Protein AF-A0A958LEP1-F1 (afdb_monomer)

Radius of gyration: 25.0 Å; Cα contacts (8 Å, |Δi|>4): 800; chains: 1; bounding box: 52×50×72 Å

Sequence (413 aa):
MVQIIQSRLQVDAGSVYLLEPDRRTLVLAATVGLNASGVGQVRMTIHEGLVGMAAETLEPVAVHQAASHPRYKYFAELAEEHFHSFLCVPVIDRGLLQGVLTAQTFDPREFSPSEVAALAEAAQLLAPLICEARDLEQFVAPLQQRLWSLARNLWWCWDNDTVSLFRDIDPVRWRELSHNPIALLSELSLEQLERRVNQLVLHSRISHAYRRMQEYLTSEMTWGGANAGPLRARPVAYFSAEFGLHESIPIYSGGLGVLAGDHLKSASDLDIPLVAIGLYYDHGYFRQHLNADGMQEEEYLQVDRDRLPLSPAIGRDGNPVRISVQTRSGQIHAQVWQVAVGRRLLLLLDSDVDGNEPEDRQLTSRLYGGDGRVRIRQEVLLGVGGIRAVRAMGIDPGVLHLNEGHSAFAVLE

Mean predicted aligned error: 13.71 Å

pLDDT: mean 89.15, std 9.49, range [40.56, 98.69]

Nearest PDB structures (foldseek):
  3trc-assembly1_A-2  TM=9.273E-01  e=4.626E-12  Coxiella burnetii
  5w10-assembly1_D  TM=8.861E-01  e=4.443E-08  Leptospira interrogans serovar Copenhageni str. Fiocruz L1-130
  3p01-assembly1_A  TM=7.269E-01  e=1.404E-06  Nostoc sp. PCC 7120 = FACHB-418
  3o5y-assembly2_B  TM=7.478E-01  e=2.336E-06  Halalkalibacterium halodurans
  3p01-assembly2_C  TM=7.643E-01  e=6.848E-06  Nostoc sp. PCC 7120 = FACHB-418

Solvent-accessible surface area (backbone atoms only — not comparable to full-atom values): 21560 Å² total; per-residue (Å²): 111,47,66,57,53,20,65,73,70,72,38,59,21,17,34,35,29,37,47,40,94,84,75,44,38,33,31,31,69,45,64,37,72,50,43,70,80,22,47,77,64,44,68,43,42,36,91,38,27,56,59,12,46,9,56,67,69,67,39,71,38,77,36,46,52,36,87,78,40,94,50,52,65,89,55,82,59,31,69,57,86,64,46,26,13,36,36,25,27,38,16,47,41,98,90,40,78,50,26,32,39,36,38,28,21,58,62,74,45,80,80,48,74,68,55,52,47,53,51,38,51,50,27,49,70,43,18,58,55,54,49,48,50,48,51,62,45,44,82,58,53,54,69,66,59,42,51,51,53,45,45,40,26,52,43,35,82,82,32,69,69,48,46,49,52,56,34,69,75,39,61,63,59,30,60,77,50,49,68,24,53,46,46,57,55,72,74,43,54,72,68,56,46,53,50,48,36,60,77,68,64,36,64,65,57,50,53,48,46,39,48,52,49,50,53,60,64,67,55,67,91,33,62,16,59,78,72,33,60,80,27,68,80,21,23,34,37,39,33,30,75,31,40,38,72,48,80,54,49,43,36,37,86,51,69,69,9,35,50,46,20,49,51,47,51,49,30,20,74,35,45,39,46,46,39,37,35,30,50,37,33,43,23,25,49,63,48,82,44,67,47,99,85,68,47,84,45,77,46,71,52,77,55,63,65,91,42,37,52,64,42,73,28,60,21,79,84,72,43,72,38,66,42,68,38,84,53,99,88,45,68,46,47,26,43,34,30,31,32,39,38,54,69,22,45,36,37,26,38,30,20,73,42,92,91,38,54,76,74,47,26,48,54,25,32,41,74,93,45,82,51,76,66,49,44,52,50,41,22,42,46,42,7,44,32,36,53,50,47,40,47,50,56,67,48,61,61,66,41,82,44,62,57,60,75,55,29,56,47,38,80,80,112

Structure (mmCIF, N/CA/C/O backbone):
data_AF-A0A958LEP1-F1
#
_entry.id   AF-A0A958LEP1-F1
#
loop_
_atom_site.group_PDB
_atom_site.id
_atom_site.type_symbol
_atom_site.label_atom_id
_atom_site.label_alt_id
_atom_site.label_comp_id
_atom_site.label_asym_id
_atom_site.label_entity_id
_atom_site.label_seq_id
_atom_site.pdbx_PDB_ins_code
_atom_site.Cartn_x
_atom_site.Cartn_y
_atom_site.Cartn_z
_atom_site.occupancy
_atom_site.B_iso_or_equiv
_atom_site.auth_seq_id
_atom_site.auth_comp_id
_atom_site.auth_asym_id
_atom_site.auth_atom_id
_atom_site.pdbx_PDB_model_num
ATOM 1 N N . MET A 1 1 ? -7.019 -9.516 -36.256 1.00 61.97 1 MET A N 1
ATOM 2 C CA . MET A 1 1 ? -8.039 -8.957 -35.340 1.00 61.97 1 MET A CA 1
ATOM 3 C C . MET A 1 1 ? -8.711 -7.731 -35.947 1.00 61.97 1 MET A C 1
ATOM 5 O O . MET A 1 1 ? -9.852 -7.834 -36.367 1.00 61.97 1 MET A O 1
ATOM 9 N N . VAL A 1 2 ? -7.990 -6.621 -36.109 1.00 71.06 2 VAL A N 1
ATOM 10 C CA . VAL A 1 2 ? -8.528 -5.357 -36.644 1.00 71.06 2 VAL A CA 1
ATOM 11 C C . VAL A 1 2 ? -9.122 -5.481 -38.062 1.00 71.06 2 VAL A C 1
ATOM 13 O O . VAL A 1 2 ? -10.200 -4.961 -38.319 1.00 71.06 2 VAL A O 1
ATOM 16 N N . GLN A 1 3 ? -8.512 -6.281 -38.947 1.00 73.00 3 GLN A N 1
ATOM 17 C CA . GLN A 1 3 ? -9.049 -6.573 -40.294 1.00 73.00 3 GLN A CA 1
ATOM 18 C C . GLN A 1 3 ? -10.424 -7.277 -40.277 1.00 73.00 3 GLN A C 1
ATOM 20 O O . GLN A 1 3 ? -11.243 -7.092 -41.176 1.00 73.00 3 GLN A O 1
ATOM 25 N N . ILE A 1 4 ? -10.699 -8.093 -39.252 1.00 68.56 4 ILE A N 1
ATOM 26 C CA . ILE A 1 4 ? -11.977 -8.814 -39.114 1.00 68.56 4 ILE A CA 1
ATOM 27 C C . ILE A 1 4 ? -13.082 -7.844 -38.682 1.00 68.56 4 ILE A C 1
ATOM 29 O O . ILE A 1 4 ? -14.215 -7.953 -39.138 1.00 68.56 4 ILE A O 1
ATOM 33 N N . ILE A 1 5 ? -12.744 -6.874 -37.832 1.00 71.62 5 ILE A N 1
ATOM 34 C CA . ILE A 1 5 ? -13.665 -5.825 -37.382 1.00 71.62 5 ILE A CA 1
ATOM 35 C C . ILE A 1 5 ? -13.998 -4.880 -38.539 1.00 71.62 5 ILE A C 1
ATOM 37 O O . ILE A 1 5 ? -15.174 -4.631 -38.794 1.00 71.62 5 ILE A O 1
ATOM 41 N N . GLN A 1 6 ? -12.979 -4.444 -39.286 1.00 79.44 6 GLN A N 1
ATOM 42 C CA . GLN A 1 6 ? -13.140 -3.597 -40.469 1.00 79.44 6 GLN A CA 1
ATOM 43 C C . GLN A 1 6 ? -14.098 -4.225 -41.496 1.00 79.44 6 GLN A C 1
ATOM 45 O O . GLN A 1 6 ? -15.041 -3.586 -41.957 1.00 79.44 6 GLN A O 1
ATOM 50 N N . SER A 1 7 ? -13.902 -5.513 -41.799 1.00 74.12 7 SER A N 1
ATOM 51 C CA . SER A 1 7 ? -14.729 -6.245 -42.766 1.00 74.12 7 SER A CA 1
ATOM 52 C C . SER A 1 7 ? -16.140 -6.564 -42.260 1.00 74.12 7 SER A C 1
ATOM 54 O O . SER A 1 7 ? -17.087 -6.473 -43.038 1.00 74.12 7 SER A O 1
ATOM 56 N N . ARG A 1 8 ? -16.318 -6.907 -40.974 1.00 75.88 8 ARG A N 1
ATOM 57 C CA . ARG A 1 8 ? -17.649 -7.202 -40.408 1.00 75.88 8 ARG A CA 1
ATOM 58 C C . ARG A 1 8 ? -18.531 -5.969 -40.248 1.00 75.88 8 ARG A C 1
ATOM 60 O O . ARG A 1 8 ? -19.727 -6.075 -40.491 1.00 75.88 8 ARG A O 1
ATOM 67 N N . LEU A 1 9 ? -17.966 -4.840 -39.824 1.00 77.38 9 LEU A N 1
ATOM 68 C CA . LEU A 1 9 ? -18.725 -3.600 -39.616 1.00 77.38 9 LEU A CA 1
ATOM 69 C C . LEU A 1 9 ? -18.798 -2.724 -40.873 1.00 77.38 9 LEU A C 1
ATOM 71 O O . LEU A 1 9 ? -19.502 -1.713 -40.869 1.00 77.38 9 LEU A O 1
ATOM 75 N N . GLN A 1 10 ? -18.107 -3.126 -41.949 1.00 83.38 10 GLN A N 1
ATOM 76 C CA . GLN A 1 10 ? -17.998 -2.370 -43.199 1.00 83.38 10 GLN A CA 1
ATOM 77 C C . GLN A 1 10 ? -17.561 -0.928 -42.923 1.00 83.38 10 GLN A C 1
ATOM 79 O O . GLN A 1 10 ? -18.266 0.024 -43.253 1.00 83.38 10 GLN A O 1
ATOM 84 N N . VAL A 1 11 ? -16.441 -0.787 -42.220 1.00 87.62 11 VAL A N 1
ATOM 85 C CA . VAL A 1 11 ? -15.844 0.508 -41.869 1.00 87.62 11 VAL A CA 1
ATOM 86 C C . VAL A 1 11 ? -14.515 0.678 -42.592 1.00 87.62 11 VAL A C 1
ATOM 88 O O . VAL A 1 11 ? -13.886 -0.305 -42.979 1.00 87.62 11 VAL A O 1
ATOM 91 N N . ASP A 1 12 ? -14.081 1.918 -42.773 1.00 89.50 12 ASP A N 1
ATOM 92 C CA . ASP A 1 12 ? -12.901 2.235 -43.578 1.00 89.50 12 ASP A CA 1
ATOM 93 C C . ASP A 1 12 ? -11.601 2.067 -42.795 1.00 89.50 12 ASP A C 1
ATOM 95 O O . ASP A 1 12 ? -10.591 1.636 -43.353 1.00 89.50 12 ASP A O 1
ATOM 99 N N . ALA A 1 13 ? -11.640 2.320 -41.486 1.00 89.69 13 ALA A N 1
ATOM 100 C CA . ALA A 1 13 ? -10.538 2.020 -40.590 1.00 89.69 13 ALA A CA 1
ATOM 101 C C . ALA A 1 13 ? -11.008 1.390 -39.280 1.00 89.69 13 ALA A C 1
ATOM 103 O O . ALA A 1 13 ? -12.100 1.655 -38.776 1.00 89.69 13 ALA A O 1
ATOM 104 N N . GLY A 1 14 ? -10.147 0.550 -38.717 1.00 91.25 14 GLY A N 1
ATOM 105 C CA . GLY A 1 14 ? -10.281 0.035 -37.364 1.00 91.25 14 GLY A CA 1
ATOM 106 C C . GLY A 1 14 ? -8.946 0.126 -36.644 1.00 91.25 14 GLY A C 1
ATOM 107 O O . GLY A 1 14 ? -7.897 -0.025 -37.273 1.00 91.25 14 GLY A O 1
ATOM 108 N N . SER A 1 15 ? -8.970 0.337 -35.331 1.00 92.06 15 SER A N 1
ATOM 109 C CA . SER A 1 15 ? -7.750 0.373 -34.519 1.00 92.06 15 SER A CA 1
ATOM 110 C C . SER A 1 15 ? -7.959 -0.210 -33.127 1.00 92.06 15 SER A C 1
ATOM 112 O O . SER A 1 15 ? -9.080 -0.320 -32.637 1.00 92.06 15 SER A O 1
ATOM 114 N N . VAL A 1 16 ? -6.859 -0.605 -32.490 1.00 92.00 16 VAL A N 1
ATOM 115 C CA . VAL A 1 16 ? -6.821 -1.081 -31.103 1.00 92.00 16 VAL A CA 1
ATOM 116 C C . VAL A 1 16 ? -5.805 -0.246 -30.347 1.00 92.00 16 VAL A C 1
ATOM 118 O O . VAL A 1 16 ? -4.626 -0.226 -30.705 1.00 92.00 16 VAL A O 1
ATOM 121 N N . TYR A 1 17 ? -6.263 0.393 -29.278 1.00 92.81 17 TYR A N 1
ATOM 122 C CA . TYR A 1 17 ? -5.419 1.070 -28.306 1.00 92.81 17 TYR A CA 1
ATOM 123 C C . TYR A 1 17 ? -5.334 0.211 -27.054 1.00 92.81 17 TYR A C 1
ATOM 125 O O . TYR A 1 17 ? -6.364 -0.210 -26.534 1.00 92.81 17 TYR A O 1
ATOM 133 N N . LEU A 1 18 ? -4.129 -0.062 -26.567 1.00 91.56 18 LEU A N 1
ATOM 134 C CA . LEU A 1 18 ? -3.920 -0.848 -25.352 1.00 91.56 18 LEU A CA 1
ATOM 135 C C . LEU A 1 18 ? -3.540 0.064 -24.194 1.00 91.56 18 LEU A C 1
ATOM 137 O O . LEU A 1 18 ? -2.782 1.016 -24.371 1.00 91.56 18 LEU A O 1
ATOM 141 N N . LEU A 1 19 ? -4.070 -0.235 -23.009 1.00 86.06 19 LEU A N 1
ATOM 142 C CA . LEU A 1 19 ? -3.738 0.485 -21.787 1.00 86.06 19 LEU A CA 1
ATOM 143 C C . LEU A 1 19 ? -2.369 0.026 -21.275 1.00 86.06 19 LEU A C 1
ATOM 145 O O . LEU A 1 19 ? -2.192 -1.146 -20.921 1.00 86.06 19 LEU A O 1
ATOM 149 N N . GLU A 1 20 ? -1.415 0.948 -21.219 1.00 79.50 20 GLU A N 1
ATOM 150 C CA . GLU A 1 20 ? -0.071 0.723 -20.698 1.00 79.50 20 GLU A CA 1
ATOM 151 C C . GLU A 1 20 ? -0.101 0.392 -19.185 1.00 79.50 20 GLU A C 1
ATOM 153 O O . GLU A 1 20 ? -1.102 0.612 -18.490 1.00 79.50 20 GLU A O 1
ATOM 158 N N . PRO A 1 21 ? 0.982 -0.188 -18.630 1.00 68.31 21 PRO A N 1
ATOM 159 C CA . PRO A 1 21 ? 1.027 -0.618 -17.230 1.00 68.31 21 PRO A CA 1
ATOM 160 C C . PRO A 1 21 ? 0.794 0.465 -16.174 1.00 68.31 21 PRO A C 1
ATOM 162 O O . PRO A 1 21 ? 0.442 0.145 -15.036 1.00 68.31 21 PRO A O 1
ATOM 165 N N . ASP A 1 22 ? 1.000 1.732 -16.531 1.00 69.56 22 ASP A N 1
ATOM 166 C CA . ASP A 1 22 ? 0.729 2.884 -15.669 1.00 69.56 22 ASP A CA 1
ATOM 167 C C . ASP A 1 22 ? -0.774 3.097 -15.402 1.00 69.56 22 ASP A C 1
ATOM 169 O O . ASP A 1 22 ? -1.134 3.879 -14.521 1.00 69.56 22 ASP A O 1
ATOM 173 N N . ARG A 1 23 ? -1.639 2.372 -16.131 1.00 77.62 23 ARG A N 1
ATOM 174 C CA . ARG A 1 23 ? -3.105 2.466 -16.116 1.00 77.62 23 ARG A CA 1
ATOM 175 C C . ARG A 1 23 ? -3.648 3.853 -16.449 1.00 77.62 23 ARG A C 1
ATOM 177 O O . ARG A 1 23 ? -4.786 4.167 -16.108 1.00 77.62 23 ARG A O 1
ATOM 184 N N . ARG A 1 24 ? -2.845 4.686 -17.103 1.00 78.31 24 ARG A N 1
ATOM 185 C CA . ARG A 1 24 ? -3.191 6.069 -17.445 1.00 78.31 24 ARG A CA 1
ATOM 186 C C . ARG A 1 24 ? -2.978 6.367 -18.916 1.00 78.31 24 ARG A C 1
ATOM 188 O O . ARG A 1 24 ? -3.644 7.264 -19.423 1.00 78.31 24 ARG A O 1
ATOM 195 N N . THR A 1 25 ? -2.109 5.621 -19.589 1.00 85.31 25 THR A N 1
ATOM 196 C CA . THR A 1 25 ? -1.719 5.879 -20.972 1.00 85.31 25 THR A CA 1
ATOM 197 C C . THR A 1 25 ? -2.242 4.789 -21.900 1.00 85.31 25 THR A C 1
ATOM 199 O O . THR A 1 25 ? -2.131 3.599 -21.624 1.00 85.31 25 THR A O 1
ATOM 202 N N . LEU A 1 26 ? -2.834 5.199 -23.015 1.00 89.19 26 LEU A N 1
ATOM 203 C CA . LEU A 1 26 ? -3.252 4.357 -24.125 1.00 89.19 26 LEU A CA 1
ATOM 204 C C . LEU A 1 26 ? -2.236 4.493 -25.256 1.00 89.19 26 LEU A C 1
ATOM 206 O O . LEU A 1 26 ? -1.911 5.609 -25.664 1.00 89.19 26 LEU A O 1
ATOM 210 N N . VAL A 1 27 ? -1.783 3.365 -25.797 1.00 90.06 27 VAL A N 1
ATOM 211 C CA . VAL A 1 27 ? -0.886 3.310 -26.957 1.00 90.06 27 VAL A CA 1
ATOM 212 C C . VAL A 1 27 ? -1.589 2.648 -28.135 1.00 90.06 27 VAL A C 1
ATOM 214 O O . VAL A 1 27 ? -2.252 1.623 -27.968 1.00 90.06 27 VAL A O 1
ATOM 217 N N . LEU A 1 28 ? -1.448 3.217 -29.335 1.00 89.44 28 LEU A N 1
ATOM 218 C CA . LEU A 1 28 ? -1.941 2.576 -30.554 1.00 89.44 28 LEU A CA 1
ATOM 219 C C . LEU A 1 28 ? -1.146 1.289 -30.810 1.00 89.44 28 LEU A C 1
ATOM 221 O O . LEU A 1 28 ? 0.029 1.344 -31.169 1.00 89.44 28 LEU A O 1
ATOM 225 N N . ALA A 1 29 ? -1.786 0.135 -30.643 1.00 84.31 29 ALA A N 1
ATOM 226 C CA . ALA A 1 29 ? -1.134 -1.169 -30.747 1.00 84.31 29 ALA A CA 1
ATOM 227 C C . ALA A 1 29 ? -1.276 -1.796 -32.137 1.00 84.31 29 ALA A C 1
ATOM 229 O O . ALA A 1 29 ? -0.388 -2.508 -32.597 1.00 84.31 29 ALA A O 1
ATOM 230 N N . ALA A 1 30 ? -2.392 -1.538 -32.818 1.00 85.06 30 ALA A N 1
ATOM 231 C CA . ALA A 1 30 ? -2.615 -1.999 -34.180 1.00 85.06 30 ALA A CA 1
ATOM 232 C C . ALA A 1 30 ? -3.661 -1.133 -34.876 1.00 85.06 30 ALA A C 1
ATOM 234 O O . ALA A 1 30 ? -4.609 -0.663 -34.248 1.00 85.06 30 ALA A O 1
ATOM 235 N N . THR A 1 31 ? -3.530 -0.987 -36.190 1.00 88.94 31 THR A N 1
ATOM 236 C CA . THR A 1 31 ? -4.518 -0.308 -37.027 1.00 88.94 31 THR A CA 1
ATOM 237 C C . THR A 1 31 ? -4.590 -0.939 -38.412 1.00 88.94 31 THR A C 1
ATOM 239 O O . THR A 1 31 ? -3.636 -1.569 -38.872 1.00 88.94 31 THR A O 1
ATOM 242 N N . VAL A 1 32 ? -5.740 -0.792 -39.060 1.00 86.31 32 VAL A N 1
ATOM 243 C CA . VAL A 1 32 ? -5.957 -1.070 -40.479 1.00 86.31 32 VAL A CA 1
ATOM 244 C C . VAL A 1 32 ? -6.780 0.085 -41.026 1.00 86.31 32 VAL A C 1
ATOM 246 O O . VAL A 1 32 ? -7.821 0.397 -40.460 1.00 86.31 32 VAL A O 1
ATOM 249 N N . GLY A 1 33 ? -6.316 0.713 -42.105 1.00 85.31 33 GLY A N 1
ATOM 250 C CA . GLY A 1 33 ? -6.948 1.896 -42.700 1.00 85.31 33 GLY A CA 1
ATOM 251 C C . GLY A 1 33 ? -6.313 3.225 -42.271 1.00 85.31 33 GLY A C 1
ATOM 252 O O . GLY A 1 33 ? -6.300 4.151 -43.075 1.00 85.31 33 GLY A O 1
ATOM 253 N N . LEU A 1 34 ? -5.704 3.308 -41.078 1.00 86.62 34 LEU A N 1
ATOM 254 C CA . LEU A 1 34 ? -4.836 4.435 -40.696 1.00 86.62 34 LEU A CA 1
ATOM 255 C C . LEU A 1 34 ? -3.372 4.182 -41.077 1.00 86.62 34 LEU A C 1
ATOM 257 O O . LEU A 1 34 ? -2.971 3.060 -41.405 1.00 86.62 34 LEU A O 1
ATOM 261 N N . ASN A 1 35 ? -2.553 5.232 -40.990 1.00 84.62 35 ASN A N 1
ATOM 262 C CA . ASN A 1 35 ? -1.119 5.123 -41.220 1.00 84.62 35 ASN A CA 1
ATOM 263 C C . ASN A 1 35 ? -0.428 4.263 -40.140 1.00 84.62 35 ASN A C 1
ATOM 265 O O . ASN A 1 35 ? -0.428 4.581 -38.949 1.00 84.62 35 ASN A O 1
ATOM 269 N N . ALA A 1 36 ? 0.219 3.181 -40.577 1.00 82.56 36 ALA A N 1
ATOM 270 C CA . ALA A 1 36 ? 0.876 2.219 -39.698 1.00 82.56 36 ALA A CA 1
ATOM 271 C C . ALA A 1 36 ? 2.089 2.792 -38.941 1.00 82.56 36 ALA A C 1
ATOM 273 O O . ALA A 1 36 ? 2.469 2.225 -37.918 1.00 82.56 36 ALA A O 1
ATOM 274 N N . SER A 1 37 ? 2.685 3.911 -39.382 1.00 77.44 37 SER A N 1
ATOM 275 C CA . SER A 1 37 ? 3.814 4.529 -38.666 1.00 77.44 37 SER A CA 1
ATOM 276 C C . SER A 1 37 ? 3.449 5.042 -37.270 1.00 77.44 37 SER A C 1
ATOM 278 O O . SER A 1 37 ? 4.337 5.205 -36.437 1.00 77.44 37 SER A O 1
ATOM 280 N N . GLY A 1 38 ? 2.159 5.278 -36.998 1.00 73.38 38 GLY A N 1
ATOM 281 C CA . GLY A 1 38 ? 1.682 5.680 -35.674 1.00 73.38 38 GLY A CA 1
ATOM 282 C C . GLY A 1 38 ? 1.631 4.541 -34.649 1.00 73.38 38 GLY A C 1
ATOM 283 O O . GLY A 1 38 ? 1.533 4.809 -33.449 1.00 73.38 38 GLY A O 1
ATOM 284 N N . VAL A 1 39 ? 1.712 3.276 -35.081 1.00 81.75 39 VAL A N 1
ATOM 285 C CA . VAL A 1 39 ? 1.680 2.115 -34.179 1.00 81.75 39 VAL A CA 1
ATOM 286 C C . VAL A 1 39 ? 2.904 2.134 -33.257 1.00 81.75 39 VAL A C 1
ATOM 288 O O . VAL A 1 39 ? 4.041 2.240 -33.710 1.00 81.75 39 VAL A O 1
ATOM 291 N N . GLY A 1 40 ? 2.671 2.062 -31.945 1.00 68.88 40 GLY A N 1
ATOM 292 C CA . GLY A 1 40 ? 3.703 2.132 -30.905 1.00 68.88 40 GLY A CA 1
ATOM 293 C C . GLY A 1 40 ? 4.258 3.536 -30.622 1.00 68.88 40 GLY A C 1
ATOM 294 O O . GLY A 1 40 ? 4.965 3.715 -29.626 1.00 68.88 40 GLY A O 1
ATOM 295 N N . GLN A 1 41 ? 3.932 4.536 -31.448 1.00 78.19 41 GLN A N 1
ATOM 296 C CA . GLN A 1 41 ? 4.354 5.929 -31.257 1.00 78.19 41 GLN A CA 1
ATOM 297 C C . GLN A 1 41 ? 3.237 6.790 -30.673 1.00 78.19 41 GLN A C 1
ATOM 299 O O . GLN A 1 41 ? 3.469 7.525 -29.713 1.00 78.19 41 GLN A O 1
ATOM 304 N N . VAL A 1 42 ? 2.020 6.658 -31.207 1.00 84.69 42 VAL A N 1
ATOM 305 C CA . VAL A 1 42 ? 0.868 7.439 -30.754 1.00 84.69 42 VAL A CA 1
ATOM 306 C C . VAL A 1 42 ? 0.453 6.988 -29.360 1.00 84.69 42 VAL A C 1
ATOM 308 O O . VAL A 1 42 ? 0.035 5.845 -29.154 1.00 84.69 42 VAL A O 1
ATOM 311 N N . ARG A 1 43 ? 0.565 7.923 -28.412 1.00 88.44 43 ARG A N 1
ATOM 312 C CA . ARG A 1 43 ? 0.165 7.773 -27.014 1.00 88.44 43 ARG A CA 1
ATOM 313 C C . ARG A 1 43 ? -0.765 8.900 -26.598 1.00 88.44 43 ARG A C 1
ATOM 315 O O . ARG A 1 43 ? -0.588 10.049 -27.006 1.00 88.44 43 ARG A O 1
ATOM 322 N N . MET A 1 44 ? -1.733 8.575 -25.756 1.00 91.69 44 MET A N 1
ATOM 323 C CA . MET A 1 44 ? -2.619 9.555 -25.134 1.00 91.69 44 MET A CA 1
ATOM 324 C C . MET A 1 44 ? -3.038 9.090 -23.753 1.00 91.69 44 MET A C 1
ATOM 326 O O . MET A 1 44 ? -3.119 7.890 -23.507 1.00 91.69 44 MET A O 1
ATOM 330 N N . THR A 1 45 ? -3.318 10.019 -22.849 1.00 91.62 45 THR A N 1
ATOM 331 C CA . THR A 1 45 ? -3.866 9.626 -21.548 1.00 91.62 45 THR A CA 1
ATOM 332 C C . THR A 1 45 ? -5.339 9.235 -21.674 1.00 91.62 45 THR A C 1
ATOM 334 O O . THR A 1 45 ? -6.016 9.619 -22.630 1.00 91.62 45 THR A O 1
ATOM 337 N N . ILE A 1 46 ? -5.878 8.527 -20.682 1.00 90.19 46 ILE A N 1
ATOM 338 C CA . ILE A 1 46 ? -7.317 8.224 -20.615 1.00 90.19 46 ILE A CA 1
ATOM 339 C C . ILE A 1 46 ? -8.197 9.487 -20.551 1.00 90.19 46 ILE A C 1
ATOM 341 O O . ILE A 1 46 ? -9.379 9.416 -20.846 1.00 90.19 46 ILE A O 1
ATOM 345 N N . HIS A 1 47 ? -7.646 10.663 -20.240 1.00 89.50 47 HIS A N 1
ATOM 346 C CA . HIS A 1 47 ? -8.398 11.924 -20.226 1.00 89.50 47 HIS A CA 1
ATOM 347 C C . HIS A 1 47 ? -8.307 12.699 -21.552 1.00 89.50 47 HIS A C 1
ATOM 349 O O . HIS A 1 47 ? -8.774 13.834 -21.646 1.00 89.50 47 HIS A O 1
ATOM 355 N N . GLU A 1 48 ? -7.701 12.120 -22.588 1.00 89.19 48 GLU A N 1
ATOM 356 C CA . GLU A 1 48 ? -7.473 12.775 -23.872 1.00 89.19 48 GLU A CA 1
ATOM 357 C C . GLU A 1 48 ? -8.148 12.025 -25.019 1.00 89.19 48 GLU A C 1
ATOM 359 O O . GLU A 1 48 ? -8.115 10.799 -25.098 1.00 89.19 48 GLU A O 1
ATOM 364 N N . GLY A 1 49 ? -8.719 12.765 -25.970 1.00 92.75 49 GLY A N 1
ATOM 365 C CA . GLY A 1 49 ? -9.321 12.147 -27.146 1.00 92.75 49 GLY A CA 1
ATOM 366 C C . GLY A 1 49 ? -10.691 11.512 -26.876 1.00 92.75 49 GLY A C 1
ATOM 367 O O . GLY A 1 49 ? -11.147 11.352 -25.738 1.00 92.75 49 GLY A O 1
ATOM 368 N N .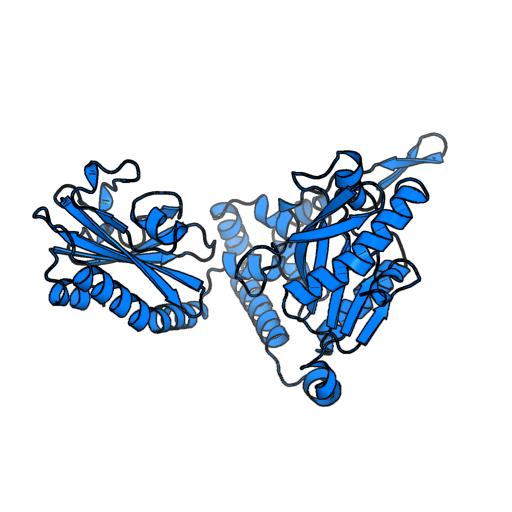 LEU A 1 50 ? -11.339 11.095 -27.964 1.00 93.94 50 LEU A N 1
ATOM 369 C CA . LEU A 1 50 ? -12.542 10.256 -27.929 1.00 93.94 50 LEU A CA 1
ATOM 370 C C . LEU A 1 50 ? -12.231 8.840 -27.428 1.00 93.94 50 LEU A C 1
ATOM 372 O O . LEU A 1 50 ? -13.052 8.215 -26.762 1.00 93.94 50 LEU A O 1
ATOM 376 N N . VAL A 1 51 ? -11.027 8.347 -27.728 1.00 95.62 51 VAL A N 1
ATOM 377 C CA . VAL A 1 51 ? -10.539 7.045 -27.262 1.00 95.62 51 VAL A CA 1
ATOM 378 C C . VAL A 1 51 ? -10.354 7.066 -25.745 1.00 95.62 51 VAL A C 1
ATOM 380 O O . VAL A 1 51 ? -10.875 6.188 -25.062 1.00 95.62 51 VAL A O 1
ATOM 383 N N . GLY A 1 52 ? -9.697 8.100 -25.202 1.00 92.94 52 GLY A N 1
ATOM 384 C CA . GLY A 1 52 ? -9.593 8.285 -23.758 1.00 92.94 52 GLY A CA 1
ATOM 385 C C . GLY A 1 52 ? -10.963 8.442 -23.103 1.00 92.94 52 GLY A C 1
ATOM 386 O O . GLY A 1 52 ? -11.240 7.768 -22.123 1.00 92.94 52 GLY A O 1
ATOM 387 N N . MET A 1 53 ? -11.879 9.219 -23.690 1.00 94.56 53 MET A N 1
ATOM 388 C CA . MET A 1 53 ? -13.242 9.361 -23.156 1.00 94.56 53 MET A CA 1
ATOM 389 C C . MET A 1 53 ? -13.972 8.015 -22.984 1.00 94.56 53 MET A C 1
ATOM 391 O O . MET A 1 53 ? -14.596 7.799 -21.947 1.00 94.56 53 MET A O 1
ATOM 395 N N . ALA A 1 54 ? -13.865 7.095 -23.948 1.00 95.44 54 ALA A N 1
ATOM 396 C CA . ALA A 1 54 ? -14.442 5.752 -23.821 1.00 95.44 54 ALA A CA 1
ATOM 397 C C . ALA A 1 54 ? -13.749 4.905 -22.736 1.00 95.44 54 ALA A C 1
ATOM 399 O O . ALA A 1 54 ? -14.395 4.121 -22.045 1.00 95.44 54 ALA A O 1
ATOM 400 N N . ALA A 1 55 ? -12.436 5.076 -22.551 1.00 92.38 55 ALA A N 1
ATOM 401 C CA . ALA A 1 55 ? -11.684 4.446 -21.464 1.00 92.38 55 ALA A CA 1
ATOM 402 C C . ALA A 1 55 ? -12.035 5.016 -20.078 1.00 92.38 55 ALA A C 1
ATOM 404 O O . ALA A 1 55 ? -12.127 4.266 -19.113 1.00 92.38 55 ALA A O 1
ATOM 405 N N . GLU A 1 56 ? -12.222 6.330 -19.976 1.00 91.31 56 GLU A N 1
ATOM 406 C CA . GLU A 1 56 ? -12.538 7.054 -18.742 1.00 91.31 56 GLU A CA 1
ATOM 407 C C . GLU A 1 56 ? -13.955 6.752 -18.252 1.00 91.31 56 GLU A C 1
ATOM 409 O O . GLU A 1 56 ? -14.165 6.523 -17.065 1.00 91.31 56 GLU A O 1
ATOM 414 N N . THR A 1 57 ? -14.921 6.730 -19.172 1.00 92.94 57 THR A N 1
ATOM 415 C CA . THR A 1 57 ? -16.336 6.474 -18.857 1.00 92.94 57 THR A CA 1
ATOM 416 C C . THR A 1 57 ? -16.677 4.990 -18.787 1.00 92.94 57 THR A C 1
ATOM 418 O O . THR A 1 57 ? -17.693 4.635 -18.200 1.00 92.94 57 THR A O 1
ATOM 421 N N . LEU A 1 58 ? -15.836 4.124 -19.368 1.00 90.88 58 LEU A N 1
ATOM 422 C CA . LEU A 1 58 ? -16.125 2.703 -19.589 1.00 90.88 58 LEU A CA 1
ATOM 423 C C . LEU A 1 58 ? -17.416 2.470 -20.394 1.00 90.88 58 LEU A C 1
ATOM 425 O O . LEU A 1 58 ? -18.021 1.400 -20.312 1.00 90.88 58 LEU A O 1
ATOM 429 N N . GLU A 1 59 ? -17.797 3.442 -21.225 1.00 94.25 59 GLU A N 1
ATOM 430 C CA . GLU A 1 59 ? -18.968 3.390 -22.097 1.00 94.25 59 GLU A CA 1
ATOM 431 C C . GLU A 1 59 ? -18.569 3.540 -23.577 1.00 94.25 59 GLU A C 1
ATOM 433 O O . GLU A 1 59 ? -17.563 4.181 -23.902 1.00 94.25 59 GLU A O 1
ATOM 438 N N . PRO A 1 60 ? -19.341 2.953 -24.512 1.00 96.00 60 PRO A N 1
ATOM 439 C CA . PRO A 1 60 ? -19.182 3.234 -25.930 1.00 96.00 60 PRO A CA 1
ATOM 440 C C . PRO A 1 60 ? -19.361 4.720 -26.255 1.00 96.00 60 PRO A C 1
ATOM 442 O O . PRO A 1 60 ? -20.314 5.355 -25.808 1.00 96.00 60 PRO A O 1
A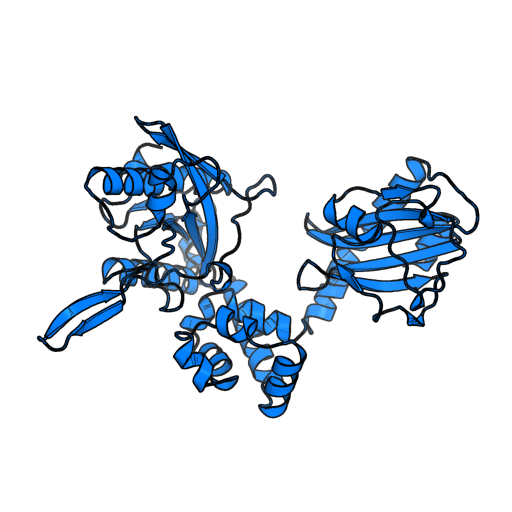TOM 445 N N . VAL A 1 61 ? -18.495 5.254 -27.115 1.00 95.94 61 VAL A N 1
ATOM 446 C CA . VAL A 1 61 ? -18.592 6.629 -27.623 1.00 95.94 61 VAL A CA 1
ATOM 447 C C . VAL A 1 61 ? -18.765 6.568 -29.132 1.00 95.94 61 VAL A C 1
ATOM 449 O O . VAL A 1 61 ? -17.851 6.155 -29.839 1.00 95.94 61 VAL A O 1
ATOM 452 N N . ALA A 1 62 ? -19.928 6.981 -29.631 1.00 94.81 62 ALA A N 1
ATOM 453 C CA . ALA A 1 62 ? -20.229 7.047 -31.057 1.00 94.81 62 ALA A CA 1
ATOM 454 C C . ALA A 1 62 ? -20.465 8.504 -31.460 1.00 94.81 62 ALA A C 1
ATOM 456 O O . ALA A 1 62 ? -21.355 9.162 -30.923 1.00 94.81 62 ALA A O 1
ATOM 457 N N . VAL A 1 63 ? -19.680 9.013 -32.407 1.00 92.62 63 VAL A N 1
ATOM 458 C CA . VAL A 1 63 ? -19.818 10.380 -32.917 1.00 92.62 63 VAL A CA 1
ATOM 459 C C . VAL A 1 63 ? -19.890 10.385 -34.438 1.00 92.62 63 VAL A C 1
ATOM 461 O O . VAL A 1 63 ? -19.099 9.742 -35.126 1.00 92.62 63 VAL A O 1
ATOM 464 N N . HIS A 1 64 ? -20.842 11.153 -34.964 1.00 88.94 64 HIS A N 1
ATOM 465 C CA . HIS A 1 64 ? -21.042 11.324 -36.403 1.00 88.94 64 HIS A CA 1
ATOM 466 C C . HIS A 1 64 ? -19.938 12.177 -37.049 1.00 88.94 64 HIS A C 1
ATOM 468 O O . HIS A 1 64 ? -19.542 11.912 -38.181 1.00 88.94 64 HIS A O 1
ATOM 474 N N . GLN A 1 65 ? -19.434 13.189 -36.330 1.00 88.38 65 GLN A N 1
ATOM 475 C CA . GLN A 1 65 ? -18.350 14.058 -36.790 1.00 88.38 65 GLN A CA 1
ATOM 476 C C . GLN A 1 65 ? -17.304 14.258 -35.687 1.00 88.38 65 GLN A C 1
ATOM 478 O O . GLN A 1 65 ? -17.469 15.087 -34.785 1.00 88.38 65 GLN A O 1
ATOM 483 N N . ALA A 1 66 ? -16.219 13.495 -35.774 1.00 87.12 66 ALA A N 1
ATOM 484 C CA . ALA A 1 66 ? -15.159 13.439 -34.782 1.00 87.12 66 ALA A CA 1
ATOM 485 C C . ALA A 1 66 ? -14.475 14.796 -34.618 1.00 87.12 66 ALA A C 1
ATOM 487 O O . ALA A 1 66 ? -14.400 15.297 -33.502 1.00 87.12 66 ALA A O 1
ATOM 488 N N . ALA A 1 67 ? -14.089 15.442 -35.724 1.00 86.56 67 ALA A N 1
ATOM 489 C CA . ALA A 1 67 ? -13.335 16.698 -35.709 1.00 86.56 67 ALA A CA 1
ATOM 490 C C . ALA A 1 67 ? -14.066 17.869 -35.022 1.00 86.56 67 ALA A C 1
ATOM 492 O O . ALA A 1 67 ? -13.428 18.815 -34.568 1.00 86.56 67 ALA A O 1
ATOM 493 N N . SER A 1 68 ? -15.401 17.813 -34.930 1.00 86.75 68 SER A N 1
ATOM 494 C CA . SER A 1 68 ? -16.206 18.827 -34.231 1.00 86.75 68 SER A CA 1
ATOM 495 C C . SER A 1 68 ? -16.399 18.559 -32.738 1.00 86.75 68 SER A C 1
ATOM 497 O O . SER A 1 68 ? -16.912 19.418 -32.021 1.00 86.75 68 SER A O 1
ATOM 499 N N . HIS A 1 69 ? -16.032 17.371 -32.255 1.00 89.50 69 HIS A N 1
ATOM 500 C CA . HIS A 1 69 ? -16.264 16.999 -30.869 1.00 89.50 69 HIS A CA 1
ATOM 501 C C . HIS A 1 69 ? -15.248 17.695 -29.938 1.00 89.50 69 HIS A C 1
ATOM 503 O O . HIS A 1 69 ? -14.050 17.635 -30.211 1.00 89.50 69 HIS A O 1
ATOM 509 N N . PRO A 1 70 ? -15.659 18.282 -28.794 1.00 86.06 70 PRO A N 1
ATOM 510 C CA . PRO A 1 70 ? -14.753 19.029 -27.903 1.00 86.06 70 PRO A CA 1
ATOM 511 C C . PRO A 1 70 ? -13.566 18.220 -27.363 1.00 86.06 70 PRO A C 1
ATOM 513 O O . PRO A 1 70 ? -12.531 18.776 -27.014 1.00 86.06 70 PRO A O 1
ATOM 516 N N . ARG A 1 71 ? -13.732 16.896 -27.272 1.00 87.69 71 ARG A N 1
ATOM 517 C CA . ARG A 1 71 ? -12.700 15.943 -26.829 1.00 87.69 71 ARG A CA 1
ATOM 518 C C . ARG A 1 71 ? -11.883 15.345 -27.976 1.00 87.69 71 ARG A C 1
ATOM 520 O O . ARG A 1 71 ? -11.110 14.431 -27.724 1.00 87.69 71 ARG A O 1
ATOM 527 N N . TYR A 1 72 ? -12.059 15.787 -29.219 1.00 87.00 72 TYR A N 1
ATOM 528 C CA . TYR A 1 72 ? -11.270 15.275 -30.336 1.00 87.00 72 TYR A CA 1
ATOM 529 C C . TYR A 1 72 ? -9.797 15.661 -30.191 1.00 87.00 72 TYR A C 1
ATOM 531 O O . TYR A 1 72 ? -9.471 16.805 -29.878 1.00 87.00 72 TYR A O 1
ATOM 539 N N . LYS A 1 73 ? -8.905 14.696 -30.417 1.00 86.31 73 LYS A N 1
ATOM 540 C CA . LYS A 1 73 ? -7.456 14.898 -30.397 1.00 86.31 73 LYS A CA 1
ATOM 541 C C . LYS A 1 73 ? -6.891 14.343 -31.694 1.00 86.31 73 LYS A C 1
ATOM 543 O O . LYS A 1 73 ? -7.045 13.156 -31.947 1.00 86.31 73 LYS A O 1
ATOM 548 N N . TYR A 1 74 ? -6.275 15.221 -32.475 1.00 85.25 74 TYR A N 1
ATOM 549 C CA . TYR A 1 74 ? -5.689 14.900 -33.770 1.00 85.25 74 TYR A CA 1
ATOM 550 C C . TYR A 1 74 ? -4.234 14.445 -33.623 1.00 85.25 74 TYR A C 1
ATOM 552 O O . TYR A 1 74 ? -3.459 15.083 -32.903 1.00 85.25 74 TYR A O 1
ATOM 560 N N . PHE A 1 75 ? -3.865 13.392 -34.351 1.00 83.88 75 PHE A N 1
ATOM 561 C CA . PHE A 1 75 ? -2.489 12.914 -34.480 1.00 83.88 75 PHE A CA 1
ATOM 562 C C . PHE A 1 75 ? -2.054 12.936 -35.948 1.00 83.88 75 PHE A C 1
ATOM 564 O O . PHE A 1 75 ? -2.557 12.168 -36.773 1.00 83.88 75 PHE A O 1
ATOM 571 N N . ALA A 1 76 ? -1.079 13.788 -36.276 1.00 77.94 76 ALA A N 1
ATOM 572 C CA . ALA A 1 76 ? -0.567 13.935 -37.641 1.00 77.94 76 ALA A CA 1
ATOM 573 C C . ALA A 1 76 ? 0.013 12.621 -38.189 1.00 77.94 76 ALA A C 1
ATOM 575 O O . ALA A 1 76 ? -0.089 12.316 -39.377 1.00 77.94 76 A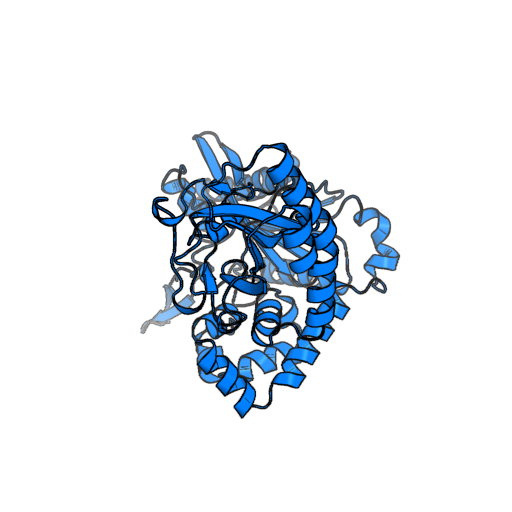LA A O 1
ATOM 576 N N . GLU A 1 77 ? 0.566 11.799 -37.301 1.00 78.44 77 GLU A N 1
ATOM 577 C CA . GLU A 1 77 ? 1.155 10.498 -37.591 1.00 78.44 77 GLU A CA 1
ATOM 578 C C . GLU A 1 77 ? 0.137 9.479 -38.123 1.00 78.44 77 GLU A C 1
ATOM 580 O O . GLU A 1 77 ? 0.542 8.512 -38.771 1.00 78.44 77 GLU A O 1
ATOM 585 N N . LEU A 1 78 ? -1.164 9.680 -37.871 1.00 78.69 78 LEU A N 1
ATOM 586 C CA . LEU A 1 78 ? -2.238 8.764 -38.272 1.00 78.69 78 LEU A CA 1
ATOM 587 C C . LEU A 1 78 ? -2.854 9.089 -39.634 1.00 78.69 78 LEU A C 1
ATOM 589 O O . LEU A 1 78 ? -3.539 8.229 -40.190 1.00 78.69 78 LEU A O 1
ATOM 593 N N . ALA A 1 79 ? -2.591 10.285 -40.181 1.00 77.38 79 ALA A N 1
ATOM 594 C CA . ALA A 1 79 ? -3.221 10.797 -41.403 1.00 77.38 79 ALA A CA 1
ATOM 595 C C . ALA A 1 79 ? -4.763 10.682 -41.381 1.00 77.38 79 ALA A C 1
ATOM 597 O O . ALA A 1 79 ? -5.408 10.401 -42.394 1.00 77.38 79 ALA A O 1
ATOM 598 N N . GLU A 1 80 ? -5.362 10.899 -40.207 1.00 78.06 80 GLU A N 1
ATOM 599 C CA . GLU A 1 80 ? -6.781 10.634 -39.933 1.00 78.06 80 GLU A CA 1
ATOM 600 C C . GLU A 1 80 ? -7.743 11.742 -40.408 1.00 78.06 80 GLU A C 1
ATOM 602 O O . GLU A 1 80 ? -8.937 11.700 -40.131 1.00 78.06 80 GLU A O 1
ATOM 607 N N . GLU A 1 81 ? -7.242 12.721 -41.163 1.00 73.69 81 GLU A N 1
ATOM 608 C CA . GLU A 1 81 ? -7.965 13.929 -41.606 1.00 73.69 81 GLU A CA 1
ATOM 609 C C . GLU A 1 81 ? -9.189 13.648 -42.481 1.00 73.69 81 GLU A C 1
ATOM 611 O O . GLU A 1 81 ? -10.063 14.497 -42.634 1.00 73.69 81 GLU A O 1
ATOM 616 N N . HIS A 1 82 ? -9.240 12.455 -43.062 1.00 78.56 82 HIS A N 1
ATOM 617 C CA . HIS A 1 82 ? -10.262 12.047 -44.014 1.00 78.56 82 HIS A CA 1
ATOM 618 C C . HIS A 1 82 ? -11.424 11.301 -43.345 1.00 78.56 82 HIS A C 1
ATOM 620 O O . HIS A 1 82 ? -12.408 11.007 -44.016 1.00 78.56 82 HIS A O 1
ATOM 626 N N . PHE A 1 83 ? -11.327 10.970 -42.051 1.00 81.88 83 PHE A N 1
ATOM 627 C CA . PHE A 1 83 ? -12.369 10.230 -41.341 1.00 81.88 83 PHE A CA 1
ATOM 628 C C . PHE A 1 83 ? -13.334 11.177 -40.637 1.00 81.88 83 PHE A C 1
ATOM 630 O O . PHE A 1 83 ? -12.935 12.056 -39.874 1.00 81.88 83 PHE A O 1
ATOM 637 N N . HIS A 1 84 ? -14.624 10.958 -40.865 1.00 84.81 84 HIS A N 1
ATOM 638 C CA . HIS A 1 84 ? -15.682 11.796 -40.321 1.00 84.81 84 HIS A CA 1
ATOM 639 C C . HIS A 1 84 ? -16.271 11.181 -39.053 1.00 84.81 84 HIS A C 1
ATOM 641 O O . HIS A 1 84 ? -16.301 11.823 -38.004 1.00 84.81 84 HIS A O 1
ATOM 647 N N . SER A 1 85 ? -16.704 9.924 -39.108 1.00 90.88 85 SER A N 1
ATOM 648 C CA . SER A 1 85 ? -17.376 9.278 -37.976 1.00 90.88 85 SER A CA 1
ATOM 649 C C . SER A 1 85 ? -16.434 8.390 -37.182 1.00 90.88 85 SER A C 1
ATOM 651 O O . SER A 1 85 ? -15.484 7.826 -37.724 1.00 90.88 85 SER A O 1
ATOM 653 N N . PHE A 1 86 ? -16.695 8.278 -35.880 1.00 92.88 86 PHE A N 1
ATOM 654 C CA . PHE A 1 86 ? -15.814 7.596 -34.938 1.00 92.88 86 PHE A CA 1
ATOM 655 C C . PHE A 1 86 ? -16.641 6.837 -33.903 1.00 92.88 86 PHE A C 1
ATOM 657 O O . PHE A 1 86 ? -17.491 7.416 -33.228 1.00 92.88 86 PHE A O 1
ATOM 664 N N . LEU A 1 87 ? -16.373 5.545 -33.767 1.00 95.19 87 LEU A N 1
ATOM 665 C CA . LEU A 1 87 ? -16.946 4.683 -32.743 1.00 95.19 87 LEU A CA 1
ATOM 666 C C . LEU A 1 87 ? -15.819 4.102 -31.891 1.00 95.19 87 LEU A C 1
ATOM 668 O O . LEU A 1 87 ? -14.919 3.458 -32.421 1.00 95.19 87 LEU A O 1
ATOM 672 N N . CYS A 1 88 ? -15.890 4.305 -30.579 1.00 95.81 88 CYS A N 1
ATOM 673 C CA . CYS A 1 88 ? -15.024 3.704 -29.572 1.00 95.81 88 CYS A CA 1
ATOM 674 C C . CYS A 1 88 ? -15.831 2.734 -28.713 1.00 95.81 88 CYS A C 1
ATOM 676 O O . CYS A 1 88 ? -16.922 3.086 -28.264 1.00 95.81 88 CYS A O 1
ATOM 678 N N . VAL A 1 89 ? -15.267 1.575 -28.382 1.00 96.94 89 VAL A N 1
ATOM 679 C CA . VAL A 1 89 ? -15.779 0.713 -27.306 1.00 96.94 89 VAL A CA 1
ATOM 680 C C . VAL A 1 89 ? -14.640 0.282 -26.378 1.00 96.94 89 VAL A C 1
ATOM 682 O O . VAL A 1 89 ? -13.552 -0.052 -26.860 1.00 96.94 89 VAL A O 1
ATOM 685 N N . PRO A 1 90 ? -14.848 0.276 -25.053 1.00 96.00 90 PRO A N 1
ATOM 686 C CA . PRO A 1 90 ? -13.845 -0.215 -24.119 1.00 96.00 90 PRO A CA 1
ATOM 687 C C . PRO A 1 90 ? -13.680 -1.735 -24.241 1.00 96.00 90 PRO A C 1
ATOM 689 O O . PRO A 1 90 ? -14.637 -2.481 -24.445 1.00 96.00 90 PRO A O 1
ATOM 692 N N . VAL A 1 91 ? -12.444 -2.201 -24.085 1.00 94.06 91 VAL A N 1
ATOM 693 C CA . VAL A 1 91 ? -1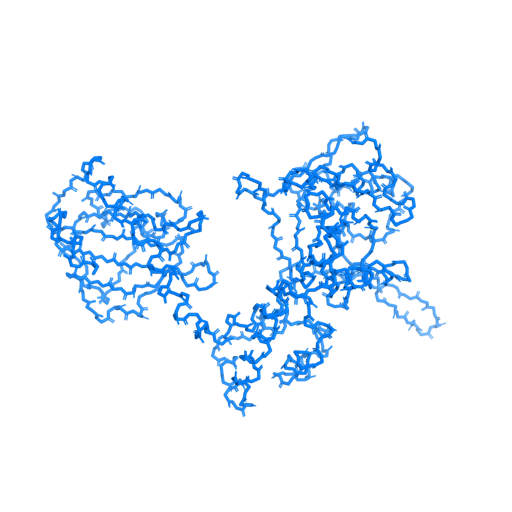2.089 -3.621 -24.006 1.00 94.06 91 VAL A CA 1
ATOM 694 C C . VAL A 1 91 ? -11.858 -3.949 -22.537 1.00 94.06 91 VAL A C 1
ATOM 696 O O . VAL A 1 91 ? -10.915 -3.434 -21.937 1.00 94.06 91 VAL A O 1
ATOM 699 N N . ILE A 1 92 ? -12.708 -4.788 -21.946 1.00 86.31 92 ILE A N 1
ATOM 700 C CA . ILE A 1 92 ? -12.693 -5.078 -20.507 1.00 86.31 92 ILE A CA 1
ATOM 701 C C . ILE A 1 92 ? -12.576 -6.588 -20.300 1.00 86.31 92 ILE A C 1
ATOM 703 O O . ILE A 1 92 ? -13.426 -7.339 -20.770 1.00 86.31 92 ILE A O 1
ATOM 707 N N . ASP A 1 93 ? -11.547 -7.023 -19.570 1.00 84.56 93 ASP A N 1
ATOM 708 C CA . ASP A 1 93 ? -11.407 -8.407 -19.097 1.00 84.56 93 ASP A CA 1
ATOM 709 C C . ASP A 1 93 ? -11.569 -8.437 -17.578 1.00 84.56 93 ASP A C 1
ATOM 711 O O . ASP A 1 93 ? -10.893 -7.688 -16.873 1.00 84.56 93 ASP A O 1
ATOM 715 N N . ARG A 1 94 ? -12.473 -9.281 -17.064 1.00 78.44 94 ARG A N 1
ATOM 716 C CA . ARG A 1 94 ? -12.716 -9.465 -15.616 1.00 78.44 94 ARG A CA 1
ATOM 717 C C . ARG A 1 94 ? -12.854 -8.147 -14.824 1.00 78.44 94 ARG A C 1
ATOM 719 O O . ARG A 1 94 ? -12.366 -8.030 -13.704 1.00 78.44 94 ARG A O 1
ATOM 726 N N . GLY A 1 95 ? -13.521 -7.151 -15.412 1.00 75.94 95 GLY A N 1
ATOM 727 C CA . GLY A 1 95 ? -13.750 -5.833 -14.800 1.00 75.94 95 GLY A CA 1
ATOM 728 C C . GLY A 1 95 ? -12.570 -4.857 -14.892 1.00 75.94 95 GLY A C 1
ATOM 729 O O . GLY A 1 95 ? -12.656 -3.747 -14.377 1.00 75.94 95 GLY A O 1
ATOM 730 N N . LEU A 1 96 ? -11.476 -5.238 -15.555 1.00 78.56 96 LEU A N 1
ATOM 731 C CA . LEU A 1 96 ? -10.309 -4.391 -15.780 1.00 78.56 96 LEU A CA 1
ATOM 732 C C . LEU A 1 96 ? -10.259 -3.912 -17.230 1.00 78.56 96 LEU A C 1
ATOM 734 O O . LEU A 1 96 ? -10.294 -4.718 -18.163 1.00 78.56 96 LEU A O 1
ATOM 738 N N . LEU A 1 97 ? -10.118 -2.599 -17.411 1.00 86.19 97 LEU A N 1
ATOM 739 C CA . LEU A 1 97 ? -9.885 -1.994 -18.717 1.00 86.19 97 LEU A CA 1
ATOM 740 C C . LEU A 1 97 ? -8.537 -2.463 -19.281 1.00 86.19 97 LEU A C 1
ATOM 742 O O . LEU A 1 97 ? -7.483 -2.233 -18.689 1.00 86.19 97 LEU A O 1
ATOM 746 N N . GLN A 1 98 ? -8.584 -3.088 -20.450 1.00 87.00 98 GLN A N 1
ATOM 747 C CA . GLN A 1 98 ? -7.410 -3.544 -21.192 1.00 87.00 98 GLN A CA 1
ATOM 748 C C . GLN A 1 98 ? -7.009 -2.566 -22.296 1.00 87.00 98 GLN A C 1
ATOM 750 O O . GLN A 1 98 ? -5.841 -2.522 -22.686 1.00 87.00 98 GLN A O 1
ATOM 755 N N . GLY A 1 99 ? -7.963 -1.781 -22.796 1.00 92.88 99 GLY A N 1
ATOM 756 C CA . GLY A 1 99 ? -7.769 -0.889 -23.928 1.00 92.88 99 GLY A CA 1
ATOM 757 C C . GLY A 1 99 ? -9.091 -0.412 -24.519 1.00 92.88 99 GLY A C 1
ATOM 758 O O . GLY A 1 99 ? -10.145 -0.553 -23.903 1.00 92.88 99 GLY A O 1
ATOM 759 N N . VAL A 1 100 ? -9.038 0.132 -25.729 1.00 95.75 100 VAL A N 1
ATOM 760 C CA . VAL A 1 100 ? -10.196 0.633 -26.475 1.00 95.75 100 VAL A CA 1
ATOM 761 C C . VAL A 1 100 ? -10.086 0.183 -27.924 1.00 95.75 100 VAL A C 1
ATOM 763 O O . VAL A 1 100 ? -9.019 0.260 -28.537 1.00 95.75 100 VAL A O 1
ATOM 766 N N . LEU A 1 101 ? -11.200 -0.285 -28.474 1.00 94.81 101 LEU A N 1
ATOM 767 C CA . LEU A 1 101 ? -11.331 -0.647 -29.874 1.00 94.81 101 LEU A CA 1
ATOM 768 C C . LEU A 1 101 ? -12.053 0.471 -30.622 1.00 94.81 101 LEU A C 1
ATOM 770 O O . LEU A 1 101 ? -13.057 0.989 -30.129 1.00 94.81 101 LEU A O 1
ATOM 774 N N . THR A 1 102 ? -11.548 0.842 -31.796 1.00 94.50 102 THR A N 1
ATOM 775 C CA . THR A 1 102 ? -12.102 1.945 -32.584 1.00 94.50 102 THR A CA 1
ATOM 776 C C . THR A 1 102 ? -12.472 1.527 -34.000 1.00 94.50 102 THR A C 1
ATOM 778 O O . THR A 1 102 ? -11.864 0.621 -34.578 1.00 94.50 102 THR A O 1
ATOM 781 N N . ALA A 1 103 ? -13.469 2.212 -34.553 1.00 93.56 103 ALA A N 1
ATOM 782 C CA . ALA A 1 103 ? -13.921 2.099 -35.931 1.00 93.56 103 ALA A CA 1
ATOM 783 C C . ALA A 1 103 ? -14.207 3.495 -36.505 1.00 93.56 103 ALA A C 1
ATOM 785 O O . ALA A 1 103 ? -14.813 4.329 -35.830 1.00 93.56 103 ALA A O 1
ATOM 786 N N . GLN A 1 104 ? -13.772 3.745 -37.739 1.00 93.00 104 GLN A N 1
ATOM 787 C CA . GLN A 1 104 ? -13.896 5.039 -38.413 1.00 93.00 104 GLN A CA 1
ATOM 788 C C . GLN A 1 104 ? -14.349 4.874 -39.864 1.00 93.00 104 GLN A C 1
ATOM 790 O O . GLN A 1 104 ? -14.022 3.875 -40.511 1.00 93.00 104 GLN A O 1
ATOM 795 N N . THR A 1 105 ? -15.069 5.870 -40.381 1.00 91.31 105 THR A N 1
ATOM 796 C CA . THR A 1 105 ? -15.521 5.911 -41.781 1.00 91.31 105 THR A CA 1
ATOM 797 C C . THR A 1 105 ? -15.143 7.217 -42.465 1.00 91.31 105 THR A C 1
ATOM 799 O O . THR A 1 105 ? -15.101 8.272 -41.825 1.00 91.31 105 THR A O 1
ATOM 802 N N . PHE A 1 106 ? -14.864 7.141 -43.767 1.00 87.31 106 PHE A N 1
ATOM 803 C CA . PHE A 1 106 ? -14.682 8.314 -44.619 1.00 87.31 106 PHE A CA 1
ATOM 804 C C . PHE A 1 106 ? -16.011 9.043 -44.798 1.00 87.31 106 PHE A C 1
ATOM 806 O O . PHE A 1 106 ? -16.085 10.250 -44.618 1.00 87.31 106 PHE A O 1
ATOM 813 N N . ASP A 1 107 ? -17.089 8.315 -45.078 1.00 85.06 107 ASP A N 1
ATOM 814 C CA . ASP A 1 107 ? -18.406 8.931 -45.187 1.00 85.06 107 ASP A CA 1
ATOM 815 C C . ASP A 1 107 ? -19.017 9.162 -43.794 1.00 85.06 107 ASP A C 1
ATOM 817 O O . ASP A 1 107 ? -18.913 8.286 -42.923 1.00 85.06 107 ASP A O 1
ATOM 821 N N . PRO A 1 108 ? -19.681 10.310 -43.557 1.00 84.69 108 PRO A N 1
ATOM 822 C CA . PRO A 1 108 ? -20.428 10.534 -42.329 1.00 84.69 108 PRO A CA 1
ATOM 823 C C . PRO A 1 108 ? -21.503 9.455 -42.122 1.00 84.69 108 PRO A C 1
ATOM 825 O O . PRO A 1 108 ? -22.355 9.225 -42.981 1.00 84.69 108 PRO A O 1
ATOM 828 N N . ARG A 1 109 ? -21.451 8.783 -40.972 1.00 85.88 109 ARG A N 1
ATOM 829 C CA . ARG A 1 109 ? -22.290 7.649 -40.585 1.00 85.88 109 ARG A CA 1
ATOM 830 C C . ARG A 1 109 ? -22.689 7.768 -39.120 1.00 85.88 109 ARG A C 1
ATOM 832 O O . ARG A 1 109 ? -21.856 7.940 -38.233 1.00 85.88 109 ARG A O 1
ATOM 839 N N . GLU A 1 110 ? -23.978 7.616 -38.852 1.00 90.25 110 GLU A N 1
ATOM 840 C CA . GLU A 1 110 ? -24.461 7.356 -37.498 1.00 90.25 110 GLU A CA 1
ATOM 841 C C . GLU A 1 110 ? -24.424 5.849 -37.244 1.00 90.25 110 GLU A C 1
ATOM 843 O O . GLU A 1 110 ? -25.074 5.077 -37.948 1.00 90.25 110 GLU A O 1
ATOM 848 N N . PHE A 1 111 ? -23.648 5.421 -36.249 1.00 92.00 111 PHE A N 1
ATOM 849 C CA . PHE A 1 111 ? -23.610 4.018 -35.848 1.00 92.00 111 PHE A CA 1
ATOM 850 C C . PHE A 1 111 ? -24.888 3.663 -35.086 1.00 92.00 111 PHE A C 1
ATOM 852 O O . PHE A 1 111 ? -25.186 4.233 -34.036 1.00 92.00 111 PHE A O 1
ATOM 859 N N . SER A 1 112 ? -25.640 2.701 -35.609 1.00 92.88 112 SER A N 1
ATOM 860 C CA . SER A 1 112 ? -26.837 2.172 -34.965 1.00 92.88 112 SER A CA 1
ATOM 861 C C . SER A 1 112 ? -26.496 1.450 -33.653 1.00 92.88 112 SER A C 1
ATOM 863 O O . SER A 1 112 ? -25.399 0.898 -33.511 1.00 92.88 112 SER A O 1
ATOM 865 N N . PRO A 1 113 ? -27.445 1.342 -32.703 1.00 92.56 113 PRO A N 1
ATOM 866 C CA . PRO A 1 113 ? -27.236 0.588 -31.465 1.00 92.56 113 PRO A CA 1
ATOM 867 C C . PRO A 1 113 ? -26.774 -0.858 -31.696 1.00 92.56 113 PRO A C 1
ATOM 869 O O . PRO A 1 113 ? -25.977 -1.380 -30.923 1.00 92.56 113 PRO A O 1
ATOM 872 N N . SER A 1 114 ? -27.223 -1.497 -32.783 1.00 89.38 114 SER A N 1
ATOM 873 C CA . SER A 1 114 ? -26.780 -2.841 -33.170 1.00 89.38 114 SER A CA 1
ATOM 874 C C . SER A 1 114 ? -25.315 -2.899 -33.599 1.00 89.38 114 SER A C 1
ATOM 876 O O . SER A 1 114 ? -24.641 -3.884 -33.317 1.00 89.38 114 SER A O 1
ATOM 878 N N . GLU A 1 115 ? -24.798 -1.861 -34.256 1.00 90.50 115 GLU A N 1
ATOM 879 C CA . GLU A 1 115 ? -23.388 -1.800 -34.665 1.00 90.50 115 GLU A CA 1
ATOM 880 C C . GLU A 1 115 ? -22.476 -1.508 -33.475 1.00 90.50 115 GLU A C 1
ATOM 882 O O . GLU A 1 115 ? -21.413 -2.117 -33.349 1.00 90.50 115 GLU A O 1
ATOM 887 N N . VAL A 1 116 ? -22.925 -0.637 -32.565 1.00 94.56 116 VAL A N 1
ATOM 888 C CA . VAL A 1 116 ? -22.251 -0.390 -31.284 1.00 94.56 116 VAL A CA 1
ATOM 889 C C . VAL A 1 116 ? -22.174 -1.681 -30.469 1.00 94.56 116 VAL A C 1
ATOM 891 O O . VAL A 1 116 ? -21.094 -2.045 -30.001 1.00 94.56 116 VAL A O 1
ATOM 894 N N . ALA A 1 117 ? -23.289 -2.411 -30.354 1.00 90.88 117 ALA A N 1
ATOM 895 C CA . ALA A 1 117 ? -23.335 -3.700 -29.668 1.00 90.88 117 ALA A CA 1
ATOM 896 C C . ALA A 1 117 ? -22.415 -4.735 -30.332 1.00 90.88 117 ALA A C 1
ATOM 898 O O . ALA A 1 117 ? -21.640 -5.385 -29.641 1.00 90.88 117 ALA A O 1
ATOM 899 N N . ALA A 1 118 ? -22.419 -4.835 -31.664 1.00 89.12 118 ALA A N 1
ATOM 900 C CA . ALA A 1 118 ? -21.557 -5.767 -32.387 1.00 89.12 118 ALA A CA 1
ATOM 901 C C . ALA A 1 118 ? -20.058 -5.487 -32.165 1.00 89.12 118 ALA A C 1
ATOM 903 O O . ALA A 1 118 ? -19.270 -6.424 -32.006 1.00 89.12 118 ALA A O 1
ATOM 904 N N . LEU A 1 119 ? -19.646 -4.212 -32.127 1.00 91.44 119 LEU A N 1
ATOM 905 C CA . LEU A 1 119 ? -18.263 -3.852 -31.808 1.00 91.44 119 LEU A CA 1
ATOM 906 C C . LEU A 1 119 ? -17.933 -4.140 -30.332 1.00 91.44 119 LEU A C 1
ATOM 908 O O . LEU A 1 119 ? -16.848 -4.644 -30.044 1.00 91.44 119 LEU A O 1
ATOM 912 N N . ALA A 1 120 ? -18.859 -3.875 -29.405 1.00 92.44 120 ALA A N 1
ATOM 913 C CA . ALA A 1 120 ? -18.686 -4.168 -27.981 1.00 92.44 120 ALA A CA 1
ATOM 914 C C . ALA A 1 120 ? -18.596 -5.681 -27.694 1.00 92.44 120 ALA A C 1
ATOM 916 O O . ALA A 1 120 ? -17.751 -6.115 -26.913 1.00 92.44 120 ALA A O 1
ATOM 917 N N . GLU A 1 121 ? -19.400 -6.502 -28.371 1.00 89.44 121 GLU A N 1
ATOM 918 C CA . GLU A 1 121 ? -19.311 -7.965 -28.317 1.00 89.44 121 GLU A CA 1
ATOM 919 C C . GLU A 1 121 ? -17.966 -8.455 -28.856 1.00 89.44 121 GLU A C 1
ATOM 921 O O . GLU A 1 121 ? -17.314 -9.304 -28.244 1.00 89.44 121 GLU A O 1
ATOM 926 N N . ALA A 1 122 ? -17.497 -7.885 -29.971 1.00 88.31 122 ALA A N 1
ATOM 927 C CA . ALA A 1 122 ? -16.165 -8.182 -30.483 1.00 88.31 122 ALA A CA 1
ATOM 928 C C . ALA A 1 122 ? -15.079 -7.801 -29.463 1.00 88.31 122 ALA A C 1
ATOM 930 O O . ALA A 1 122 ? -14.164 -8.588 -29.233 1.00 88.31 122 ALA A O 1
ATOM 931 N N . ALA A 1 123 ? -15.191 -6.642 -28.808 1.00 89.56 123 ALA A N 1
ATOM 932 C CA . ALA A 1 123 ? -14.269 -6.227 -27.755 1.00 89.56 123 ALA A CA 1
ATOM 933 C C . ALA A 1 123 ? -14.255 -7.213 -26.574 1.00 89.56 123 ALA A C 1
ATOM 935 O O . ALA A 1 123 ? -13.176 -7.590 -26.123 1.00 89.56 123 ALA A O 1
ATOM 936 N N . GLN A 1 124 ? -15.416 -7.700 -26.125 1.00 85.69 124 GLN A N 1
ATOM 937 C CA . GLN A 1 124 ? -15.507 -8.707 -25.058 1.00 85.69 124 GLN A CA 1
ATOM 938 C C . GLN A 1 124 ? -14.903 -10.056 -25.458 1.00 85.69 124 GLN A C 1
ATOM 940 O O . GLN A 1 124 ? -14.199 -10.665 -24.658 1.00 85.69 124 GLN A O 1
ATOM 945 N N . LEU A 1 125 ? -15.117 -10.517 -26.694 1.00 86.31 125 LEU A N 1
ATOM 946 C CA . LEU A 1 125 ? -14.515 -11.761 -27.192 1.00 86.31 125 LEU A CA 1
ATOM 947 C C . LEU A 1 125 ? -12.986 -11.675 -27.287 1.00 86.31 125 LEU A C 1
ATOM 949 O O . LEU A 1 125 ? -12.292 -12.679 -27.135 1.00 86.31 125 LEU A O 1
ATOM 953 N N . LEU A 1 126 ? -12.462 -10.481 -27.560 1.00 80.75 126 LEU A N 1
ATOM 954 C CA . LEU A 1 126 ? -11.030 -10.239 -27.712 1.00 80.75 126 LEU A CA 1
ATOM 955 C C . LEU A 1 126 ? -10.338 -9.914 -26.386 1.00 80.75 126 LEU A C 1
ATOM 957 O O . LEU A 1 126 ? -9.125 -10.091 -26.293 1.00 80.75 126 LEU A O 1
ATOM 961 N N . ALA A 1 127 ? -11.072 -9.465 -25.366 1.00 85.38 127 ALA A N 1
ATOM 962 C CA . ALA A 1 127 ? -10.497 -9.036 -24.096 1.00 85.38 127 ALA A CA 1
ATOM 963 C C . ALA A 1 127 ? -9.653 -10.125 -23.401 1.00 85.38 127 ALA A C 1
ATOM 965 O O . ALA A 1 127 ? -8.525 -9.803 -23.021 1.00 85.38 127 ALA A O 1
ATOM 966 N N . PRO A 1 128 ? -10.085 -11.403 -23.316 1.00 78.31 128 PRO A N 1
ATOM 967 C CA . PRO A 1 128 ? -9.259 -12.461 -22.738 1.00 78.31 128 PRO A CA 1
ATOM 968 C C . PRO A 1 128 ? -8.002 -12.741 -23.559 1.00 78.31 128 PRO A C 1
ATOM 970 O O . PRO A 1 128 ? -6.953 -12.968 -22.980 1.00 78.31 128 PRO A O 1
ATOM 973 N N . LEU A 1 129 ? -8.073 -12.668 -24.895 1.00 79.06 129 LEU A N 1
ATOM 974 C CA . LEU A 1 129 ? -6.917 -12.877 -25.776 1.00 79.06 129 LEU A CA 1
ATOM 975 C C . LEU A 1 129 ? -5.910 -11.733 -25.678 1.00 79.06 129 LEU A C 1
ATOM 977 O O . LEU A 1 129 ? -4.712 -11.964 -25.752 1.00 79.06 129 LEU A O 1
ATOM 981 N N . ILE A 1 130 ? -6.385 -10.496 -25.520 1.00 77.44 130 ILE A N 1
ATOM 982 C CA . ILE A 1 130 ? -5.533 -9.329 -25.281 1.00 77.44 130 ILE A CA 1
ATOM 983 C C . ILE A 1 130 ? -4.908 -9.421 -23.889 1.00 77.44 130 ILE A C 1
ATOM 985 O O . ILE A 1 130 ? -3.724 -9.132 -23.752 1.00 77.44 130 ILE A O 1
ATOM 989 N N . CYS A 1 131 ? -5.668 -9.848 -22.876 1.00 72.81 131 CYS A N 1
ATOM 990 C CA . CYS A 1 131 ? -5.138 -10.120 -21.544 1.00 72.81 131 CYS A CA 1
ATOM 991 C C . CYS A 1 131 ? -4.081 -11.224 -21.607 1.00 72.81 131 CYS A C 1
ATOM 993 O O . CYS A 1 131 ? -2.971 -11.001 -21.163 1.00 72.81 131 CYS A O 1
ATOM 995 N N . GLU A 1 132 ? -4.364 -12.356 -22.248 1.00 67.19 132 GLU A N 1
ATOM 996 C CA . GLU A 1 132 ? -3.453 -13.497 -22.357 1.00 67.19 132 GLU A CA 1
ATOM 997 C C . GLU A 1 132 ? -2.227 -13.187 -23.224 1.00 67.19 132 GLU A C 1
ATOM 999 O O . GLU A 1 132 ? -1.120 -13.576 -22.879 1.00 67.19 132 GLU A O 1
ATOM 1004 N N . ALA A 1 133 ? -2.377 -12.441 -24.322 1.00 62.84 133 ALA A N 1
ATOM 1005 C CA . ALA A 1 133 ? -1.254 -11.958 -25.123 1.00 62.84 133 ALA A CA 1
ATOM 1006 C C . ALA A 1 133 ? -0.406 -10.960 -24.332 1.00 62.84 133 ALA A C 1
ATOM 1008 O O . ALA A 1 133 ? 0.817 -11.038 -24.384 1.00 62.84 133 ALA A O 1
ATOM 1009 N N . ARG A 1 134 ? -1.035 -10.083 -23.536 1.00 61.47 134 ARG A N 1
ATOM 1010 C CA . ARG A 1 134 ? -0.329 -9.271 -22.542 1.00 61.47 134 ARG A CA 1
ATOM 1011 C C . ARG A 1 134 ? 0.296 -10.141 -21.468 1.00 61.47 134 ARG A C 1
ATOM 1013 O O . ARG A 1 134 ? 1.342 -9.752 -20.993 1.00 61.47 134 ARG A O 1
ATOM 1020 N N . ASP A 1 135 ? -0.292 -11.263 -21.071 1.00 49.50 135 ASP A N 1
ATOM 1021 C CA . ASP A 1 135 ? 0.230 -12.172 -20.045 1.00 49.50 135 ASP A CA 1
ATOM 1022 C C . ASP A 1 135 ? 1.431 -12.989 -20.590 1.00 49.50 135 ASP A C 1
ATOM 1024 O O . ASP A 1 135 ? 2.424 -13.223 -19.899 1.00 49.50 135 ASP A O 1
ATOM 1028 N N . LEU A 1 136 ? 1.405 -13.331 -21.881 1.00 44.16 136 LEU A N 1
ATOM 1029 C CA . LEU A 1 136 ? 2.502 -13.925 -22.653 1.00 44.16 136 LEU A CA 1
ATOM 1030 C C . LEU A 1 136 ? 3.622 -12.908 -22.904 1.00 44.16 136 LEU A C 1
ATOM 1032 O O . LEU A 1 136 ? 4.795 -13.227 -22.710 1.00 44.16 136 LEU A O 1
ATOM 1036 N N . GLU A 1 137 ? 3.280 -11.663 -23.237 1.00 42.41 137 GLU A N 1
ATOM 1037 C CA . GLU A 1 137 ? 4.205 -10.528 -23.202 1.00 42.41 137 GLU A CA 1
ATOM 1038 C C . GLU A 1 137 ? 4.600 -10.151 -21.760 1.00 42.41 137 GLU A C 1
ATOM 1040 O O . GLU A 1 137 ? 5.651 -9.552 -21.578 1.00 42.41 137 GLU A O 1
ATOM 1045 N N . GLN A 1 138 ? 3.864 -10.548 -20.709 1.00 42.75 138 GLN A N 1
ATOM 1046 C CA . GLN A 1 138 ? 4.197 -10.316 -19.288 1.00 42.75 138 GLN A CA 1
ATOM 1047 C C . GLN A 1 138 ? 5.254 -11.288 -18.758 1.00 42.75 138 GLN A C 1
ATOM 1049 O O . GLN A 1 138 ? 5.883 -10.980 -17.737 1.00 42.75 138 GLN A O 1
ATOM 1054 N N . PHE A 1 139 ? 5.626 -12.339 -19.502 1.00 40.56 139 PHE A N 1
ATOM 1055 C CA . PHE A 1 139 ? 6.974 -12.910 -19.346 1.00 40.56 139 PHE A CA 1
ATOM 1056 C C . PHE A 1 139 ? 8.075 -11.851 -19.595 1.00 40.56 139 PHE A C 1
ATOM 1058 O O . PHE A 1 139 ? 9.213 -12.003 -19.136 1.00 40.56 139 PHE A O 1
ATOM 1065 N N . VAL A 1 140 ? 7.708 -10.713 -20.195 1.00 41.25 140 VAL A N 1
ATOM 1066 C CA . VAL A 1 140 ? 8.472 -9.477 -20.394 1.00 41.25 140 VAL A CA 1
ATOM 1067 C C . VAL A 1 140 ? 7.667 -8.238 -19.928 1.00 41.25 140 VAL A C 1
ATOM 1069 O O . VAL A 1 140 ? 7.602 -7.237 -20.630 1.00 41.25 140 VAL A O 1
ATOM 1072 N N . ALA A 1 141 ? 7.055 -8.241 -18.728 1.00 47.66 141 ALA A N 1
ATOM 1073 C CA . ALA A 1 141 ? 6.616 -6.967 -18.126 1.00 47.66 141 ALA A CA 1
ATOM 1074 C C . ALA A 1 141 ? 7.780 -5.950 -18.189 1.00 47.66 141 ALA A C 1
ATOM 1076 O O . ALA A 1 141 ? 8.891 -6.332 -17.783 1.00 47.66 141 ALA A O 1
ATOM 1077 N N . PRO A 1 142 ? 7.579 -4.705 -18.682 1.00 62.44 142 PRO A N 1
ATOM 1078 C CA . PRO A 1 142 ? 8.656 -3.733 -18.788 1.00 62.44 142 PRO A CA 1
ATOM 1079 C C . PRO A 1 142 ? 9.376 -3.612 -17.452 1.00 62.44 142 PRO A C 1
ATOM 1081 O O . PRO A 1 142 ? 8.753 -3.607 -16.388 1.00 62.44 142 PRO A O 1
ATOM 1084 N N . LEU A 1 143 ? 10.702 -3.543 -17.496 1.00 69.50 143 LEU A N 1
ATOM 1085 C CA . LEU A 1 143 ? 11.561 -3.539 -16.314 1.00 69.50 143 LEU A CA 1
ATOM 1086 C C . LEU A 1 143 ? 11.082 -2.560 -15.229 1.00 69.50 143 LEU A C 1
ATOM 1088 O O . LEU A 1 143 ? 11.073 -2.883 -14.042 1.00 69.50 143 LEU A O 1
ATOM 1092 N N . GLN A 1 144 ? 10.630 -1.383 -15.662 1.00 74.38 144 GLN A N 1
ATOM 1093 C CA . GLN A 1 144 ? 10.070 -0.346 -14.810 1.00 74.38 144 GLN A CA 1
ATOM 1094 C C . GLN A 1 144 ? 8.831 -0.832 -14.039 1.00 74.38 144 GLN A C 1
ATOM 1096 O O . GLN A 1 144 ? 8.738 -0.623 -12.832 1.00 74.38 144 GLN A O 1
ATOM 1101 N N . GLN A 1 145 ? 7.898 -1.524 -14.696 1.00 75.94 145 GLN A N 1
ATOM 1102 C CA . GLN A 1 145 ? 6.706 -2.075 -14.049 1.00 75.94 145 GLN A CA 1
ATOM 1103 C C . GLN A 1 145 ? 7.077 -3.110 -12.982 1.00 75.94 145 GLN A C 1
ATOM 1105 O O . GLN A 1 145 ? 6.487 -3.114 -11.899 1.00 75.94 145 GLN A O 1
ATOM 1110 N N . ARG A 1 146 ? 8.068 -3.969 -13.254 1.00 82.38 146 ARG A N 1
ATOM 1111 C CA . ARG A 1 146 ? 8.572 -4.946 -12.272 1.00 82.38 146 ARG A CA 1
ATOM 1112 C C . ARG A 1 146 ? 9.130 -4.244 -11.042 1.00 82.38 146 ARG A C 1
ATOM 1114 O O . ARG A 1 146 ? 8.807 -4.622 -9.920 1.00 82.38 146 ARG A O 1
ATOM 1121 N N . LEU A 1 147 ? 9.913 -3.193 -11.264 1.00 88.69 147 LEU A N 1
ATOM 1122 C CA . LEU A 1 147 ? 10.533 -2.412 -10.204 1.00 88.69 147 LEU A CA 1
ATOM 1123 C C . LEU A 1 147 ? 9.499 -1.667 -9.345 1.00 88.69 147 LEU A C 1
ATOM 1125 O O . LEU A 1 147 ? 9.568 -1.728 -8.121 1.00 88.69 147 LEU A O 1
ATOM 1129 N N . TRP A 1 148 ? 8.485 -1.055 -9.965 1.00 89.44 148 TRP A N 1
ATOM 1130 C CA . TRP A 1 148 ? 7.359 -0.455 -9.239 1.00 89.44 148 TRP A CA 1
ATOM 1131 C C . TRP A 1 148 ? 6.516 -1.483 -8.491 1.00 89.44 148 TRP A C 1
ATOM 1133 O O . TRP A 1 148 ? 6.035 -1.199 -7.398 1.00 89.44 148 TRP A O 1
ATOM 1143 N N . SER A 1 149 ? 6.337 -2.679 -9.053 1.00 89.00 149 SER A N 1
ATOM 1144 C CA . SER A 1 149 ? 5.612 -3.759 -8.377 1.00 89.00 149 SER A CA 1
ATOM 1145 C C . SER A 1 149 ? 6.352 -4.217 -7.122 1.00 89.00 149 SER A C 1
ATOM 1147 O O . SER A 1 149 ? 5.722 -4.392 -6.084 1.00 89.00 149 SER A O 1
ATOM 1149 N N . LEU A 1 150 ? 7.682 -4.349 -7.205 1.00 96.06 150 LEU A N 1
ATOM 1150 C CA . LEU A 1 150 ? 8.535 -4.619 -6.047 1.00 96.06 150 LEU A CA 1
ATOM 1151 C C . LEU A 1 150 ? 8.422 -3.497 -5.009 1.00 96.06 150 LEU A C 1
ATOM 1153 O O . LEU A 1 150 ? 8.239 -3.785 -3.837 1.00 96.06 150 LEU A O 1
ATOM 1157 N N . ALA A 1 151 ? 8.462 -2.228 -5.426 1.00 96.06 151 ALA A N 1
ATOM 1158 C CA . ALA A 1 151 ? 8.401 -1.087 -4.508 1.00 96.06 151 ALA A CA 1
ATOM 1159 C C . ALA A 1 151 ? 7.049 -0.964 -3.777 1.00 96.06 151 ALA A C 1
ATOM 1161 O O . ALA A 1 151 ? 7.005 -0.546 -2.619 1.00 96.06 151 ALA A O 1
ATOM 1162 N N . ARG A 1 152 ? 5.945 -1.327 -4.445 1.00 95.19 152 ARG A N 1
ATOM 1163 C CA . ARG A 1 152 ? 4.570 -1.204 -3.926 1.00 95.19 152 ARG A CA 1
ATOM 1164 C C . ARG A 1 152 ? 4.148 -2.317 -2.966 1.00 95.19 152 ARG A C 1
ATOM 1166 O O . ARG A 1 152 ? 3.129 -2.164 -2.300 1.00 95.19 152 ARG A O 1
ATOM 1173 N N . ASN A 1 153 ? 4.888 -3.421 -2.886 1.00 97.50 153 ASN A N 1
ATOM 1174 C CA . ASN A 1 153 ? 4.604 -4.499 -1.942 1.00 97.50 153 ASN A CA 1
ATOM 1175 C C . ASN A 1 153 ? 5.711 -4.583 -0.894 1.00 97.50 153 ASN A C 1
ATOM 1177 O O . ASN A 1 153 ? 6.837 -4.936 -1.225 1.00 97.50 153 ASN A O 1
ATOM 1181 N N . LEU A 1 154 ? 5.385 -4.335 0.377 1.00 97.94 154 LEU A N 1
ATOM 1182 C CA . LEU A 1 154 ? 6.365 -4.279 1.466 1.00 97.94 154 LEU A CA 1
ATOM 1183 C C . LEU A 1 154 ? 7.150 -5.569 1.707 1.00 97.94 154 LEU A C 1
ATOM 1185 O O . LEU A 1 154 ? 8.096 -5.532 2.486 1.00 97.94 154 LEU A O 1
ATOM 1189 N N . TRP A 1 155 ? 6.824 -6.673 1.029 1.00 97.88 155 TRP A N 1
ATOM 1190 C CA . TRP A 1 155 ? 7.662 -7.874 0.992 1.00 97.88 155 TRP A CA 1
ATOM 1191 C C . TRP A 1 155 ? 9.144 -7.579 0.758 1.00 97.88 155 TRP A C 1
ATOM 1193 O O . TRP A 1 155 ? 10.001 -8.218 1.364 1.00 97.88 155 TRP A O 1
ATOM 1203 N N . TRP A 1 156 ? 9.452 -6.558 -0.050 1.00 97.75 156 TRP A N 1
ATOM 1204 C CA . TRP A 1 156 ? 10.830 -6.149 -0.295 1.00 97.75 156 TRP A CA 1
ATOM 1205 C C . TRP A 1 156 ? 11.617 -5.863 0.994 1.00 97.75 156 TRP A C 1
ATOM 1207 O O . TRP A 1 156 ? 12.821 -6.088 1.006 1.00 97.75 156 TRP A O 1
ATOM 1217 N N . CYS A 1 157 ? 10.983 -5.391 2.077 1.00 96.75 157 CYS A N 1
ATOM 1218 C CA . CYS A 1 157 ? 11.703 -4.944 3.276 1.00 96.75 157 CYS A CA 1
ATOM 1219 C C . CYS A 1 157 ? 12.228 -6.085 4.160 1.00 96.75 157 CYS A C 1
ATOM 1221 O O . CYS A 1 157 ? 13.046 -5.835 5.042 1.00 96.75 157 CYS A O 1
ATOM 1223 N N . TRP A 1 158 ? 11.807 -7.331 3.916 1.00 95.81 158 TRP A N 1
ATOM 1224 C CA . TRP A 1 158 ? 12.421 -8.526 4.510 1.00 95.81 158 TRP A CA 1
ATOM 1225 C C . TRP A 1 158 ? 13.073 -9.444 3.468 1.00 95.81 158 TRP A C 1
ATOM 1227 O O . TRP A 1 158 ? 13.450 -10.572 3.784 1.00 95.81 158 TRP A O 1
ATOM 1237 N N . ASP A 1 159 ? 13.272 -8.943 2.244 1.00 96.69 159 ASP A N 1
ATOM 1238 C CA . ASP A 1 159 ? 14.071 -9.596 1.214 1.00 96.69 159 ASP A CA 1
ATOM 1239 C C . ASP A 1 159 ? 15.372 -8.830 0.932 1.00 96.69 159 ASP A C 1
ATOM 1241 O O . ASP A 1 159 ? 15.389 -7.820 0.225 1.00 96.69 159 ASP A O 1
ATOM 1245 N N . ASN A 1 160 ? 16.493 -9.352 1.433 1.00 94.56 160 ASN A N 1
ATOM 1246 C CA . ASN A 1 160 ? 17.801 -8.698 1.325 1.00 94.56 160 ASN A CA 1
ATOM 1247 C C . ASN A 1 160 ? 18.223 -8.397 -0.124 1.00 94.56 160 ASN A C 1
ATOM 1249 O O . ASN A 1 160 ? 18.837 -7.356 -0.378 1.00 94.56 160 ASN A O 1
ATOM 1253 N N . ASP A 1 161 ? 17.886 -9.271 -1.077 1.00 94.31 161 ASP A N 1
ATOM 1254 C CA . ASP A 1 161 ? 18.223 -9.054 -2.485 1.00 94.31 161 ASP A CA 1
ATOM 1255 C C . ASP A 1 161 ? 17.461 -7.851 -3.048 1.00 94.31 161 ASP A C 1
ATOM 1257 O O . ASP A 1 161 ? 18.065 -6.991 -3.693 1.00 94.31 161 ASP A O 1
ATOM 1261 N N . THR A 1 162 ? 16.161 -7.741 -2.766 1.00 96.88 162 THR A N 1
ATOM 1262 C CA . THR A 1 162 ? 15.342 -6.609 -3.212 1.00 96.88 162 THR A CA 1
ATOM 1263 C C . THR A 1 162 ? 15.737 -5.308 -2.505 1.00 96.88 162 THR A C 1
ATOM 1265 O O . THR A 1 162 ? 15.843 -4.276 -3.167 1.00 96.88 162 THR A O 1
ATOM 1268 N N . VAL A 1 163 ? 16.069 -5.334 -1.205 1.00 97.44 163 VAL A N 1
ATOM 1269 C CA . VAL A 1 163 ? 16.638 -4.159 -0.506 1.00 97.44 163 VAL A CA 1
ATOM 1270 C C . VAL A 1 163 ? 17.930 -3.698 -1.185 1.00 97.44 163 VAL A C 1
ATOM 1272 O O . VAL A 1 163 ? 18.109 -2.509 -1.459 1.00 97.44 163 VAL A O 1
ATOM 1275 N N . SER A 1 164 ? 18.838 -4.635 -1.484 1.00 96.94 164 SER A N 1
ATOM 1276 C CA . SER A 1 164 ? 20.105 -4.315 -2.149 1.00 96.94 164 SER A CA 1
ATOM 1277 C C . SER A 1 164 ? 19.887 -3.699 -3.529 1.00 96.94 164 SER A C 1
ATOM 1279 O O . SER A 1 164 ? 20.618 -2.799 -3.922 1.00 96.94 164 SER A O 1
ATOM 1281 N N . LEU A 1 165 ? 18.846 -4.137 -4.236 1.00 96.69 165 LEU A N 1
ATOM 1282 C CA . LEU A 1 165 ? 18.513 -3.656 -5.564 1.00 96.69 165 LEU A CA 1
ATOM 1283 C C . LEU A 1 165 ? 18.151 -2.170 -5.558 1.00 96.69 165 LEU A C 1
ATOM 1285 O O . LEU A 1 165 ? 18.696 -1.418 -6.362 1.00 96.69 165 LEU A O 1
ATOM 1289 N N . PHE A 1 166 ? 17.274 -1.739 -4.646 1.00 97.50 166 PHE A N 1
ATOM 1290 C CA . PHE A 1 166 ? 16.916 -0.322 -4.524 1.00 97.50 166 PHE A CA 1
ATOM 1291 C C . PHE A 1 166 ? 18.099 0.528 -4.067 1.00 97.50 166 PHE A C 1
ATOM 1293 O O . PHE A 1 166 ? 18.339 1.598 -4.625 1.00 97.50 166 PHE A O 1
ATOM 1300 N N . ARG A 1 167 ? 18.889 0.018 -3.115 1.00 97.31 167 ARG A N 1
ATOM 1301 C CA . ARG A 1 167 ? 20.118 0.681 -2.669 1.00 97.31 167 ARG A CA 1
ATOM 1302 C C . ARG A 1 167 ? 21.099 0.904 -3.817 1.00 97.31 167 ARG A C 1
ATOM 1304 O O . ARG A 1 167 ? 21.692 1.972 -3.893 1.00 97.31 167 ARG A O 1
ATOM 1311 N N . ASP A 1 168 ? 21.286 -0.082 -4.689 1.00 96.56 168 ASP A N 1
ATOM 1312 C CA . ASP A 1 168 ? 22.296 -0.021 -5.748 1.00 96.56 168 ASP A CA 1
ATOM 1313 C C . ASP A 1 168 ? 21.942 0.994 -6.850 1.00 96.56 168 ASP A C 1
ATOM 1315 O O . ASP A 1 168 ? 22.850 1.512 -7.499 1.00 96.56 168 ASP A O 1
ATOM 1319 N N . ILE A 1 169 ? 20.655 1.322 -7.044 1.00 95.19 169 ILE A N 1
ATOM 1320 C CA . ILE A 1 169 ? 20.211 2.342 -8.015 1.00 95.19 169 ILE A CA 1
ATOM 1321 C C . ILE A 1 169 ? 20.810 3.713 -7.677 1.00 95.19 169 ILE A C 1
ATOM 1323 O O . ILE A 1 169 ? 21.345 4.388 -8.563 1.00 95.19 169 ILE A O 1
ATOM 1327 N N . ASP A 1 170 ? 20.727 4.115 -6.407 1.00 96.50 170 ASP A N 1
ATOM 1328 C CA . ASP A 1 170 ? 21.369 5.324 -5.891 1.00 96.50 170 ASP A CA 1
ATOM 1329 C C . ASP A 1 170 ? 21.597 5.222 -4.364 1.00 96.50 170 ASP A C 1
ATOM 1331 O O . ASP A 1 170 ? 20.704 5.545 -3.576 1.00 96.50 170 ASP A O 1
ATOM 1335 N N . PRO A 1 171 ? 22.791 4.794 -3.907 1.00 96.75 171 PRO A N 1
ATOM 1336 C CA . PRO A 1 171 ? 23.053 4.558 -2.482 1.00 96.75 171 PRO A CA 1
ATOM 1337 C C . PRO A 1 171 ? 23.014 5.817 -1.606 1.00 96.75 171 PRO A C 1
ATOM 1339 O O . PRO A 1 171 ? 22.932 5.723 -0.375 1.00 96.75 171 PRO A O 1
ATOM 1342 N N . VAL A 1 172 ? 23.158 6.999 -2.212 1.00 96.88 172 VAL A N 1
ATOM 1343 C CA . VAL A 1 172 ? 23.106 8.279 -1.500 1.00 96.88 172 VAL A CA 1
ATOM 1344 C C . VAL A 1 172 ? 21.648 8.673 -1.314 1.00 96.88 172 VAL A C 1
ATOM 1346 O O . VAL A 1 172 ? 21.208 8.772 -0.168 1.00 96.88 172 VAL A O 1
ATOM 1349 N N . ARG A 1 173 ? 20.879 8.770 -2.409 1.00 96.44 173 ARG A N 1
ATOM 1350 C CA . ARG A 1 173 ? 19.446 9.100 -2.337 1.00 96.44 173 ARG A CA 1
ATOM 1351 C C . ARG A 1 173 ? 18.666 8.081 -1.519 1.00 96.44 173 ARG A C 1
ATOM 1353 O O . ARG A 1 173 ? 17.808 8.469 -0.740 1.00 96.44 173 ARG A O 1
ATOM 1360 N N . TRP A 1 174 ? 19.004 6.797 -1.611 1.00 96.69 174 TRP A N 1
ATOM 1361 C CA . TRP A 1 174 ? 18.374 5.746 -0.809 1.00 96.69 174 TRP A CA 1
ATOM 1362 C C . TRP A 1 174 ? 18.426 6.026 0.700 1.00 96.69 174 TRP A C 1
ATOM 1364 O O . TRP A 1 174 ? 17.419 5.873 1.386 1.00 96.69 174 TRP A O 1
ATOM 1374 N N . ARG A 1 175 ? 19.572 6.499 1.213 1.00 95.88 175 ARG A N 1
ATOM 1375 C CA . ARG A 1 175 ? 19.721 6.873 2.629 1.00 95.88 175 ARG A CA 1
ATOM 1376 C C . ARG A 1 175 ? 18.990 8.171 2.959 1.00 95.88 175 ARG A C 1
ATOM 1378 O O . ARG A 1 175 ? 18.330 8.251 3.988 1.00 95.88 175 ARG A O 1
ATOM 1385 N N . GLU A 1 176 ? 19.086 9.173 2.088 1.00 94.06 176 GLU A N 1
ATOM 1386 C CA . GLU A 1 176 ? 18.420 10.472 2.276 1.00 94.06 176 GLU A CA 1
ATOM 1387 C C . GLU A 1 176 ? 16.889 10.352 2.275 1.00 94.06 176 GLU A C 1
ATOM 1389 O O . GLU A 1 176 ? 16.203 11.091 2.978 1.00 94.06 176 GLU A O 1
ATOM 1394 N N . LEU A 1 177 ? 16.352 9.383 1.533 1.00 93.19 177 L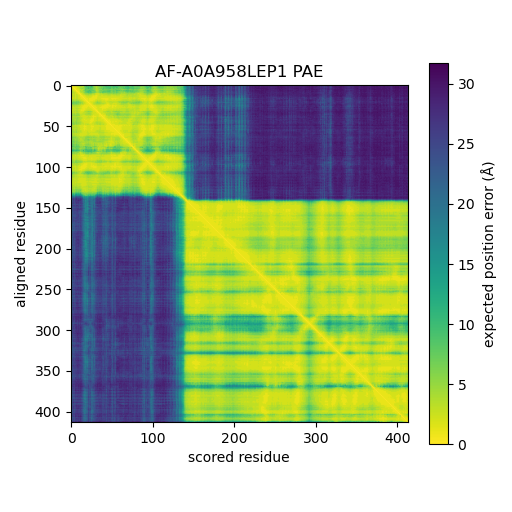EU A N 1
ATOM 1395 C CA . LEU A 1 177 ? 14.922 9.106 1.412 1.00 93.19 177 LEU A CA 1
ATOM 1396 C C . LEU A 1 177 ? 14.403 8.110 2.457 1.00 93.19 177 LEU A C 1
ATOM 1398 O O . LEU A 1 177 ? 13.314 7.569 2.277 1.00 93.19 177 LEU A O 1
ATOM 1402 N N . SER A 1 178 ? 15.159 7.857 3.535 1.00 91.94 178 SER A N 1
ATOM 1403 C CA . SER A 1 178 ? 14.776 6.900 4.592 1.00 91.94 178 SER A CA 1
ATOM 1404 C C . SER A 1 178 ? 14.389 5.533 4.013 1.00 91.94 178 SER A C 1
ATOM 1406 O O . SER A 1 178 ? 13.334 4.972 4.314 1.00 91.94 178 SER A O 1
ATOM 1408 N N . HIS A 1 179 ? 15.211 5.052 3.072 1.00 96.12 179 HIS A N 1
ATOM 1409 C CA . HIS A 1 179 ? 15.080 3.739 2.450 1.00 96.12 179 HIS A CA 1
ATOM 1410 C C . HIS A 1 179 ? 13.684 3.515 1.825 1.00 96.12 179 HIS A C 1
ATOM 1412 O O . HIS A 1 179 ? 13.122 2.423 1.885 1.00 96.12 179 HIS A O 1
ATOM 1418 N N . ASN A 1 180 ? 13.095 4.565 1.236 1.00 95.88 180 ASN A N 1
ATOM 1419 C CA . ASN A 1 180 ? 11.782 4.515 0.594 1.00 95.88 180 ASN A CA 1
ATOM 1420 C C . ASN A 1 180 ? 11.903 4.305 -0.934 1.00 95.88 180 ASN A C 1
ATOM 1422 O O . ASN A 1 180 ? 12.326 5.222 -1.649 1.00 95.88 180 ASN A O 1
ATOM 1426 N N . PRO A 1 181 ? 11.493 3.139 -1.476 1.00 96.69 181 PRO A N 1
ATOM 1427 C CA . PRO A 1 181 ? 11.638 2.852 -2.902 1.00 96.69 181 PRO A CA 1
ATOM 1428 C C . PRO A 1 181 ? 10.633 3.610 -3.767 1.00 96.69 181 PRO A C 1
ATOM 1430 O O . PRO A 1 181 ? 10.953 3.946 -4.901 1.00 96.69 181 PRO A O 1
ATOM 1433 N N . ILE A 1 182 ? 9.447 3.934 -3.249 1.00 95.00 182 ILE A N 1
ATOM 1434 C CA . ILE A 1 182 ? 8.468 4.753 -3.972 1.00 95.00 182 ILE A CA 1
ATOM 1435 C C . ILE A 1 182 ? 9.039 6.157 -4.172 1.00 95.00 182 ILE A C 1
ATOM 1437 O O . ILE A 1 182 ? 9.071 6.646 -5.297 1.00 95.00 182 ILE A O 1
ATOM 1441 N N . ALA A 1 183 ? 9.571 6.769 -3.109 1.00 94.31 183 ALA A N 1
ATOM 1442 C CA . ALA A 1 183 ? 10.202 8.084 -3.198 1.00 94.31 183 ALA A CA 1
ATOM 1443 C C . ALA A 1 183 ? 11.413 8.080 -4.147 1.00 94.31 183 ALA A C 1
ATOM 1445 O O . ALA A 1 183 ? 11.531 8.971 -4.982 1.00 94.31 183 ALA A O 1
ATOM 1446 N N . LEU A 1 184 ? 12.274 7.057 -4.062 1.00 95.56 184 LEU A N 1
ATOM 1447 C CA . LEU A 1 184 ? 13.452 6.930 -4.926 1.00 95.56 184 LEU A CA 1
ATOM 1448 C C . LEU A 1 184 ? 13.069 6.846 -6.409 1.00 95.56 184 LEU A C 1
ATOM 1450 O O . LEU A 1 184 ? 13.665 7.525 -7.242 1.00 95.56 184 LEU A O 1
ATOM 1454 N N . LEU A 1 185 ? 12.086 6.008 -6.747 1.00 91.88 185 LEU A N 1
ATOM 1455 C CA . LEU A 1 185 ? 11.662 5.820 -8.134 1.00 91.88 185 LEU A CA 1
ATOM 1456 C C . LEU A 1 185 ? 10.899 7.031 -8.681 1.00 91.88 185 LEU A C 1
ATOM 1458 O O . LEU A 1 185 ? 11.021 7.316 -9.868 1.00 91.88 185 LEU A O 1
ATOM 1462 N N . SER A 1 186 ? 10.155 7.754 -7.839 1.00 89.31 186 SER A N 1
ATOM 1463 C CA . SER A 1 186 ? 9.448 8.982 -8.231 1.00 89.31 186 SER A CA 1
ATOM 1464 C C . SER A 1 186 ? 10.384 10.138 -8.602 1.00 89.31 186 SER A C 1
ATOM 1466 O O . SER A 1 186 ? 9.976 11.035 -9.334 1.00 89.31 186 SER A O 1
ATOM 1468 N N . GLU A 1 187 ? 11.629 10.141 -8.117 1.00 87.94 187 GLU A N 1
ATOM 1469 C CA . GLU A 1 187 ? 12.619 11.183 -8.435 1.00 87.94 187 GLU A CA 1
ATOM 1470 C C . GLU A 1 187 ? 13.355 10.956 -9.759 1.00 87.94 187 GLU A C 1
ATOM 1472 O O . GLU A 1 187 ? 14.032 11.860 -10.253 1.00 87.94 187 GLU A O 1
ATOM 1477 N N . LEU A 1 188 ? 13.239 9.760 -10.337 1.00 82.19 188 LEU A N 1
ATOM 1478 C CA . LEU A 1 188 ? 13.920 9.386 -11.569 1.00 82.19 188 LEU A CA 1
ATOM 1479 C C . LEU A 1 188 ? 12.947 9.436 -12.746 1.00 82.19 188 LEU A C 1
ATOM 1481 O O . LEU A 1 188 ? 11.899 8.790 -12.738 1.00 82.19 188 LEU A O 1
ATOM 1485 N N . SER A 1 189 ? 13.329 10.139 -13.814 1.00 78.94 189 SER A N 1
ATOM 1486 C CA . SER A 1 189 ? 12.637 9.986 -15.093 1.00 78.94 189 SER A CA 1
ATOM 1487 C C . SER A 1 189 ? 12.827 8.565 -15.639 1.00 78.94 189 SER A C 1
ATOM 1489 O O . SER A 1 189 ? 13.787 7.869 -15.290 1.00 78.94 189 SER A O 1
ATOM 1491 N N . LEU A 1 190 ? 11.939 8.137 -16.543 1.00 71.75 190 LEU A N 1
ATOM 1492 C CA . LEU A 1 190 ? 12.042 6.830 -17.199 1.00 71.75 190 LEU A CA 1
ATOM 1493 C C . LEU A 1 190 ? 13.425 6.619 -17.839 1.00 71.75 190 LEU A C 1
ATOM 1495 O O . LEU A 1 190 ? 14.083 5.615 -17.579 1.00 71.75 190 LEU A O 1
ATOM 1499 N N . GLU A 1 191 ? 13.904 7.609 -18.593 1.00 72.31 191 GLU A N 1
ATOM 1500 C CA . GLU A 1 191 ? 15.214 7.569 -19.250 1.00 72.31 191 GLU A CA 1
ATOM 1501 C C . GLU A 1 191 ? 16.368 7.463 -18.237 1.00 72.31 191 GLU A C 1
ATOM 1503 O O . GLU A 1 191 ? 17.316 6.694 -18.422 1.00 72.31 191 GLU A O 1
ATOM 1508 N N . GLN A 1 192 ? 16.297 8.212 -17.129 1.00 82.06 192 GLN A N 1
ATOM 1509 C CA . GLN A 1 192 ? 17.317 8.159 -16.081 1.00 82.06 192 GLN A CA 1
ATOM 1510 C C . GLN A 1 192 ? 17.370 6.781 -15.422 1.00 82.06 192 GLN A C 1
ATOM 1512 O O . GLN A 1 192 ? 18.468 6.256 -15.206 1.00 82.06 192 GLN A O 1
ATOM 1517 N N . LEU A 1 193 ? 16.206 6.200 -15.131 1.00 81.38 193 LEU A N 1
ATOM 1518 C CA . LEU A 1 193 ? 16.085 4.879 -14.533 1.00 81.38 193 LEU A CA 1
ATOM 1519 C C . LEU A 1 193 ? 16.619 3.788 -15.470 1.00 81.38 193 LEU A C 1
ATOM 1521 O O . LEU A 1 193 ? 17.441 2.975 -15.050 1.00 81.38 193 LEU A O 1
ATOM 1525 N N . GLU A 1 194 ? 16.217 3.793 -16.741 1.00 77.75 194 GLU A N 1
ATOM 1526 C CA . GLU A 1 194 ? 16.699 2.831 -17.740 1.00 77.75 194 GLU A CA 1
ATOM 1527 C C . GLU A 1 194 ? 18.215 2.904 -17.908 1.00 77.75 194 GLU A C 1
ATOM 1529 O O . GLU A 1 194 ? 18.908 1.884 -17.871 1.00 77.75 194 GLU A O 1
ATOM 1534 N N . ARG A 1 195 ? 18.760 4.119 -18.017 1.00 80.62 195 ARG A N 1
ATOM 1535 C CA . ARG A 1 195 ? 20.204 4.340 -18.102 1.00 80.62 195 ARG A CA 1
ATOM 1536 C C . ARG A 1 195 ? 20.936 3.801 -16.872 1.00 80.62 195 ARG A C 1
ATOM 1538 O O . ARG A 1 195 ? 21.943 3.114 -17.038 1.00 80.62 195 ARG A O 1
ATOM 1545 N N . ARG A 1 196 ? 20.441 4.075 -15.658 1.00 88.38 196 ARG A N 1
ATOM 1546 C CA . ARG A 1 196 ? 21.018 3.556 -14.402 1.00 88.38 196 ARG A CA 1
ATOM 1547 C C . ARG A 1 196 ? 21.013 2.032 -14.382 1.00 88.38 196 ARG A C 1
ATOM 1549 O O . ARG A 1 196 ? 22.045 1.420 -14.115 1.00 88.38 196 ARG A O 1
ATOM 1556 N N . VAL A 1 197 ? 19.879 1.417 -14.709 1.00 84.25 197 VAL A N 1
ATOM 1557 C CA . VAL A 1 197 ? 19.752 -0.043 -14.727 1.00 84.25 197 VAL A CA 1
ATOM 1558 C C . VAL A 1 197 ? 20.671 -0.679 -15.773 1.00 84.25 197 VAL A C 1
ATOM 1560 O O . VAL A 1 197 ? 21.292 -1.701 -15.480 1.00 84.25 197 VAL A O 1
ATOM 1563 N N . ASN A 1 198 ? 20.814 -0.072 -16.953 1.00 80.44 198 ASN A N 1
ATOM 1564 C CA . ASN A 1 198 ? 21.749 -0.525 -17.984 1.00 80.44 198 ASN A CA 1
ATOM 1565 C C . ASN A 1 198 ? 23.206 -0.453 -17.507 1.00 80.44 198 ASN A C 1
ATOM 1567 O O . ASN A 1 198 ? 23.935 -1.435 -17.618 1.00 80.44 198 ASN A O 1
ATOM 1571 N N . GLN A 1 199 ? 23.621 0.684 -16.940 1.00 87.88 199 GLN A N 1
ATOM 1572 C CA . GLN A 1 199 ? 24.988 0.895 -16.445 1.00 87.88 199 GLN A CA 1
ATOM 1573 C C . GLN A 1 199 ? 25.367 -0.082 -15.326 1.00 87.88 199 GLN A C 1
ATOM 1575 O O . GLN A 1 199 ? 26.496 -0.560 -15.277 1.00 87.88 199 GLN A O 1
ATOM 1580 N N . LEU A 1 200 ? 24.418 -0.378 -14.438 1.00 89.12 200 LEU A N 1
ATOM 1581 C CA . LEU A 1 200 ? 24.601 -1.267 -13.290 1.00 89.12 200 LEU A CA 1
ATOM 1582 C C . LEU A 1 200 ? 24.261 -2.736 -13.599 1.00 89.12 200 LEU A C 1
ATOM 1584 O O . LEU A 1 200 ? 24.372 -3.589 -12.722 1.00 89.12 200 LEU A O 1
ATOM 1588 N N . VAL A 1 201 ? 23.832 -3.037 -14.830 1.00 84.38 201 VAL A N 1
ATOM 1589 C CA . VAL A 1 201 ? 23.448 -4.381 -15.295 1.00 84.38 201 VAL A CA 1
ATOM 1590 C C . VAL A 1 201 ? 22.390 -5.034 -14.376 1.00 84.38 201 VAL A C 1
ATOM 1592 O O . VAL A 1 201 ? 22.464 -6.212 -14.028 1.00 84.38 201 VAL A O 1
ATOM 1595 N N . LEU A 1 202 ? 21.370 -4.270 -13.958 1.00 88.38 202 LEU A N 1
ATOM 1596 C CA . LEU A 1 202 ? 20.379 -4.732 -12.965 1.00 88.38 202 LEU A CA 1
ATOM 1597 C C . LEU A 1 202 ? 19.207 -5.534 -13.553 1.00 88.38 202 LEU A C 1
ATOM 1599 O O . LEU A 1 202 ? 18.429 -6.103 -12.790 1.00 88.38 202 LEU A O 1
ATOM 1603 N N . HIS A 1 203 ? 19.077 -5.635 -14.879 1.00 82.19 203 HIS A N 1
ATOM 1604 C CA . HIS A 1 203 ? 17.943 -6.291 -15.559 1.00 82.19 203 HIS A CA 1
ATOM 1605 C C . HIS A 1 203 ? 17.604 -7.681 -15.013 1.00 82.19 203 HIS A C 1
ATOM 1607 O O . HIS A 1 203 ? 16.458 -7.957 -14.641 1.00 82.19 203 HIS A O 1
ATOM 1613 N N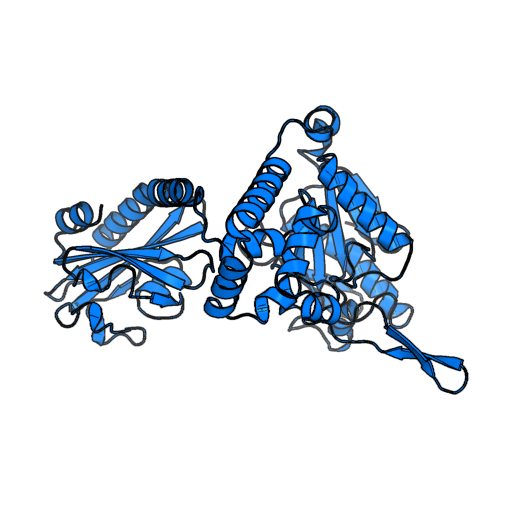 . SER A 1 204 ? 18.607 -8.556 -14.930 1.00 79.00 204 SER A N 1
ATOM 1614 C CA . SER A 1 204 ? 18.431 -9.929 -14.451 1.00 79.00 204 SER A CA 1
ATOM 1615 C C . SER A 1 204 ? 18.079 -9.972 -12.965 1.00 79.00 204 SER A C 1
ATOM 1617 O O . SER A 1 204 ? 17.239 -10.775 -12.569 1.00 79.00 204 SER A O 1
ATOM 1619 N N . ARG A 1 205 ? 18.657 -9.075 -12.151 1.00 89.31 205 ARG A N 1
ATOM 1620 C CA . ARG A 1 205 ? 18.364 -8.971 -10.711 1.00 89.31 205 ARG A CA 1
ATOM 1621 C C . ARG A 1 205 ? 16.930 -8.506 -10.467 1.00 89.31 205 ARG A C 1
ATOM 1623 O O . ARG A 1 205 ? 16.234 -9.129 -9.675 1.00 89.31 205 ARG A O 1
ATOM 1630 N N . ILE A 1 206 ? 16.463 -7.490 -11.197 1.00 88.62 206 ILE A N 1
ATOM 1631 C CA . ILE A 1 206 ? 15.072 -7.006 -11.122 1.00 88.62 206 ILE A CA 1
ATOM 1632 C C . ILE A 1 206 ? 14.107 -8.119 -11.526 1.00 88.62 206 ILE A C 1
ATOM 1634 O O . ILE A 1 206 ? 13.129 -8.386 -10.834 1.00 88.62 206 ILE A O 1
ATOM 1638 N N . SER A 1 207 ? 14.400 -8.802 -12.632 1.00 82.88 207 SER A N 1
ATOM 1639 C CA . SER A 1 207 ? 13.561 -9.891 -13.136 1.00 82.88 207 SER A CA 1
ATOM 1640 C C . SER A 1 207 ? 13.503 -11.072 -12.167 1.00 82.88 207 SER A C 1
ATOM 1642 O O . SER A 1 207 ? 12.441 -11.661 -11.977 1.00 82.88 207 SER A O 1
ATOM 1644 N N . HIS A 1 208 ? 14.631 -11.402 -11.537 1.00 85.50 208 HIS A N 1
ATOM 1645 C CA . HIS A 1 208 ? 14.716 -12.459 -10.539 1.00 85.50 208 HIS A CA 1
ATOM 1646 C C . HIS A 1 208 ? 13.962 -12.098 -9.254 1.00 85.50 208 HIS A C 1
ATOM 1648 O O . HIS A 1 208 ? 13.124 -12.883 -8.819 1.00 85.50 208 HIS A O 1
ATOM 1654 N N . ALA A 1 209 ? 14.186 -10.903 -8.697 1.00 94.75 209 ALA A N 1
ATOM 1655 C CA . ALA A 1 209 ? 13.474 -10.415 -7.515 1.00 94.75 209 ALA A CA 1
ATOM 1656 C C . ALA A 1 209 ? 11.957 -10.380 -7.746 1.00 94.75 209 ALA A C 1
ATOM 1658 O O . ALA A 1 209 ? 11.185 -10.874 -6.928 1.00 94.75 209 ALA A O 1
ATOM 1659 N N . TYR A 1 210 ? 11.524 -9.878 -8.907 1.00 91.69 210 TYR A N 1
ATOM 1660 C CA . TYR A 1 210 ? 10.112 -9.865 -9.279 1.00 91.69 210 TYR A CA 1
ATOM 1661 C C . TYR A 1 210 ? 9.526 -11.276 -9.352 1.00 91.69 210 TYR A C 1
ATOM 1663 O O . TYR A 1 210 ? 8.471 -11.524 -8.774 1.00 91.69 210 TYR A O 1
ATOM 1671 N N . ARG A 1 211 ? 10.217 -12.219 -10.006 1.00 86.88 211 ARG A N 1
ATOM 1672 C CA . ARG A 1 211 ? 9.769 -13.616 -10.080 1.00 86.88 211 ARG A CA 1
ATOM 1673 C C . ARG A 1 211 ? 9.675 -14.254 -8.698 1.00 86.88 211 ARG A C 1
ATOM 1675 O O . ARG A 1 211 ? 8.659 -14.867 -8.404 1.00 86.88 211 ARG A O 1
ATOM 1682 N N . ARG A 1 212 ? 10.678 -14.054 -7.841 1.00 93.31 212 ARG A N 1
ATOM 1683 C CA . ARG A 1 212 ? 10.665 -14.536 -6.453 1.00 93.31 212 ARG A CA 1
ATOM 1684 C C . ARG A 1 212 ? 9.479 -13.982 -5.671 1.00 93.31 212 ARG A C 1
ATOM 1686 O O . ARG A 1 212 ? 8.825 -14.733 -4.956 1.00 93.31 212 ARG A O 1
ATOM 1693 N N . MET A 1 213 ? 9.173 -12.695 -5.834 1.00 95.88 213 MET A N 1
ATOM 1694 C CA . MET A 1 213 ? 7.981 -12.103 -5.234 1.00 95.88 213 MET A CA 1
ATOM 1695 C C . MET A 1 213 ? 6.707 -12.763 -5.775 1.00 95.88 213 MET A C 1
ATOM 1697 O O . MET A 1 213 ? 5.835 -13.103 -4.989 1.00 95.88 213 MET A O 1
ATOM 1701 N N . GLN A 1 214 ? 6.585 -12.994 -7.087 1.00 93.06 214 GLN A N 1
ATOM 1702 C CA . GLN A 1 214 ? 5.412 -13.675 -7.654 1.00 93.06 214 GLN A CA 1
ATOM 1703 C C . GLN A 1 214 ? 5.278 -15.119 -7.150 1.00 93.06 214 GLN A C 1
ATOM 1705 O O . GLN A 1 214 ? 4.195 -15.515 -6.725 1.00 93.06 214 GLN A O 1
ATOM 1710 N N . GLU A 1 215 ? 6.369 -15.885 -7.132 1.00 90.38 215 GLU A N 1
ATOM 1711 C CA . GLU A 1 215 ? 6.423 -17.245 -6.578 1.00 90.38 215 GLU A CA 1
ATOM 1712 C C . GLU A 1 215 ? 6.021 -17.252 -5.100 1.00 90.38 215 GLU A C 1
ATOM 1714 O O . GLU A 1 215 ? 5.217 -18.077 -4.675 1.00 90.38 215 GLU A O 1
ATOM 1719 N N . TYR A 1 216 ? 6.513 -16.287 -4.319 1.00 95.81 216 TYR A N 1
ATOM 1720 C CA . TYR A 1 216 ? 6.071 -16.079 -2.949 1.00 95.81 216 TYR A CA 1
ATOM 1721 C C . TYR A 1 216 ? 4.558 -15.827 -2.915 1.00 95.81 216 TYR A C 1
ATOM 1723 O O . TYR A 1 216 ? 3.823 -16.604 -2.313 1.00 95.81 216 TYR A O 1
ATOM 1731 N N . LEU A 1 217 ? 4.052 -14.804 -3.600 1.00 92.44 217 LEU A N 1
ATOM 1732 C CA . LEU A 1 217 ? 2.647 -14.399 -3.512 1.00 92.44 217 LEU A CA 1
ATOM 1733 C C . LEU A 1 217 ? 1.656 -15.481 -3.966 1.00 92.44 217 LEU A C 1
ATOM 1735 O O . LEU A 1 217 ? 0.560 -15.546 -3.415 1.00 92.44 217 LEU A O 1
ATOM 1739 N N . THR A 1 218 ? 2.038 -16.319 -4.931 1.00 90.50 218 THR A N 1
ATOM 1740 C CA . THR A 1 218 ? 1.150 -17.308 -5.568 1.00 90.50 218 THR A CA 1
ATOM 1741 C C . THR A 1 218 ? 1.339 -18.743 -5.078 1.00 90.50 218 THR A C 1
ATOM 1743 O O . THR A 1 218 ? 0.522 -19.597 -5.407 1.00 90.50 218 THR A O 1
ATOM 1746 N N . SER A 1 219 ? 2.384 -19.033 -4.294 1.00 91.06 219 SER A N 1
ATOM 1747 C CA . SER A 1 219 ? 2.617 -20.387 -3.782 1.00 91.06 219 SER A CA 1
ATOM 1748 C C . SER A 1 219 ? 1.442 -20.883 -2.937 1.00 91.06 219 SER A C 1
ATOM 1750 O O . SER A 1 219 ? 1.079 -20.266 -1.937 1.00 91.06 219 SER A O 1
ATOM 1752 N N . GLU A 1 220 ? 0.909 -22.049 -3.302 1.00 85.75 220 GLU A N 1
ATOM 1753 C CA . GLU A 1 220 ? -0.095 -22.783 -2.520 1.00 85.75 220 GLU A CA 1
ATOM 1754 C C . GLU A 1 220 ? 0.547 -23.740 -1.498 1.00 85.75 220 GLU A C 1
ATOM 1756 O O . GLU A 1 220 ? -0.100 -24.190 -0.551 1.00 85.75 220 GLU A O 1
ATOM 1761 N N . MET A 1 221 ? 1.843 -24.040 -1.657 1.00 92.56 221 MET A N 1
ATOM 1762 C CA . MET A 1 221 ? 2.611 -24.908 -0.759 1.00 92.56 221 MET A CA 1
ATOM 1763 C C . MET A 1 221 ? 3.138 -24.116 0.441 1.00 92.56 221 MET A C 1
ATOM 1765 O O . MET A 1 221 ? 4.339 -23.890 0.594 1.00 92.56 221 MET A O 1
ATOM 1769 N N . THR A 1 222 ? 2.223 -23.669 1.292 1.00 95.88 222 THR A N 1
ATOM 1770 C CA . THR A 1 222 ? 2.517 -22.858 2.478 1.00 95.88 222 THR A CA 1
ATOM 1771 C C . THR A 1 222 ? 2.011 -23.542 3.743 1.00 95.88 222 THR A C 1
ATOM 1773 O O . THR A 1 222 ? 1.138 -24.415 3.708 1.00 95.88 222 THR A O 1
ATOM 1776 N N . TRP A 1 223 ? 2.533 -23.128 4.901 1.00 96.88 223 TRP A N 1
ATOM 1777 C CA . TRP A 1 223 ? 2.038 -23.642 6.177 1.00 96.88 223 TRP A CA 1
ATOM 1778 C C . TRP A 1 223 ? 0.540 -23.350 6.353 1.00 96.88 223 TRP A C 1
ATOM 1780 O O . TRP A 1 223 ? -0.217 -24.238 6.738 1.00 96.88 223 TRP A O 1
ATOM 1790 N N . GLY A 1 224 ? 0.090 -22.140 6.019 1.00 94.94 224 GLY A N 1
ATOM 1791 C CA . GLY A 1 224 ? -1.307 -21.719 6.098 1.00 94.94 224 GLY A CA 1
ATOM 1792 C C . GLY A 1 224 ? -2.198 -22.367 5.039 1.00 94.94 224 GLY A C 1
ATOM 1793 O O . GLY A 1 224 ? -3.364 -22.642 5.318 1.00 94.94 224 GLY A O 1
ATOM 1794 N N . GLY A 1 225 ? -1.664 -22.698 3.860 1.00 93.12 225 GLY A N 1
ATOM 1795 C CA . GLY A 1 225 ? -2.330 -23.561 2.879 1.00 93.12 225 GLY A CA 1
ATOM 1796 C C . GLY A 1 225 ? -2.685 -24.927 3.465 1.00 93.12 225 GLY A C 1
ATOM 1797 O O . GLY A 1 225 ? -3.822 -25.374 3.335 1.00 93.12 225 GLY A O 1
ATOM 1798 N N . ALA A 1 226 ? -1.752 -25.542 4.195 1.00 94.69 226 ALA A N 1
ATOM 1799 C CA . ALA A 1 226 ? -1.955 -26.852 4.810 1.00 94.69 226 ALA A CA 1
ATOM 1800 C C . ALA A 1 226 ? -2.754 -26.820 6.130 1.00 94.69 226 ALA A C 1
ATOM 1802 O O . ALA A 1 226 ? -3.486 -27.764 6.418 1.00 94.69 226 ALA A O 1
ATOM 1803 N N . ASN A 1 227 ? -2.621 -25.762 6.943 1.00 95.31 227 ASN A N 1
ATOM 1804 C CA . ASN A 1 227 ? -3.082 -25.769 8.342 1.00 95.31 227 ASN A CA 1
ATOM 1805 C C . ASN A 1 227 ? -4.142 -24.706 8.684 1.00 95.31 227 ASN A C 1
ATOM 1807 O O . ASN A 1 227 ? -4.803 -24.825 9.713 1.00 95.31 227 ASN A O 1
ATOM 1811 N N . ALA A 1 228 ? -4.339 -23.674 7.856 1.00 93.38 228 ALA A N 1
ATOM 1812 C CA . ALA A 1 228 ? -5.221 -22.538 8.160 1.00 93.38 228 ALA A CA 1
ATOM 1813 C C . ALA A 1 228 ? -6.505 -22.507 7.308 1.00 93.38 228 ALA A C 1
ATOM 1815 O O . ALA A 1 228 ? -7.119 -21.452 7.141 1.00 93.38 228 ALA A O 1
ATOM 1816 N N . GLY A 1 229 ? -6.941 -23.663 6.792 1.00 88.81 229 GLY A N 1
ATOM 1817 C CA . GLY A 1 229 ? -8.152 -23.806 5.971 1.00 88.81 229 GLY A CA 1
ATOM 1818 C C . GLY A 1 229 ? -9.399 -23.102 6.536 1.00 88.81 229 GLY A C 1
ATOM 1819 O O . GLY A 1 229 ? -10.011 -22.323 5.803 1.00 88.81 229 GLY A O 1
ATOM 1820 N N . PRO A 1 230 ? -9.748 -23.269 7.831 1.00 88.94 230 PRO A N 1
ATOM 1821 C CA . PRO A 1 230 ? -10.907 -22.595 8.427 1.00 88.94 230 PRO A CA 1
ATOM 1822 C C . PRO A 1 230 ? -10.870 -21.060 8.340 1.00 88.94 230 PRO A C 1
ATOM 1824 O O . PRO A 1 230 ? -11.919 -20.429 8.235 1.00 88.94 230 PRO A O 1
ATOM 1827 N N . LEU A 1 231 ? -9.676 -20.454 8.337 1.00 93.12 231 LEU A N 1
ATOM 1828 C CA . LEU A 1 231 ? -9.503 -19.001 8.262 1.00 93.12 231 LEU A CA 1
ATOM 1829 C C . LEU A 1 231 ? -9.610 -18.463 6.825 1.00 93.12 231 LEU A C 1
ATOM 1831 O O . LEU A 1 231 ? -9.759 -17.263 6.638 1.00 93.12 231 LEU A O 1
ATOM 1835 N N . ARG A 1 232 ? -9.560 -19.309 5.786 1.00 89.69 232 ARG A N 1
ATOM 1836 C CA . ARG A 1 232 ? -9.637 -18.849 4.383 1.00 89.69 232 ARG A CA 1
ATOM 1837 C C . ARG A 1 232 ? -10.997 -18.244 4.045 1.00 89.69 232 ARG A C 1
ATOM 1839 O O . ARG A 1 232 ? -11.055 -17.246 3.339 1.00 89.69 232 ARG A O 1
ATOM 1846 N N . ALA A 1 233 ? -12.070 -18.853 4.549 1.00 90.19 233 ALA A N 1
ATOM 1847 C CA . ALA A 1 233 ? -13.429 -18.358 4.345 1.00 90.19 233 ALA A CA 1
ATOM 1848 C C . ALA A 1 233 ? -13.738 -17.149 5.238 1.00 90.19 233 ALA A C 1
ATOM 1850 O O . ALA A 1 233 ? -14.445 -16.239 4.815 1.00 90.19 233 ALA A O 1
ATOM 1851 N N . ARG A 1 234 ? -13.213 -17.154 6.471 1.00 95.12 234 ARG A N 1
ATOM 1852 C CA . ARG A 1 234 ? -13.450 -16.115 7.476 1.00 95.12 234 ARG A CA 1
ATOM 1853 C C . ARG A 1 234 ? -12.128 -15.740 8.161 1.00 95.12 234 ARG A C 1
ATOM 1855 O O . ARG A 1 234 ? -11.780 -16.354 9.172 1.00 95.12 234 ARG A O 1
ATOM 1862 N N . PRO A 1 235 ? -11.360 -14.785 7.603 1.00 96.88 235 PRO A N 1
ATOM 1863 C CA . PRO A 1 235 ? -9.999 -14.493 8.052 1.00 96.88 235 PRO A CA 1
ATOM 1864 C C . PRO A 1 235 ? -9.958 -13.827 9.428 1.00 96.88 235 PRO A C 1
ATOM 1866 O O . PRO A 1 235 ? -10.980 -13.413 9.980 1.00 96.88 235 PRO A O 1
ATOM 1869 N N . VAL A 1 236 ? -8.750 -13.703 9.975 1.00 98.19 236 VAL A N 1
ATOM 1870 C CA . VAL A 1 236 ? -8.499 -12.882 11.163 1.00 98.19 236 VAL A CA 1
ATOM 1871 C C . VAL A 1 236 ? -8.517 -11.408 10.761 1.00 98.19 236 VAL A C 1
ATOM 1873 O O . VAL A 1 236 ? -7.780 -11.013 9.858 1.00 98.19 236 VAL A O 1
ATOM 1876 N N . ALA A 1 237 ? -9.311 -10.587 11.445 1.00 98.25 237 ALA A N 1
ATOM 1877 C CA . ALA A 1 237 ? -9.180 -9.135 11.394 1.00 98.25 237 ALA A CA 1
ATOM 1878 C C . ALA A 1 237 ? -8.301 -8.679 12.567 1.00 98.25 237 ALA A C 1
ATOM 1880 O O . ALA A 1 237 ? -8.685 -8.822 13.729 1.00 98.25 237 ALA A O 1
ATOM 1881 N N . TYR A 1 238 ? -7.099 -8.191 12.260 1.00 98.56 238 TYR A N 1
ATOM 1882 C CA . TYR A 1 238 ? -6.098 -7.780 13.242 1.00 98.56 238 TYR A CA 1
ATOM 1883 C C . TYR A 1 238 ? -6.102 -6.262 13.390 1.00 98.56 238 TYR A C 1
ATOM 1885 O O . TYR A 1 238 ? -5.655 -5.547 12.496 1.00 98.56 238 TYR A O 1
ATOM 1893 N N . PHE A 1 239 ? -6.583 -5.768 14.522 1.00 98.50 239 PHE A N 1
ATOM 1894 C CA . PHE A 1 239 ? -6.672 -4.343 14.803 1.00 98.50 239 PHE A CA 1
ATOM 1895 C C . PHE A 1 239 ? -5.482 -3.880 15.630 1.00 98.50 239 PHE A C 1
ATOM 1897 O O . PHE A 1 239 ? -5.171 -4.461 16.671 1.00 98.50 239 PHE A O 1
ATOM 1904 N N . SER A 1 240 ? -4.848 -2.792 15.203 1.00 97.88 240 SER A N 1
ATOM 1905 C CA . SER A 1 240 ? -3.854 -2.098 16.014 1.00 97.88 240 SER A CA 1
ATOM 1906 C C . SER A 1 240 ? -3.830 -0.610 15.702 1.00 97.88 240 SER A C 1
ATOM 1908 O O . SER A 1 240 ? -4.096 -0.200 14.576 1.00 97.88 240 SER A O 1
ATOM 1910 N N . ALA A 1 241 ? -3.498 0.200 16.706 1.00 95.31 241 ALA A N 1
ATOM 1911 C CA . ALA A 1 241 ? -3.270 1.624 16.506 1.00 95.31 241 ALA A CA 1
ATOM 1912 C C . ALA A 1 241 ? -1.967 1.897 15.742 1.00 95.31 241 ALA A C 1
ATOM 1914 O O . ALA A 1 241 ? -1.856 2.941 15.125 1.00 95.31 241 ALA A O 1
ATOM 1915 N N . GLU A 1 242 ? -0.997 0.979 15.748 1.00 94.62 242 GLU A N 1
ATOM 1916 C CA . GLU A 1 242 ? 0.306 1.190 15.116 1.00 94.62 242 GLU A CA 1
ATOM 1917 C C . GLU A 1 242 ? 0.847 -0.075 14.443 1.00 94.62 242 GLU A C 1
ATOM 1919 O O . GLU A 1 242 ? 0.603 -1.189 14.904 1.00 94.62 242 GLU A O 1
ATOM 1924 N N . PHE A 1 243 ? 1.617 0.102 13.363 1.00 96.94 243 PHE A N 1
ATOM 1925 C CA . PHE A 1 243 ? 2.266 -0.988 12.623 1.00 96.94 243 PHE A CA 1
ATOM 1926 C C . PHE A 1 243 ? 3.713 -0.632 12.255 1.00 96.94 243 PHE A C 1
ATOM 1928 O O . PHE A 1 243 ? 3.979 0.150 11.345 1.00 96.94 243 PHE A O 1
ATOM 1935 N N . GLY A 1 244 ? 4.667 -1.256 12.941 1.00 95.69 244 GLY A N 1
ATOM 1936 C CA . GLY A 1 244 ? 6.105 -1.122 12.712 1.00 95.69 244 GLY A CA 1
ATOM 1937 C C . GLY A 1 244 ? 6.579 -2.009 11.570 1.00 95.69 244 GLY A C 1
ATOM 1938 O O . GLY A 1 244 ? 7.174 -3.058 11.795 1.00 95.69 244 GLY A O 1
ATOM 1939 N N . LEU A 1 245 ? 6.278 -1.614 10.331 1.00 95.50 245 LEU A N 1
ATOM 1940 C CA . LEU A 1 245 ? 6.613 -2.400 9.139 1.00 95.50 245 LEU A CA 1
ATOM 1941 C C . LEU A 1 245 ? 7.991 -2.055 8.580 1.00 95.50 245 LEU A C 1
ATOM 1943 O O . LEU A 1 245 ? 8.811 -2.948 8.364 1.00 95.50 245 LEU A O 1
ATOM 1947 N N . HIS A 1 246 ? 8.232 -0.773 8.333 1.00 94.94 246 HIS A N 1
ATOM 1948 C CA . HIS A 1 246 ? 9.484 -0.244 7.807 1.00 94.94 246 HIS A CA 1
ATOM 1949 C C . HIS A 1 246 ? 9.499 1.281 8.000 1.00 94.94 246 HIS A C 1
ATOM 1951 O O . HIS A 1 246 ? 8.441 1.905 7.961 1.00 94.94 246 HIS A O 1
ATOM 1957 N N . GLU A 1 247 ? 10.673 1.896 8.156 1.00 90.31 247 GLU A N 1
ATOM 1958 C CA . GLU A 1 247 ? 10.815 3.351 8.375 1.00 90.31 247 GLU A CA 1
ATOM 1959 C C . GLU A 1 247 ? 10.242 4.219 7.240 1.00 90.31 247 GLU A C 1
ATOM 1961 O O . GLU A 1 247 ? 9.877 5.371 7.457 1.00 90.31 247 GLU A O 1
ATOM 1966 N N . SER A 1 248 ? 10.074 3.646 6.045 1.00 90.69 248 SER A N 1
ATOM 1967 C CA . SER A 1 248 ? 9.419 4.304 4.909 1.00 90.69 248 SER A CA 1
ATOM 1968 C C . SER A 1 248 ? 7.907 4.501 5.092 1.00 90.69 248 SER A C 1
ATOM 1970 O O . SER A 1 248 ? 7.299 5.187 4.278 1.00 90.69 248 SER A O 1
ATOM 1972 N N . ILE A 1 249 ? 7.286 3.875 6.100 1.00 91.38 249 ILE A N 1
ATOM 1973 C CA . ILE A 1 249 ? 5.885 4.083 6.489 1.00 91.38 249 ILE A CA 1
ATOM 1974 C C . ILE A 1 249 ? 5.850 4.330 8.006 1.00 91.38 249 ILE A C 1
ATOM 1976 O O . ILE A 1 249 ? 5.718 3.382 8.785 1.00 91.38 249 ILE A O 1
ATOM 1980 N N . PRO A 1 250 ? 5.981 5.589 8.452 1.00 89.06 250 PRO A N 1
ATOM 1981 C CA . PRO A 1 250 ? 6.212 5.916 9.858 1.00 89.06 250 PRO A CA 1
ATOM 1982 C C . PRO A 1 250 ? 4.918 5.910 10.697 1.00 89.06 250 PRO A C 1
ATOM 1984 O O . PRO A 1 250 ? 4.602 6.884 11.365 1.00 89.06 250 PRO A O 1
ATOM 1987 N N . ILE A 1 251 ? 4.155 4.813 10.685 1.00 90.94 251 ILE A N 1
ATOM 1988 C CA . ILE A 1 251 ? 2.862 4.670 11.391 1.00 90.94 251 ILE A CA 1
ATOM 1989 C C . ILE A 1 251 ? 2.982 3.911 12.728 1.00 90.94 251 ILE A C 1
ATOM 1991 O O . ILE A 1 251 ? 2.093 3.147 13.109 1.00 90.94 251 ILE A O 1
ATOM 1995 N N . TYR A 1 252 ? 4.107 4.072 13.429 1.00 91.94 252 TYR A N 1
ATOM 1996 C CA . TYR A 1 252 ? 4.352 3.448 14.733 1.00 91.94 252 TYR A CA 1
ATOM 1997 C C . TYR A 1 252 ? 5.291 4.271 15.618 1.00 91.94 252 TYR A C 1
ATOM 1999 O O . TYR A 1 252 ? 6.071 5.079 15.122 1.00 91.94 252 TYR A O 1
ATOM 2007 N N . SER A 1 253 ? 5.218 4.033 16.929 1.00 87.25 253 SER A N 1
ATOM 2008 C CA . SER A 1 253 ? 6.005 4.732 17.956 1.00 87.25 253 SER A CA 1
ATOM 2009 C C . SER A 1 253 ? 6.916 3.818 18.778 1.00 87.25 253 SER A C 1
ATOM 2011 O O . SER A 1 253 ? 7.925 4.275 19.314 1.00 87.25 253 SER A O 1
ATOM 2013 N N . GLY A 1 254 ? 6.591 2.526 18.896 1.00 88.75 254 GLY A N 1
ATOM 2014 C CA . GLY A 1 254 ? 7.337 1.635 19.783 1.00 88.75 254 GLY A CA 1
ATOM 2015 C C . GLY A 1 254 ? 7.071 0.144 19.600 1.00 88.75 254 GLY A C 1
ATOM 2016 O O . GLY A 1 254 ? 6.715 -0.331 18.521 1.00 88.75 254 GLY A O 1
ATOM 2017 N N . GLY A 1 255 ? 7.302 -0.613 20.679 1.00 91.25 255 GLY A N 1
ATOM 2018 C CA . GLY A 1 255 ? 7.318 -2.079 20.653 1.00 91.25 255 GLY A CA 1
ATOM 2019 C C . GLY A 1 255 ? 5.976 -2.731 20.305 1.00 91.25 255 GLY A C 1
ATOM 2020 O O . GLY A 1 255 ? 5.972 -3.789 19.684 1.00 91.25 255 GLY A O 1
ATOM 2021 N N . LEU A 1 256 ? 4.848 -2.098 20.647 1.00 91.25 256 LEU A N 1
ATOM 2022 C CA . LEU A 1 256 ? 3.514 -2.600 20.300 1.00 91.25 256 LEU A CA 1
ATOM 2023 C C . LEU A 1 256 ? 3.310 -2.592 18.774 1.00 91.25 256 LEU A C 1
ATOM 2025 O O . LEU A 1 256 ? 2.850 -3.582 18.204 1.00 91.25 256 LEU A O 1
ATOM 2029 N N . GLY A 1 257 ? 3.723 -1.513 18.111 1.00 94.06 257 GLY A N 1
ATOM 2030 C CA . GLY A 1 257 ? 3.720 -1.396 16.660 1.00 94.06 257 GLY A CA 1
ATOM 2031 C C . GLY A 1 257 ? 4.687 -2.368 15.998 1.00 94.06 257 GLY A C 1
ATOM 2032 O O . GLY A 1 257 ? 4.299 -3.027 15.036 1.00 94.06 257 GLY A O 1
ATOM 2033 N N . VAL A 1 258 ? 5.912 -2.515 16.518 1.00 96.12 258 VAL A N 1
ATOM 2034 C CA . VAL A 1 258 ? 6.877 -3.513 16.010 1.00 96.12 258 VAL A CA 1
ATOM 2035 C C . VAL A 1 258 ? 6.279 -4.921 16.071 1.00 96.12 258 VAL A C 1
ATOM 2037 O O . VAL A 1 258 ? 6.284 -5.622 15.064 1.00 96.12 258 VAL A O 1
ATOM 2040 N N . LEU A 1 259 ? 5.655 -5.296 17.192 1.00 97.06 259 LEU A N 1
ATOM 2041 C CA . LEU A 1 259 ? 4.975 -6.584 17.334 1.00 97.06 259 LEU A CA 1
ATOM 2042 C C . LEU A 1 259 ? 3.851 -6.764 16.300 1.00 97.06 259 LEU A C 1
ATOM 2044 O O . LEU A 1 259 ? 3.760 -7.813 15.666 1.00 97.06 259 LEU A O 1
ATOM 2048 N N . ALA A 1 260 ? 3.009 -5.746 16.096 1.00 98.00 260 ALA A N 1
ATOM 2049 C CA . ALA A 1 260 ? 1.947 -5.787 15.089 1.00 98.00 260 ALA A CA 1
ATOM 2050 C C . ALA A 1 260 ? 2.501 -5.931 13.659 1.00 98.00 260 ALA A C 1
ATOM 2052 O O . ALA A 1 260 ? 1.955 -6.686 12.850 1.00 98.00 260 ALA A O 1
ATOM 2053 N N . GLY A 1 261 ? 3.601 -5.237 13.356 1.00 97.75 261 GLY A N 1
ATOM 2054 C CA . GLY A 1 261 ? 4.319 -5.351 12.090 1.00 97.75 261 GLY A CA 1
ATOM 2055 C C . GLY A 1 261 ? 4.883 -6.756 11.871 1.00 97.75 261 GLY A C 1
ATOM 2056 O O . GLY A 1 261 ? 4.646 -7.353 10.821 1.00 97.75 261 GLY A O 1
ATOM 2057 N N . ASP A 1 262 ? 5.555 -7.318 12.873 1.00 97.75 262 ASP A N 1
ATOM 2058 C CA . ASP A 1 262 ? 6.139 -8.661 12.815 1.00 97.75 262 ASP A CA 1
ATOM 2059 C C . ASP A 1 262 ? 5.072 -9.755 12.721 1.00 97.75 262 ASP A C 1
ATOM 2061 O O . ASP A 1 262 ? 5.239 -10.713 11.960 1.00 97.75 262 ASP A O 1
ATOM 2065 N N . HIS A 1 263 ? 3.937 -9.603 13.412 1.00 98.06 263 HIS A N 1
ATOM 2066 C CA . HIS A 1 263 ? 2.777 -10.477 13.234 1.00 98.06 263 HIS A CA 1
ATOM 2067 C C . HIS A 1 263 ? 2.266 -10.442 11.794 1.00 98.06 263 HIS A C 1
ATOM 2069 O O . HIS A 1 263 ? 2.010 -11.497 11.212 1.00 98.06 263 HIS A O 1
ATOM 2075 N N . LEU A 1 264 ? 2.150 -9.255 11.194 1.00 98.31 264 LEU A N 1
ATOM 2076 C CA . LEU A 1 264 ? 1.669 -9.120 9.823 1.00 98.31 264 LEU A CA 1
ATOM 2077 C C . LEU A 1 264 ? 2.644 -9.736 8.806 1.00 98.31 264 LEU A C 1
ATOM 2079 O O . LEU A 1 264 ? 2.212 -10.470 7.914 1.00 98.31 264 LEU A O 1
ATOM 2083 N N . LYS A 1 265 ? 3.954 -9.507 8.971 1.00 98.25 265 LYS A N 1
ATOM 2084 C CA . LYS A 1 265 ? 5.005 -10.135 8.150 1.00 98.25 265 LYS A CA 1
ATOM 2085 C C . LYS A 1 265 ? 4.999 -11.658 8.299 1.00 98.25 265 LYS A C 1
ATOM 2087 O O . LYS A 1 265 ? 4.975 -12.374 7.301 1.00 98.25 265 LYS A O 1
ATOM 2092 N N . SER A 1 266 ? 4.905 -12.160 9.528 1.00 98.06 266 SER A N 1
ATOM 2093 C CA . SER A 1 266 ? 4.851 -13.600 9.813 1.00 98.06 266 SER A CA 1
ATOM 2094 C C . SER A 1 266 ? 3.592 -14.252 9.237 1.00 98.06 266 SER A C 1
ATOM 2096 O O . SER A 1 266 ? 3.663 -15.322 8.634 1.00 98.06 266 SER A O 1
ATOM 2098 N N . ALA A 1 267 ? 2.432 -13.597 9.355 1.00 98.06 267 ALA A N 1
ATOM 2099 C CA . ALA A 1 267 ? 1.186 -14.053 8.741 1.00 98.06 267 ALA A CA 1
ATOM 2100 C C . ALA A 1 267 ? 1.263 -14.037 7.208 1.00 98.06 267 ALA A C 1
ATOM 2102 O O . ALA A 1 267 ? 0.666 -14.883 6.537 1.00 98.06 267 ALA A O 1
ATOM 2103 N N . SER A 1 268 ? 2.014 -13.098 6.631 1.00 98.12 268 SER A N 1
ATOM 2104 C CA . SER A 1 268 ? 2.333 -13.115 5.210 1.00 98.12 268 SER A CA 1
ATOM 2105 C C . SER A 1 268 ? 3.178 -14.330 4.843 1.00 98.12 268 SER A C 1
ATOM 2107 O O . SER A 1 268 ? 2.753 -15.093 3.975 1.00 98.12 268 SER A O 1
ATOM 2109 N N . ASP A 1 269 ? 4.312 -14.549 5.513 1.00 97.00 269 ASP A N 1
ATOM 2110 C CA . ASP A 1 269 ? 5.260 -15.631 5.214 1.00 97.00 269 ASP A CA 1
ATOM 2111 C C . ASP A 1 269 ? 4.637 -17.017 5.367 1.00 97.00 269 ASP A C 1
ATOM 2113 O O . ASP A 1 269 ? 4.767 -17.852 4.469 1.00 97.00 269 ASP A O 1
ATOM 2117 N N . LEU A 1 270 ? 3.895 -17.227 6.456 1.00 97.19 270 LEU A N 1
ATOM 2118 C CA . LEU A 1 270 ? 3.180 -18.470 6.741 1.00 97.19 270 LEU A CA 1
ATOM 2119 C C . LEU A 1 270 ? 1.886 -18.621 5.939 1.00 97.19 270 LEU A C 1
ATOM 2121 O O . LEU A 1 270 ? 1.269 -19.677 6.004 1.00 97.19 270 LEU A O 1
ATOM 2125 N N . ASP A 1 271 ? 1.469 -17.595 5.197 1.00 97.38 271 ASP A N 1
ATOM 2126 C CA . ASP A 1 271 ? 0.214 -17.557 4.446 1.00 97.38 271 ASP A CA 1
ATOM 2127 C C . ASP A 1 271 ? -1.040 -17.789 5.318 1.00 97.38 271 ASP A C 1
ATOM 2129 O O . ASP A 1 271 ? -1.990 -18.479 4.945 1.00 97.38 271 ASP A O 1
ATOM 2133 N N . ILE A 1 272 ? -1.038 -17.199 6.515 1.00 97.19 272 ILE A N 1
ATOM 2134 C CA . ILE A 1 272 ? -2.182 -17.198 7.431 1.00 97.19 272 ILE A CA 1
ATOM 2135 C C . ILE A 1 272 ? -3.186 -16.135 6.956 1.00 97.19 272 ILE A C 1
ATOM 2137 O O . ILE A 1 272 ? -2.799 -14.971 6.827 1.00 97.19 272 ILE A O 1
ATOM 2141 N N . PRO A 1 273 ? -4.468 -16.478 6.713 1.00 96.56 273 PRO A N 1
ATOM 2142 C CA . PRO A 1 273 ? -5.483 -15.514 6.287 1.00 96.56 273 PRO A CA 1
ATOM 2143 C C . PRO A 1 273 ? -5.751 -14.453 7.361 1.00 96.56 273 PRO A C 1
ATOM 2145 O O . PRO A 1 273 ? -6.492 -14.670 8.321 1.00 96.56 273 PRO A O 1
ATOM 2148 N N . LEU A 1 274 ? -5.119 -13.297 7.184 1.00 97.75 274 LEU A N 1
ATOM 2149 C CA . LEU A 1 274 ? -5.183 -12.156 8.084 1.00 97.75 274 LEU A CA 1
ATOM 2150 C C . LEU A 1 274 ? -5.295 -10.866 7.272 1.00 97.75 274 LEU A C 1
ATOM 2152 O O . LEU A 1 274 ? -4.582 -10.681 6.281 1.00 97.75 274 LEU A O 1
ATOM 2156 N N . VAL A 1 275 ? -6.176 -9.978 7.719 1.00 98.12 275 VAL A N 1
ATOM 2157 C CA . VAL A 1 275 ? -6.317 -8.606 7.229 1.00 98.12 275 VAL A CA 1
ATOM 2158 C C . VAL A 1 275 ? -6.062 -7.689 8.412 1.00 98.12 275 VAL A C 1
ATOM 2160 O O . VAL A 1 275 ? -6.704 -7.830 9.451 1.00 98.12 275 VAL A O 1
ATOM 2163 N N . ALA A 1 276 ? -5.091 -6.794 8.279 1.00 98.62 276 ALA A N 1
ATOM 2164 C CA . ALA A 1 276 ? -4.741 -5.842 9.320 1.00 98.62 276 ALA A CA 1
ATOM 2165 C C . ALA A 1 276 ? -5.511 -4.532 9.137 1.00 98.62 276 ALA A C 1
ATOM 2167 O O . ALA A 1 276 ? -5.800 -4.130 8.011 1.00 98.62 276 ALA A O 1
ATOM 2168 N N . ILE A 1 277 ? -5.841 -3.876 10.245 1.00 98.69 277 ILE A N 1
ATOM 2169 C CA . ILE A 1 277 ? -6.607 -2.635 10.288 1.00 98.69 277 ILE A CA 1
ATOM 2170 C C . ILE A 1 277 ? -5.923 -1.676 11.258 1.00 98.69 277 ILE A C 1
ATOM 2172 O O . ILE A 1 277 ? -5.679 -2.026 12.415 1.00 98.69 277 ILE A O 1
ATOM 2176 N N . GLY A 1 278 ? -5.639 -0.467 10.780 1.00 97.81 278 GLY A N 1
ATOM 2177 C CA . GLY A 1 278 ? -5.053 0.618 11.556 1.00 97.81 278 GLY A CA 1
ATOM 2178 C C . GLY A 1 278 ? -5.539 1.990 11.105 1.00 97.81 278 GLY A C 1
ATOM 2179 O O . GLY A 1 278 ? -6.401 2.116 10.231 1.00 97.81 278 GLY A O 1
ATOM 2180 N N . LEU A 1 279 ? -4.970 3.031 11.703 1.00 96.44 279 LEU A N 1
ATOM 2181 C CA . LEU A 1 279 ? -5.156 4.411 11.263 1.00 96.44 279 LEU A CA 1
ATOM 2182 C C . LEU A 1 279 ? -3.962 4.844 10.411 1.00 96.44 279 LEU A C 1
ATOM 2184 O O . LEU A 1 279 ? -2.825 4.447 10.667 1.00 96.44 279 LEU A O 1
ATOM 2188 N N . TYR A 1 280 ? -4.227 5.656 9.394 1.00 95.19 280 TYR A N 1
ATOM 2189 C CA . TYR A 1 280 ? -3.176 6.421 8.738 1.00 95.19 280 TYR A CA 1
ATOM 2190 C C . TYR A 1 280 ? -2.731 7.562 9.666 1.00 95.19 280 TYR A C 1
ATOM 2192 O O . TYR A 1 280 ? -3.551 8.106 10.402 1.00 95.19 280 TYR A O 1
ATOM 2200 N N . TYR A 1 281 ? -1.443 7.911 9.636 1.00 92.25 281 TYR A N 1
ATOM 2201 C CA . TYR A 1 281 ? -0.904 9.071 10.349 1.00 92.25 281 TYR A CA 1
ATOM 2202 C C . TYR A 1 281 ? -0.055 9.899 9.398 1.00 92.25 281 TYR A C 1
ATOM 2204 O O . TYR A 1 281 ? 1.032 9.468 9.009 1.00 92.25 281 TYR A O 1
ATOM 2212 N N . ASP A 1 282 ? -0.540 11.080 9.025 1.00 85.62 282 ASP A N 1
ATOM 2213 C CA . ASP A 1 282 ? 0.128 11.918 8.028 1.00 85.62 282 ASP A CA 1
ATOM 2214 C C . ASP A 1 282 ? 1.344 12.682 8.579 1.00 85.62 282 ASP A C 1
ATOM 2216 O O . ASP A 1 282 ? 2.119 13.190 7.785 1.00 85.62 282 ASP A O 1
ATOM 2220 N N . HIS A 1 283 ? 1.578 12.727 9.896 1.00 84.38 283 HIS A N 1
ATOM 2221 C CA . HIS A 1 283 ? 2.821 13.256 10.492 1.00 84.38 283 HIS A CA 1
ATOM 2222 C C . HIS A 1 283 ? 3.734 12.165 11.073 1.00 84.38 283 HIS A C 1
ATOM 2224 O O . HIS A 1 283 ? 4.764 12.472 11.677 1.00 84.38 283 HIS A O 1
ATOM 2230 N N . GLY A 1 284 ? 3.340 10.896 10.930 1.00 80.25 284 GLY A N 1
ATOM 2231 C CA . GLY A 1 284 ? 4.011 9.757 11.545 1.00 80.25 284 GLY A CA 1
ATOM 2232 C C . GLY A 1 284 ? 4.313 9.940 13.039 1.00 80.25 284 GLY A C 1
ATOM 2233 O O . GLY A 1 284 ? 3.489 10.467 13.793 1.00 80.25 284 GLY A O 1
ATOM 2234 N N . TYR A 1 285 ? 5.500 9.497 13.462 1.00 78.31 285 TYR A N 1
ATOM 2235 C CA . TYR A 1 285 ? 6.076 9.805 14.774 1.00 78.31 285 TYR A CA 1
ATOM 2236 C C . TYR A 1 285 ? 7.143 10.904 14.658 1.00 78.31 285 TYR A C 1
ATOM 2238 O O . TYR A 1 285 ? 7.695 11.129 13.579 1.00 78.31 285 TYR A O 1
ATOM 2246 N N . PHE A 1 286 ? 7.441 11.601 15.757 1.00 82.06 286 PHE A N 1
ATOM 2247 C CA . PHE A 1 286 ? 8.374 12.728 15.720 1.00 82.06 286 PHE A CA 1
ATOM 2248 C C . PHE A 1 286 ? 9.826 12.293 15.499 1.00 82.06 286 PHE A C 1
ATOM 2250 O O . PHE A 1 286 ? 10.263 11.228 15.942 1.00 82.06 286 PHE A O 1
ATOM 2257 N N . ARG A 1 287 ? 10.607 13.174 14.868 1.00 82.31 287 ARG A N 1
ATOM 2258 C CA . ARG A 1 287 ? 12.068 13.122 14.911 1.00 82.31 287 ARG A CA 1
ATOM 2259 C C . ARG A 1 287 ? 12.551 13.784 16.188 1.00 82.31 287 ARG A C 1
ATOM 2261 O O . ARG A 1 287 ? 12.169 14.910 16.502 1.00 82.31 287 ARG A O 1
ATOM 2268 N N . GLN A 1 288 ? 13.377 13.057 16.929 1.00 88.06 288 GLN A N 1
ATOM 2269 C CA . GLN A 1 288 ? 13.965 13.535 18.170 1.00 88.06 288 GLN A CA 1
ATOM 2270 C C . GLN A 1 288 ? 15.282 14.251 17.873 1.00 88.06 288 GLN A C 1
ATOM 2272 O O . GLN A 1 288 ? 16.188 13.670 17.274 1.00 88.06 288 GLN A O 1
ATOM 2277 N N . HIS A 1 289 ? 15.401 15.489 18.342 1.00 89.12 289 HIS A N 1
ATOM 2278 C CA . HIS A 1 289 ? 16.646 16.247 18.334 1.00 89.12 289 HIS A CA 1
ATOM 2279 C C . HIS A 1 289 ? 16.985 16.671 19.763 1.00 89.12 289 HIS A C 1
ATOM 2281 O O . HIS A 1 289 ? 16.096 16.898 20.580 1.00 89.12 289 HIS A O 1
ATOM 2287 N N . LEU A 1 290 ? 18.276 16.751 20.080 1.00 94.12 290 LEU A N 1
ATOM 2288 C CA . LEU A 1 290 ? 18.742 17.347 21.329 1.00 94.12 290 LEU A CA 1
ATOM 2289 C C . LEU A 1 290 ? 19.261 18.741 21.012 1.00 94.12 290 LEU A C 1
ATOM 2291 O O . LEU A 1 290 ? 20.148 18.894 20.168 1.00 94.12 290 LEU A O 1
ATOM 2295 N N . ASN A 1 291 ? 18.702 19.749 21.671 1.00 92.69 291 ASN A N 1
ATOM 2296 C CA . ASN A 1 291 ? 19.183 21.112 21.521 1.00 92.69 291 ASN A CA 1
ATOM 2297 C C . ASN A 1 291 ? 20.511 21.326 22.265 1.00 92.69 291 ASN A C 1
ATOM 2299 O O . ASN A 1 291 ? 21.050 20.417 22.902 1.00 92.69 291 ASN A O 1
ATOM 2303 N N . ALA A 1 292 ? 21.060 22.539 22.171 1.00 93.75 292 ALA A N 1
ATOM 2304 C CA . ALA A 1 292 ? 22.349 22.876 22.776 1.00 93.75 292 ALA A CA 1
ATOM 2305 C C . ALA A 1 292 ? 22.386 22.672 24.305 1.00 93.75 292 ALA A C 1
ATOM 2307 O O . ALA A 1 292 ? 23.462 22.446 24.857 1.00 93.75 292 ALA A O 1
ATOM 2308 N N . ASP A 1 293 ? 21.226 22.695 24.966 1.00 95.38 293 ASP A N 1
ATOM 2309 C CA . ASP A 1 293 ? 21.075 22.487 26.409 1.00 95.38 293 ASP A CA 1
ATOM 2310 C C . ASP A 1 293 ? 20.839 21.009 26.780 1.00 95.38 293 ASP A C 1
ATOM 2312 O O . ASP A 1 293 ? 20.648 20.677 27.950 1.00 95.38 293 ASP A O 1
ATOM 2316 N N . GLY A 1 294 ? 20.847 20.099 25.797 1.00 92.94 294 GLY A N 1
ATOM 2317 C CA . GLY A 1 294 ? 20.576 18.674 25.994 1.00 92.94 294 GLY A CA 1
ATOM 2318 C C . GLY A 1 294 ? 19.099 18.346 26.222 1.00 92.94 294 GLY A C 1
ATOM 2319 O O . GLY A 1 294 ? 18.782 17.230 26.634 1.00 92.94 294 GLY A O 1
ATOM 2320 N N . MET A 1 295 ? 18.196 19.295 25.962 1.00 93.50 295 MET A N 1
ATOM 2321 C CA . MET A 1 295 ? 16.754 19.080 26.043 1.00 93.50 295 MET A CA 1
ATOM 2322 C C . MET A 1 295 ? 16.226 18.493 24.735 1.00 93.50 295 MET A C 1
ATOM 2324 O O . MET A 1 295 ? 16.679 18.850 23.646 1.00 93.50 295 MET A O 1
ATOM 2328 N N . GLN A 1 296 ? 15.254 17.590 24.858 1.00 93.62 296 GLN A N 1
ATOM 2329 C CA . GLN A 1 296 ? 14.565 17.002 23.715 1.00 93.62 296 GLN A CA 1
ATOM 2330 C C . GLN A 1 296 ? 13.674 18.036 23.026 1.00 93.62 296 GLN A C 1
ATOM 2332 O O . GLN A 1 296 ? 12.831 18.668 23.662 1.00 93.62 296 GLN A O 1
ATOM 2337 N N . GLU A 1 297 ? 13.818 18.115 21.710 1.00 90.38 297 GLU A N 1
ATOM 2338 C CA . GLU A 1 297 ? 12.927 18.809 20.792 1.00 90.38 297 GLU A CA 1
ATOM 2339 C C . GLU A 1 297 ? 12.324 17.800 19.809 1.00 90.38 297 GLU A C 1
ATOM 2341 O O . GLU A 1 297 ? 12.979 16.842 19.384 1.00 90.38 297 GLU A O 1
ATOM 2346 N N . GLU A 1 298 ? 11.049 18.005 19.485 1.00 88.88 298 GLU A N 1
ATOM 2347 C CA . GLU A 1 298 ? 10.254 17.106 18.651 1.00 88.88 298 GLU A CA 1
ATOM 2348 C C . GLU A 1 298 ? 9.894 17.800 17.342 1.00 88.88 298 GLU A C 1
ATOM 2350 O O . GLU A 1 298 ? 9.207 18.824 17.333 1.00 88.88 298 GLU A O 1
ATOM 2355 N N . GLU A 1 299 ? 10.326 17.219 16.228 1.00 84.81 299 GLU A N 1
ATOM 2356 C CA . GLU A 1 299 ? 9.962 17.679 14.893 1.00 84.81 299 GLU A CA 1
ATOM 2357 C C . GLU A 1 299 ? 8.966 16.696 14.263 1.00 84.81 299 GLU A C 1
ATOM 2359 O O . GLU A 1 299 ? 9.275 15.524 14.046 1.00 84.81 299 GLU A O 1
ATOM 2364 N N . TYR A 1 300 ? 7.757 17.174 13.961 1.00 81.38 300 TYR A N 1
ATOM 2365 C CA . TYR A 1 300 ? 6.724 16.400 13.269 1.00 81.38 300 TYR A CA 1
ATOM 2366 C C . TYR A 1 300 ? 6.729 16.783 11.793 1.00 81.38 300 TYR A C 1
ATOM 2368 O O . TYR A 1 300 ? 6.374 17.909 11.442 1.00 81.38 300 TYR A O 1
ATOM 2376 N N . LEU A 1 301 ? 7.124 15.848 10.933 1.00 79.69 301 LEU A N 1
ATOM 2377 C CA . LEU A 1 301 ? 7.196 16.070 9.494 1.00 79.69 301 LEU A CA 1
ATOM 2378 C C . LEU A 1 301 ? 5.980 15.464 8.816 1.00 79.69 301 LEU A C 1
ATOM 2380 O O . LEU A 1 301 ? 5.675 14.290 9.016 1.00 79.69 301 LEU A O 1
ATOM 2384 N N . GLN A 1 302 ? 5.322 16.259 7.978 1.00 83.12 302 GLN A N 1
ATOM 2385 C CA . GLN A 1 302 ? 4.240 15.750 7.157 1.00 83.12 302 GLN A CA 1
ATOM 2386 C C . GLN A 1 302 ? 4.795 14.760 6.124 1.00 83.12 302 GLN A C 1
ATOM 2388 O O . GLN A 1 302 ? 5.737 15.049 5.381 1.00 83.12 302 GLN A O 1
ATOM 2393 N N . VAL A 1 303 ? 4.202 13.575 6.098 1.00 84.31 303 VAL A N 1
ATOM 2394 C CA . VAL A 1 303 ? 4.500 12.485 5.187 1.00 84.31 303 VAL A CA 1
ATOM 2395 C C . VAL A 1 303 ? 3.731 12.721 3.897 1.00 84.31 303 VAL A C 1
ATOM 2397 O O . VAL A 1 303 ? 2.502 12.778 3.873 1.00 84.31 303 VAL A O 1
ATOM 2400 N N . ASP A 1 304 ? 4.473 12.828 2.802 1.00 84.69 304 ASP A N 1
ATOM 2401 C CA . ASP A 1 304 ? 3.896 12.897 1.467 1.00 84.69 304 ASP A CA 1
ATOM 2402 C C . ASP A 1 304 ? 3.261 11.543 1.111 1.00 84.69 304 ASP A C 1
ATOM 2404 O O . ASP A 1 304 ? 3.956 10.554 0.854 1.00 84.69 304 ASP A O 1
ATOM 2408 N N . ARG A 1 305 ? 1.925 11.503 1.110 1.00 86.19 305 ARG A N 1
ATOM 2409 C CA . ARG A 1 305 ? 1.132 10.300 0.830 1.00 86.19 305 ARG A CA 1
ATOM 2410 C C . ARG A 1 305 ? 1.452 9.702 -0.541 1.00 86.19 305 ARG A C 1
ATOM 2412 O O . ARG A 1 305 ? 1.448 8.479 -0.676 1.00 86.19 305 ARG A O 1
ATOM 2419 N N . ASP A 1 306 ? 1.781 10.533 -1.531 1.00 84.12 306 ASP A N 1
ATOM 2420 C CA . ASP A 1 306 ? 2.091 10.084 -2.895 1.00 84.12 306 ASP A CA 1
ATOM 2421 C C . ASP A 1 306 ? 3.448 9.360 -2.970 1.00 84.12 306 ASP A C 1
ATOM 2423 O O . ASP A 1 306 ? 3.757 8.681 -3.953 1.00 84.12 306 ASP A O 1
ATOM 2427 N N . ARG A 1 307 ? 4.249 9.447 -1.898 1.00 87.31 307 ARG A N 1
ATOM 2428 C CA . ARG A 1 307 ? 5.510 8.715 -1.721 1.00 87.31 307 ARG A CA 1
ATOM 2429 C C . ARG A 1 307 ? 5.364 7.433 -0.908 1.00 87.31 307 ARG A C 1
ATOM 2431 O O . ARG A 1 307 ? 6.373 6.798 -0.603 1.00 87.31 307 ARG A O 1
ATOM 2438 N N . LEU A 1 308 ? 4.153 7.036 -0.537 1.00 90.69 308 LEU A N 1
ATOM 2439 C CA . LEU A 1 308 ? 3.901 5.800 0.198 1.00 90.69 308 LEU A CA 1
ATOM 2440 C C . LEU A 1 308 ? 3.352 4.714 -0.738 1.00 90.69 308 LEU A C 1
ATOM 2442 O O . LEU A 1 308 ? 2.720 5.025 -1.748 1.00 90.69 308 LEU A O 1
ATOM 2446 N N . PRO A 1 309 ? 3.533 3.419 -0.418 1.00 92.00 309 PRO A N 1
ATOM 2447 C CA . PRO A 1 309 ? 2.939 2.318 -1.177 1.00 92.00 309 PRO A CA 1
ATOM 2448 C C . PRO A 1 309 ? 1.444 2.149 -0.838 1.00 92.00 309 PRO A C 1
ATOM 2450 O O . PRO A 1 309 ? 0.976 1.050 -0.543 1.00 92.00 309 PRO A O 1
ATOM 2453 N N . LEU A 1 310 ? 0.700 3.258 -0.844 1.00 90.38 310 LEU A N 1
ATOM 2454 C CA . LEU A 1 310 ? -0.732 3.312 -0.586 1.00 90.38 310 LEU A CA 1
ATOM 2455 C C . LEU A 1 310 ? -1.498 3.248 -1.904 1.00 90.38 310 LEU A C 1
ATOM 2457 O O . LEU A 1 310 ? -1.132 3.863 -2.904 1.00 90.38 310 LEU A O 1
ATOM 2461 N N . SER A 1 311 ? -2.610 2.528 -1.889 1.00 90.69 311 SER A N 1
ATOM 2462 C CA . SER A 1 311 ? -3.629 2.615 -2.933 1.00 90.69 311 SER A CA 1
ATOM 2463 C C . SER A 1 311 ? -5.005 2.732 -2.285 1.00 90.69 311 SER A C 1
ATOM 2465 O O . SER A 1 311 ? -5.168 2.271 -1.154 1.00 90.69 311 SER A O 1
ATOM 2467 N N . PRO A 1 312 ? -5.998 3.356 -2.935 1.00 93.69 312 PRO A N 1
ATOM 2468 C CA . PRO A 1 312 ? -7.363 3.317 -2.431 1.00 93.69 312 PRO A CA 1
ATOM 2469 C C . PRO A 1 312 ? -7.820 1.863 -2.283 1.00 93.69 312 PRO A C 1
ATOM 2471 O O . PRO A 1 312 ? -7.626 1.055 -3.195 1.00 93.69 312 PRO A O 1
ATOM 2474 N N . ALA A 1 313 ? -8.415 1.524 -1.142 1.00 92.62 313 ALA A N 1
ATOM 2475 C CA . ALA A 1 313 ? -9.065 0.232 -0.979 1.00 92.62 313 ALA A CA 1
ATOM 2476 C C . ALA A 1 313 ? -10.328 0.218 -1.851 1.00 92.62 313 ALA A C 1
ATOM 2478 O O . ALA A 1 313 ? -11.106 1.170 -1.806 1.00 92.62 313 ALA A O 1
ATOM 2479 N N . ILE A 1 314 ? -10.516 -0.821 -2.667 1.00 90.69 314 ILE A N 1
ATOM 2480 C CA . ILE A 1 314 ? -11.637 -0.912 -3.612 1.00 90.69 314 ILE A CA 1
ATOM 2481 C C . ILE A 1 314 ? -12.670 -1.905 -3.083 1.00 90.69 314 ILE A C 1
ATOM 2483 O O . ILE A 1 314 ? -12.342 -3.060 -2.808 1.00 90.69 314 ILE A O 1
ATOM 2487 N N . GLY A 1 315 ? -13.908 -1.437 -2.929 1.00 86.31 315 GLY A N 1
ATOM 2488 C CA . GLY A 1 315 ? -15.025 -2.227 -2.428 1.00 86.31 315 GLY A CA 1
ATOM 2489 C C . GLY A 1 315 ? -15.569 -3.206 -3.467 1.00 86.31 315 GLY A C 1
ATOM 2490 O O . GLY A 1 315 ? -15.161 -3.223 -4.630 1.00 86.31 315 GLY A O 1
ATOM 2491 N N . ARG A 1 316 ? -16.549 -4.021 -3.058 1.00 84.12 316 ARG A N 1
ATOM 2492 C CA . ARG A 1 316 ? -17.239 -4.965 -3.964 1.00 84.12 316 ARG A CA 1
ATOM 2493 C C . ARG A 1 316 ? -17.986 -4.284 -5.114 1.00 84.12 316 ARG A C 1
ATOM 2495 O O . ARG A 1 316 ? -18.283 -4.931 -6.110 1.00 84.12 316 ARG A O 1
ATOM 2502 N N . ASP A 1 317 ? -18.317 -3.011 -4.951 1.00 83.81 317 ASP A N 1
ATOM 2503 C CA . ASP A 1 317 ? -18.980 -2.172 -5.946 1.00 83.81 317 ASP A CA 1
ATOM 2504 C C . ASP A 1 317 ? -18.005 -1.560 -6.967 1.00 83.81 317 ASP A C 1
ATOM 2506 O O . ASP A 1 317 ? -18.439 -0.854 -7.873 1.00 83.81 317 ASP A O 1
ATOM 2510 N N . GLY A 1 318 ? -16.700 -1.826 -6.834 1.00 83.81 318 GLY A N 1
ATOM 2511 C CA . GLY A 1 318 ? -15.660 -1.278 -7.703 1.00 83.81 318 GLY A CA 1
ATOM 2512 C C . GLY A 1 318 ? -15.240 0.152 -7.354 1.00 83.81 318 GLY A C 1
ATOM 2513 O O . GLY A 1 318 ? -14.350 0.689 -8.014 1.00 83.81 318 GLY A O 1
ATOM 2514 N N . ASN A 1 319 ? -15.815 0.758 -6.310 1.00 87.88 319 ASN A N 1
ATOM 2515 C CA . ASN A 1 319 ? -15.505 2.126 -5.904 1.00 87.88 319 ASN A CA 1
ATOM 2516 C C . ASN A 1 319 ? -14.497 2.169 -4.744 1.00 87.88 319 ASN A C 1
ATOM 2518 O O . ASN A 1 319 ? -14.394 1.217 -3.963 1.00 87.88 319 ASN A O 1
ATOM 2522 N N . PRO A 1 320 ? -13.765 3.288 -4.576 1.00 93.12 320 PRO A N 1
ATOM 2523 C CA . PRO A 1 320 ? -12.973 3.524 -3.377 1.00 93.12 320 PRO A CA 1
ATOM 2524 C C . PRO A 1 320 ? -13.828 3.445 -2.110 1.00 93.12 320 PRO A C 1
ATOM 2526 O O . PRO A 1 320 ? -14.833 4.145 -1.976 1.00 93.12 320 PRO A O 1
ATOM 2529 N N . VAL A 1 321 ? -13.399 2.632 -1.148 1.00 95.62 321 VAL A N 1
ATOM 2530 C CA . VAL A 1 321 ? -14.105 2.461 0.120 1.00 95.62 321 VAL A CA 1
ATOM 2531 C C . VAL A 1 321 ? -13.990 3.734 0.947 1.00 95.62 321 VAL A C 1
ATOM 2533 O O . VAL A 1 321 ? -12.898 4.167 1.326 1.00 95.62 321 VAL A O 1
ATOM 2536 N N . ARG A 1 322 ? -15.149 4.299 1.276 1.00 97.00 322 ARG A N 1
ATOM 2537 C CA . ARG A 1 322 ? -15.307 5.343 2.284 1.00 97.00 322 ARG A CA 1
ATOM 2538 C C . ARG A 1 322 ? -16.250 4.849 3.362 1.00 97.00 322 ARG A C 1
ATOM 2540 O O . ARG A 1 322 ? -17.291 4.268 3.061 1.00 97.00 322 ARG A O 1
ATOM 2547 N N . ILE A 1 323 ? -15.887 5.090 4.612 1.00 97.31 323 ILE A N 1
ATOM 2548 C CA . ILE A 1 323 ? -16.713 4.747 5.768 1.00 97.31 323 ILE A CA 1
ATOM 2549 C C . ILE A 1 323 ? -17.113 6.011 6.511 1.00 97.31 323 ILE A C 1
ATOM 2551 O O . ILE A 1 323 ? -16.468 7.053 6.395 1.00 97.31 323 ILE A O 1
ATOM 2555 N N . SER A 1 324 ? -18.190 5.920 7.281 1.00 96.88 324 SER A N 1
ATOM 2556 C CA . SER A 1 324 ? -18.543 6.938 8.260 1.00 96.88 324 SER A CA 1
ATOM 2557 C C . SER A 1 324 ? -18.807 6.296 9.611 1.00 96.88 324 SER A C 1
ATOM 2559 O O . SER A 1 324 ? -19.290 5.160 9.697 1.00 96.88 324 SER A O 1
ATOM 2561 N N . VAL A 1 325 ? -18.485 7.026 10.675 1.00 96.06 325 VAL A N 1
ATOM 2562 C CA . VAL A 1 325 ? -18.747 6.628 12.056 1.00 96.06 325 VAL A CA 1
ATOM 2563 C C . VAL A 1 325 ? -19.533 7.731 12.746 1.00 96.06 325 VAL A C 1
ATOM 2565 O O . VAL A 1 325 ? -19.149 8.900 12.726 1.00 96.06 325 VAL A O 1
ATOM 2568 N N . GLN A 1 326 ? -20.658 7.359 13.353 1.00 93.00 326 GLN A N 1
ATOM 2569 C CA . GLN A 1 326 ? -21.489 8.299 14.091 1.00 93.00 326 GLN A CA 1
ATOM 2570 C C . GLN A 1 326 ? -20.874 8.558 15.468 1.00 93.00 326 GLN A C 1
ATOM 2572 O O . GLN A 1 326 ? -20.625 7.631 16.234 1.00 93.00 326 GLN A O 1
ATOM 2577 N N . THR A 1 327 ? -20.690 9.829 15.806 1.00 88.50 327 THR A N 1
ATOM 2578 C CA . THR A 1 327 ? -20.287 10.276 17.142 1.00 88.50 327 THR A CA 1
ATOM 2579 C C . THR A 1 327 ? -21.343 11.199 17.743 1.00 88.50 327 THR A C 1
ATOM 2581 O O . THR A 1 327 ? -22.337 11.551 17.098 1.00 88.50 327 THR A O 1
ATOM 2584 N N . ARG A 1 328 ? -21.128 11.621 18.996 1.00 85.12 328 ARG A N 1
ATOM 2585 C CA . ARG A 1 328 ? -22.017 12.564 19.688 1.00 85.12 328 ARG A CA 1
ATOM 2586 C C . ARG A 1 328 ? -22.080 13.937 19.010 1.00 85.12 328 ARG A C 1
ATOM 2588 O O . ARG A 1 328 ? -23.120 14.589 19.117 1.00 85.12 328 ARG A O 1
ATOM 2595 N N . SER A 1 329 ? -20.982 14.361 18.381 1.00 82.12 329 SER A N 1
ATOM 2596 C CA . SER A 1 329 ? -20.807 15.681 17.761 1.00 82.12 329 SER A CA 1
ATOM 2597 C C . SER A 1 329 ? -21.061 15.699 16.254 1.00 82.12 329 SER A C 1
ATOM 2599 O O . SER A 1 329 ? -21.152 16.779 15.689 1.00 82.12 329 SER A O 1
ATOM 2601 N N . GLY A 1 330 ? -21.214 14.543 15.607 1.00 88.25 330 GLY A N 1
ATOM 2602 C CA . GLY A 1 330 ? -21.401 14.462 14.158 1.00 88.25 330 GLY A CA 1
ATOM 2603 C C . GLY A 1 330 ? -20.932 13.131 13.581 1.00 88.25 330 GLY A C 1
ATOM 2604 O O . GLY A 1 330 ? -20.581 12.213 14.327 1.00 88.25 330 GLY A O 1
ATOM 2605 N N . GLN A 1 331 ? -20.944 13.019 12.256 1.00 94.38 331 GLN A N 1
ATOM 2606 C CA . GLN A 1 331 ? -20.330 11.894 11.554 1.00 94.38 331 GLN A CA 1
ATOM 2607 C C . GLN A 1 331 ? -18.880 12.220 11.225 1.00 94.38 331 GLN A C 1
ATOM 2609 O O . GLN A 1 331 ? -18.600 13.294 10.712 1.00 94.38 331 GLN A O 1
ATOM 2614 N N . ILE A 1 332 ? -17.989 11.271 11.496 1.00 96.19 332 ILE A N 1
ATOM 2615 C CA . ILE A 1 332 ? -16.612 11.304 11.008 1.00 96.19 332 ILE A CA 1
ATOM 2616 C C . ILE A 1 332 ? -16.566 10.418 9.772 1.00 96.19 332 ILE A C 1
ATOM 2618 O O . ILE A 1 332 ? -16.902 9.234 9.853 1.00 96.19 332 ILE A O 1
ATOM 2622 N N . HIS A 1 333 ? -16.149 10.973 8.644 1.00 97.62 333 HIS A N 1
ATOM 2623 C CA . HIS A 1 333 ? -15.881 10.229 7.420 1.00 97.62 333 HIS A CA 1
ATOM 2624 C C . HIS A 1 333 ? -14.413 9.801 7.366 1.00 97.62 333 HIS A C 1
ATOM 2626 O O . HIS A 1 333 ? -13.544 10.493 7.892 1.00 97.62 333 HIS A O 1
ATOM 2632 N N . ALA A 1 334 ? -14.119 8.673 6.724 1.00 98.12 334 ALA A N 1
ATOM 2633 C CA . ALA A 1 334 ? -12.746 8.281 6.438 1.00 98.12 334 ALA A CA 1
ATOM 2634 C C . ALA A 1 334 ? -12.618 7.589 5.080 1.00 98.12 334 ALA A C 1
ATOM 2636 O O . ALA A 1 334 ? -13.457 6.763 4.702 1.00 98.12 334 ALA A O 1
ATOM 2637 N N . GLN A 1 335 ? -11.544 7.919 4.365 1.00 97.50 335 GLN A N 1
ATOM 2638 C CA . GLN A 1 335 ? -11.075 7.167 3.209 1.00 97.50 335 GLN A CA 1
ATOM 2639 C C . GLN A 1 335 ? -10.311 5.942 3.710 1.00 97.50 335 GLN A C 1
ATOM 2641 O O . GLN A 1 335 ? -9.502 6.037 4.632 1.00 97.50 335 GLN A O 1
ATOM 2646 N N . VAL A 1 336 ? -10.561 4.786 3.099 1.00 98.25 336 VAL A N 1
ATOM 2647 C CA . VAL A 1 336 ? -9.792 3.576 3.388 1.00 98.25 336 VAL A CA 1
ATOM 2648 C C . VAL A 1 336 ? -8.708 3.424 2.330 1.00 98.25 336 VAL A C 1
ATOM 2650 O O . VAL A 1 336 ? -8.985 3.365 1.126 1.00 98.25 336 VAL A O 1
ATOM 2653 N N . TRP A 1 337 ? -7.469 3.367 2.795 1.00 97.12 337 TRP A N 1
ATOM 2654 C CA . TRP A 1 337 ? -6.292 3.035 2.007 1.00 97.12 337 TRP A CA 1
ATOM 2655 C C . TRP A 1 337 ? -5.895 1.589 2.269 1.00 97.12 337 TRP A C 1
ATOM 2657 O O . TRP A 1 337 ? -6.184 1.035 3.329 1.00 97.12 337 TRP A O 1
ATOM 2667 N N . GLN A 1 338 ? -5.204 0.982 1.316 1.00 96.50 338 GLN A N 1
ATOM 2668 C CA . GLN A 1 338 ? -4.638 -0.347 1.459 1.00 96.50 338 GLN A CA 1
ATOM 2669 C C . GLN A 1 338 ? -3.140 -0.345 1.144 1.00 96.50 338 GLN A C 1
ATOM 2671 O O . GLN A 1 338 ? -2.684 0.328 0.213 1.00 96.50 338 GLN A O 1
ATOM 2676 N N . VAL A 1 339 ? -2.398 -1.147 1.904 1.00 97.44 339 VAL A N 1
ATOM 2677 C CA . VAL A 1 339 ? -0.971 -1.426 1.721 1.00 97.44 339 VAL A CA 1
ATOM 2678 C C . VAL A 1 339 ? -0.783 -2.931 1.578 1.00 97.44 339 VAL A C 1
ATOM 2680 O O . VAL A 1 339 ? -1.271 -3.709 2.403 1.00 97.44 339 VAL A O 1
ATOM 2683 N N . ALA A 1 340 ? -0.057 -3.347 0.542 1.00 97.50 340 ALA A N 1
ATOM 2684 C CA . ALA A 1 340 ? 0.322 -4.742 0.365 1.00 97.50 340 ALA A CA 1
ATOM 2685 C C . ALA A 1 340 ? 1.526 -5.077 1.257 1.00 97.50 340 ALA A C 1
ATOM 2687 O O . ALA A 1 340 ? 2.604 -4.497 1.110 1.00 97.50 340 ALA A O 1
ATOM 2688 N N . VAL A 1 341 ? 1.344 -6.033 2.167 1.00 98.25 341 VAL A N 1
ATOM 2689 C CA . VAL A 1 341 ? 2.376 -6.546 3.075 1.00 98.25 341 VAL A CA 1
ATOM 2690 C C . VAL A 1 341 ? 2.588 -8.018 2.760 1.00 98.25 341 VAL A C 1
ATOM 2692 O O . VAL A 1 341 ? 1.982 -8.905 3.362 1.00 98.25 341 VAL A O 1
ATOM 2695 N N . GLY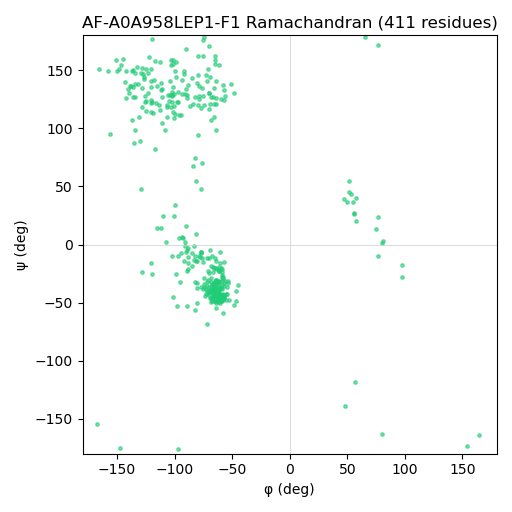 A 1 342 ? 3.394 -8.273 1.729 1.00 97.88 342 GLY A N 1
ATOM 2696 C CA . GLY A 1 342 ? 3.505 -9.587 1.111 1.00 97.88 342 GLY A CA 1
ATOM 2697 C C . GLY A 1 342 ? 2.143 -10.081 0.636 1.00 97.88 342 GLY A C 1
ATOM 2698 O O . GLY A 1 342 ? 1.534 -9.454 -0.229 1.00 97.88 342 GLY A O 1
ATOM 2699 N N . ARG A 1 343 ? 1.678 -11.203 1.190 1.00 97.06 343 ARG A N 1
ATOM 2700 C CA . ARG A 1 343 ? 0.378 -11.829 0.905 1.00 97.06 343 ARG A CA 1
ATOM 2701 C C . ARG A 1 343 ? -0.780 -11.205 1.689 1.00 97.06 343 ARG A C 1
ATOM 2703 O O . ARG A 1 343 ? -1.930 -11.580 1.460 1.00 97.06 343 ARG A O 1
ATOM 2710 N N . ARG A 1 344 ? -0.500 -10.334 2.664 1.00 97.44 344 ARG A N 1
ATOM 2711 C CA . ARG A 1 344 ? -1.519 -9.719 3.525 1.00 97.44 344 ARG A CA 1
ATOM 2712 C C . ARG A 1 344 ? -1.798 -8.285 3.122 1.00 97.44 344 ARG A C 1
ATOM 2714 O O . ARG A 1 344 ? -0.986 -7.622 2.481 1.00 97.44 344 ARG A O 1
ATOM 2721 N N . LEU A 1 345 ? -2.968 -7.823 3.540 1.00 96.81 345 LEU A N 1
ATOM 2722 C CA . LEU A 1 345 ? -3.424 -6.461 3.338 1.00 96.81 345 LEU A CA 1
ATOM 2723 C C . LEU A 1 345 ? -3.451 -5.739 4.684 1.00 96.81 345 LEU A C 1
ATOM 2725 O O . LEU A 1 345 ? -3.979 -6.281 5.658 1.00 96.81 345 LEU A O 1
ATOM 2729 N N . LEU A 1 346 ? -2.914 -4.524 4.716 1.00 98.56 346 LEU A N 1
ATOM 2730 C CA . LEU A 1 346 ? -3.131 -3.568 5.795 1.00 98.56 346 LEU A CA 1
ATOM 2731 C C . LEU A 1 346 ? -4.072 -2.475 5.293 1.00 98.56 346 LEU A C 1
ATOM 2733 O O . LEU A 1 346 ? -3.751 -1.783 4.329 1.00 98.56 346 LEU A O 1
ATOM 2737 N N . LEU A 1 347 ? -5.221 -2.335 5.946 1.00 98.62 347 LEU A N 1
ATOM 2738 C CA . LEU A 1 347 ? -6.168 -1.250 5.739 1.00 98.62 347 LEU A CA 1
ATOM 2739 C C . LEU A 1 347 ? -5.841 -0.099 6.692 1.00 98.62 347 LEU A C 1
ATOM 2741 O O . LEU A 1 347 ? -5.707 -0.312 7.897 1.00 98.62 347 LEU A O 1
ATOM 2745 N N . LEU A 1 348 ? -5.734 1.112 6.153 1.00 98.19 348 LEU A N 1
ATOM 2746 C CA . LEU A 1 348 ? -5.455 2.329 6.911 1.00 98.19 348 LEU A CA 1
ATOM 2747 C C . LEU A 1 348 ? -6.593 3.322 6.713 1.00 98.19 348 LEU A C 1
ATOM 2749 O O . LEU A 1 348 ? -6.907 3.701 5.584 1.00 98.19 348 LEU A O 1
ATOM 2753 N N . LEU A 1 349 ? -7.221 3.716 7.816 1.00 98.25 349 LEU A N 1
ATOM 2754 C CA . LEU A 1 349 ? -8.316 4.677 7.814 1.00 98.25 349 LEU A CA 1
ATOM 2755 C C . LEU A 1 349 ? -7.750 6.087 7.951 1.00 98.25 349 LEU A C 1
ATOM 2757 O O . LEU A 1 349 ? -6.969 6.352 8.862 1.00 98.25 349 LEU A O 1
ATOM 2761 N N . ASP A 1 350 ? -8.170 6.973 7.057 1.00 97.00 350 ASP A N 1
ATOM 2762 C CA . ASP A 1 350 ? -7.718 8.358 6.972 1.00 97.00 350 ASP A CA 1
ATOM 2763 C C . ASP A 1 350 ? -8.919 9.306 7.040 1.00 97.00 350 ASP A C 1
ATOM 2765 O O . ASP A 1 350 ? -9.788 9.272 6.164 1.00 97.00 350 ASP A O 1
ATOM 2769 N N . SER A 1 351 ? -8.998 10.115 8.096 1.00 96.81 351 SER A N 1
ATOM 2770 C CA . SER A 1 351 ? -10.073 11.083 8.299 1.00 96.81 351 SER A CA 1
ATOM 2771 C C . SER A 1 351 ? -9.783 12.444 7.666 1.00 96.81 351 SER A C 1
ATOM 2773 O O . SER A 1 351 ? -10.666 13.306 7.700 1.00 96.81 351 SER A O 1
ATOM 2775 N N . ASP A 1 352 ? -8.611 12.657 7.056 1.00 95.31 352 ASP A N 1
ATOM 2776 C CA . ASP A 1 352 ? -8.317 13.871 6.289 1.00 95.31 352 ASP A CA 1
ATOM 2777 C C . ASP A 1 352 ? -9.015 13.837 4.919 1.00 95.31 352 ASP A C 1
ATOM 2779 O O . ASP A 1 352 ? -8.421 13.660 3.855 1.00 95.31 352 ASP A O 1
ATOM 2783 N N . VAL A 1 353 ? -10.340 13.965 4.960 1.00 95.31 353 VAL A N 1
ATOM 2784 C CA . VAL A 1 353 ? -11.222 13.946 3.794 1.00 95.31 353 VAL A CA 1
ATOM 2785 C C . VAL A 1 353 ? -12.137 15.159 3.784 1.00 95.31 353 VAL A C 1
ATOM 2787 O O . VAL A 1 353 ? -12.512 15.706 4.824 1.00 95.31 353 VAL A O 1
ATOM 2790 N N . ASP A 1 354 ? -12.537 15.570 2.586 1.00 93.44 354 ASP A N 1
ATOM 2791 C CA . ASP A 1 354 ? -13.504 16.649 2.428 1.00 93.44 354 ASP A CA 1
ATOM 2792 C C . ASP A 1 354 ? -14.868 16.263 3.014 1.00 93.44 354 ASP A C 1
ATOM 2794 O O . ASP A 1 354 ? -15.328 15.127 2.882 1.00 93.44 354 ASP A O 1
ATOM 2798 N N . GLY A 1 355 ? -15.512 17.232 3.666 1.00 91.81 355 GLY A N 1
ATOM 2799 C CA . GLY A 1 355 ? -16.768 17.048 4.398 1.00 91.81 355 GLY A CA 1
ATOM 2800 C C . GLY A 1 355 ? -16.596 16.847 5.906 1.00 91.81 355 GLY A C 1
ATOM 2801 O O . GLY A 1 355 ? -17.552 17.072 6.641 1.00 91.81 355 GLY A O 1
ATOM 2802 N N . ASN A 1 356 ? -15.395 16.498 6.377 1.00 95.88 356 ASN A N 1
ATOM 2803 C CA . ASN A 1 356 ? -15.082 16.493 7.805 1.00 95.88 356 ASN A CA 1
ATOM 2804 C C . ASN A 1 356 ? -14.767 17.903 8.320 1.00 95.88 356 ASN A C 1
ATOM 2806 O O . ASN A 1 356 ? -14.125 18.703 7.633 1.00 95.88 356 ASN A O 1
ATOM 2810 N N . GLU A 1 357 ? -15.157 18.171 9.568 1.00 93.69 357 GLU A N 1
ATOM 2811 C CA . GLU A 1 357 ? -14.740 19.373 10.295 1.00 93.69 357 GLU A CA 1
ATOM 2812 C C . GLU A 1 357 ? -13.209 19.411 10.468 1.00 93.69 357 GLU A C 1
ATOM 2814 O O . GLU A 1 357 ? -12.568 18.355 10.507 1.00 93.69 357 GLU A O 1
ATOM 2819 N N . PRO A 1 358 ? -12.584 20.594 10.626 1.00 92.56 358 PRO A N 1
ATOM 2820 C CA . PRO A 1 358 ? -11.130 20.697 10.777 1.00 92.56 358 PRO A CA 1
ATOM 2821 C C . PRO A 1 358 ? -10.556 19.842 11.917 1.00 92.56 358 PRO A C 1
ATOM 2823 O O . PRO A 1 358 ? -9.485 19.259 11.767 1.00 92.56 358 PRO A O 1
ATOM 2826 N N . GLU A 1 359 ? -11.276 19.722 13.037 1.00 90.75 359 GLU A N 1
ATOM 2827 C CA . GLU A 1 359 ? -10.881 18.849 14.154 1.00 90.75 359 GLU A CA 1
ATOM 2828 C C . GLU A 1 359 ? -10.958 17.351 13.809 1.00 90.75 359 GLU A C 1
ATOM 2830 O O . GLU A 1 359 ? -10.181 16.555 14.335 1.00 90.75 359 GLU A O 1
ATOM 2835 N N . ASP A 1 360 ? -11.848 16.964 12.898 1.00 93.19 360 ASP A N 1
ATOM 2836 C CA . ASP A 1 360 ? -12.077 15.576 12.486 1.00 93.19 360 ASP A CA 1
ATOM 2837 C C . ASP A 1 360 ? -11.024 15.142 11.471 1.00 93.19 360 ASP A C 1
ATOM 2839 O O . ASP A 1 360 ? -10.508 14.026 11.538 1.00 93.19 360 ASP A O 1
ATOM 2843 N N . ARG A 1 361 ? -10.634 16.060 10.580 1.00 93.25 361 ARG A N 1
ATOM 2844 C CA . ARG A 1 361 ? -9.507 15.871 9.657 1.00 93.25 361 ARG A CA 1
ATOM 2845 C C . ARG A 1 361 ? -8.200 15.616 10.405 1.00 93.25 361 ARG A C 1
ATOM 2847 O O . ARG A 1 361 ? -7.402 14.788 9.991 1.00 93.25 361 ARG A O 1
ATOM 2854 N N . GLN A 1 362 ? -8.021 16.247 11.565 1.00 91.81 362 GLN A N 1
ATOM 2855 C CA . GLN A 1 362 ? -6.828 16.072 12.397 1.00 91.81 362 GLN A CA 1
ATOM 2856 C C . GLN A 1 362 ? -6.801 14.769 13.215 1.00 91.81 362 GLN A C 1
ATOM 2858 O O . GLN A 1 362 ? -5.768 14.474 13.821 1.00 91.81 362 GLN A O 1
ATOM 2863 N N . LEU A 1 363 ? -7.871 13.960 13.242 1.00 92.50 363 LEU A N 1
ATOM 2864 C CA . LEU A 1 363 ? -7.881 12.707 14.015 1.00 92.50 363 LEU A CA 1
ATOM 2865 C C . LEU A 1 363 ? -6.831 11.706 13.526 1.00 92.50 363 LEU A C 1
ATOM 2867 O O . LEU A 1 363 ? -6.276 10.975 14.340 1.00 92.50 363 LEU A O 1
ATOM 2871 N N . THR A 1 364 ? -6.518 11.689 12.235 1.00 92.19 364 THR A N 1
ATOM 2872 C CA . THR A 1 364 ? -5.470 10.843 11.643 1.00 92.19 364 THR A CA 1
ATOM 2873 C C . THR A 1 364 ? -4.178 11.617 11.402 1.00 92.19 364 THR A C 1
ATOM 2875 O O . THR A 1 364 ? -3.375 11.236 10.558 1.00 92.19 364 THR A O 1
ATOM 2878 N N . SER A 1 365 ? -3.946 12.703 12.154 1.00 88.12 365 SER A N 1
ATOM 2879 C CA . SER A 1 365 ? -2.719 13.485 11.984 1.00 88.12 365 SER A CA 1
ATOM 2880 C C . SER A 1 365 ? -1.514 12.874 12.698 1.00 88.12 365 SER A C 1
ATOM 2882 O O . SER A 1 365 ? -0.441 12.689 12.124 1.00 88.12 365 SER A O 1
ATOM 2884 N N . ARG A 1 366 ? -1.694 12.539 13.981 1.00 85.31 366 ARG A N 1
ATOM 2885 C CA . ARG A 1 366 ? -0.627 12.078 14.875 1.00 85.31 366 ARG A CA 1
ATOM 2886 C C . ARG A 1 366 ? -1.049 10.858 15.676 1.00 85.31 366 ARG A C 1
ATOM 2888 O O . ARG A 1 366 ? -2.147 10.804 16.241 1.00 85.31 366 ARG A O 1
ATOM 2895 N N . LEU A 1 367 ? -0.118 9.919 15.787 1.00 82.00 367 LEU A N 1
ATOM 2896 C CA . LEU A 1 367 ? -0.221 8.779 16.684 1.00 82.00 367 LEU A CA 1
ATOM 2897 C C . LEU A 1 367 ? -0.131 9.267 18.140 1.00 82.00 367 LEU A C 1
ATOM 2899 O O . LEU A 1 367 ? 0.784 10.006 18.491 1.00 82.00 367 LEU A O 1
ATOM 2903 N N . TYR A 1 368 ? -1.106 8.883 18.970 1.00 76.88 368 TYR A N 1
ATOM 2904 C CA . TYR A 1 368 ? -1.249 9.330 20.368 1.00 76.88 368 TYR A CA 1
ATOM 2905 C C . TYR A 1 368 ? -1.319 10.858 20.567 1.00 76.88 368 TYR A C 1
ATOM 2907 O O . TYR A 1 368 ? -0.957 11.370 21.626 1.00 76.88 368 TYR A O 1
ATOM 2915 N N . GLY A 1 369 ? -1.799 11.593 19.561 1.00 75.75 369 GLY A N 1
ATOM 2916 C CA . GLY A 1 369 ? -2.003 13.036 19.653 1.00 75.75 369 GLY A CA 1
ATOM 2917 C C . GLY A 1 369 ? -3.287 13.440 20.388 1.00 75.75 369 GLY A C 1
ATOM 2918 O O . GLY A 1 369 ? -4.241 12.672 20.503 1.00 75.75 369 GLY A O 1
ATOM 2919 N N . GLY A 1 370 ? -3.331 14.704 20.813 1.00 80.12 370 GLY A N 1
ATOM 2920 C CA . GLY A 1 370 ? -4.531 15.339 21.359 1.00 80.12 370 GLY A CA 1
ATOM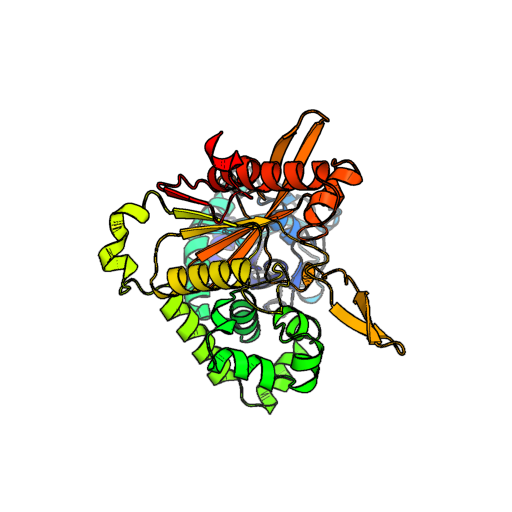 2921 C C . GLY A 1 370 ? -4.826 15.003 22.823 1.00 80.12 370 GLY A C 1
ATOM 2922 O O . GLY A 1 370 ? -3.959 14.572 23.579 1.00 80.12 370 GLY A O 1
ATOM 2923 N N . ASP A 1 371 ? -6.063 15.274 23.239 1.00 85.06 371 ASP A N 1
ATOM 2924 C CA . ASP A 1 371 ? -6.559 15.000 24.586 1.00 85.06 371 ASP A CA 1
ATOM 2925 C C . ASP A 1 371 ? -7.336 13.667 24.649 1.00 85.06 371 ASP A C 1
ATOM 2927 O O . ASP A 1 371 ? -7.455 12.925 23.670 1.00 85.06 371 ASP A O 1
ATOM 2931 N N . GLY A 1 372 ? -7.914 13.352 25.812 1.00 86.06 372 GLY A N 1
ATOM 2932 C CA . GLY A 1 372 ? -8.721 12.138 25.976 1.00 86.06 372 GLY A CA 1
ATOM 2933 C C . GLY A 1 372 ? -9.917 12.054 25.018 1.00 86.06 372 GLY A C 1
ATOM 2934 O O . GLY A 1 372 ? -10.323 10.954 24.647 1.00 86.06 372 GLY A O 1
ATOM 2935 N N . ARG A 1 373 ? -10.466 13.190 24.567 1.00 87.62 373 ARG A N 1
ATOM 2936 C CA . ARG A 1 373 ? -11.573 13.211 23.606 1.00 87.62 373 ARG A CA 1
ATOM 2937 C C . ARG A 1 373 ? -11.084 12.838 22.211 1.00 87.62 373 ARG A C 1
ATOM 2939 O O . ARG A 1 373 ? -11.742 12.030 21.558 1.00 87.62 373 ARG A O 1
ATOM 2946 N N . VAL A 1 374 ? -9.952 13.383 21.768 1.00 89.00 374 VAL A N 1
ATOM 2947 C CA . VAL A 1 374 ? -9.314 12.992 20.499 1.00 89.00 374 VAL A CA 1
ATOM 2948 C C . VAL A 1 374 ? -9.004 11.498 20.501 1.00 89.00 374 VAL A C 1
ATOM 2950 O O . VAL A 1 374 ? -9.399 10.797 19.569 1.00 89.00 374 VAL A O 1
ATOM 2953 N N . ARG A 1 375 ? -8.412 10.989 21.587 1.00 90.00 375 ARG A N 1
ATOM 2954 C CA . ARG A 1 375 ? -8.067 9.569 21.710 1.00 90.00 375 ARG A CA 1
ATOM 2955 C C . ARG A 1 375 ? -9.285 8.654 21.581 1.00 90.00 375 ARG A C 1
ATOM 2957 O O . ARG A 1 375 ? -9.273 7.746 20.761 1.00 90.00 375 ARG A O 1
ATOM 2964 N N . ILE A 1 376 ? -10.376 8.925 22.302 1.00 91.94 376 ILE A N 1
ATOM 2965 C CA . ILE A 1 376 ? -11.604 8.115 22.181 1.00 91.94 376 ILE A CA 1
ATOM 2966 C C . ILE A 1 376 ? -12.164 8.149 20.753 1.00 91.94 376 ILE A C 1
ATOM 2968 O O . ILE A 1 376 ? -12.651 7.137 20.256 1.00 91.94 376 ILE A O 1
ATOM 2972 N N . ARG A 1 377 ? -12.088 9.290 20.059 1.00 93.62 377 ARG A N 1
ATOM 2973 C CA . ARG A 1 377 ? -12.545 9.392 18.664 1.00 93.62 377 ARG A CA 1
ATOM 2974 C C . ARG A 1 377 ? -11.667 8.588 17.707 1.00 93.62 377 ARG A C 1
ATOM 2976 O O . ARG A 1 377 ? -12.217 7.951 16.815 1.00 93.62 377 ARG A O 1
ATOM 2983 N N . GLN A 1 378 ? -10.348 8.576 17.909 1.00 94.50 378 GLN A N 1
ATOM 2984 C CA . GLN A 1 378 ? -9.429 7.699 17.175 1.00 94.50 378 GLN A CA 1
ATOM 2985 C C . GLN A 1 378 ? -9.759 6.222 17.423 1.00 94.50 378 GLN A C 1
ATOM 2987 O O . GLN A 1 378 ? -9.854 5.454 16.472 1.00 94.50 378 GLN A O 1
ATOM 2992 N N . GLU A 1 379 ? -10.000 5.828 18.675 1.00 95.25 379 GLU A N 1
ATOM 2993 C CA . GLU A 1 379 ? -10.339 4.445 19.042 1.00 95.25 379 GLU A CA 1
ATOM 2994 C C . GLU A 1 379 ? -11.702 4.013 18.469 1.00 95.25 379 GLU A C 1
ATOM 2996 O O . GLU A 1 379 ? -11.856 2.886 17.995 1.00 95.25 379 GLU A O 1
ATOM 3001 N N . VAL A 1 380 ? -12.690 4.915 18.440 1.00 95.69 380 VAL A N 1
ATOM 3002 C CA . VAL A 1 380 ? -13.985 4.688 17.776 1.00 95.69 380 VAL A CA 1
ATOM 3003 C C . VAL A 1 380 ? -13.811 4.562 16.261 1.00 95.69 380 VAL A C 1
ATOM 3005 O O . VAL A 1 380 ? -14.381 3.651 15.660 1.00 95.69 380 VAL A O 1
ATOM 3008 N N . LEU A 1 381 ? -13.013 5.435 15.637 1.00 96.94 381 LEU A N 1
ATOM 3009 C CA . LEU A 1 381 ? -12.720 5.354 14.206 1.00 96.94 381 LEU A CA 1
ATOM 3010 C C . LEU A 1 381 ? -11.999 4.043 13.861 1.00 96.94 381 LEU A C 1
ATOM 3012 O O . LEU A 1 381 ? -12.400 3.360 12.923 1.00 96.94 381 LEU A O 1
ATOM 3016 N N . LEU A 1 382 ? -10.996 3.653 14.650 1.00 97.50 382 LEU A N 1
ATOM 3017 C CA . LEU A 1 382 ? -10.252 2.407 14.479 1.00 97.50 382 LEU A CA 1
ATOM 3018 C C . LEU A 1 382 ? -11.149 1.178 14.671 1.00 97.50 382 LEU A C 1
ATOM 3020 O O . LEU A 1 382 ? -11.155 0.288 13.826 1.00 97.50 382 LEU A O 1
ATOM 3024 N N . GLY A 1 383 ? -11.910 1.121 15.765 1.00 97.56 383 GLY A N 1
ATOM 3025 C CA . GLY A 1 383 ? -12.749 -0.027 16.096 1.00 97.56 383 GLY A CA 1
ATOM 3026 C C . GLY A 1 383 ? -13.971 -0.146 15.184 1.00 97.56 383 GLY A C 1
ATOM 3027 O O . GLY A 1 383 ? -14.059 -1.058 14.361 1.00 97.56 383 GLY A O 1
ATOM 3028 N N . VAL A 1 384 ? -14.910 0.797 15.304 1.00 97.50 384 VAL A N 1
ATOM 3029 C CA . VAL A 1 384 ? -16.174 0.785 14.543 1.00 97.50 384 VAL A CA 1
ATOM 3030 C C . VAL A 1 384 ? -15.916 1.016 13.059 1.00 97.50 384 VAL A C 1
ATOM 3032 O O . VAL A 1 384 ? -16.407 0.267 12.211 1.00 97.50 384 VAL A O 1
ATOM 3035 N N . GLY A 1 385 ? -15.127 2.041 12.726 1.00 97.81 385 GLY A N 1
ATOM 3036 C CA . GLY A 1 385 ? -14.796 2.340 11.334 1.00 97.81 385 GLY A CA 1
ATOM 3037 C C . GLY A 1 385 ? -14.020 1.203 10.678 1.00 97.81 385 GLY A C 1
ATOM 3038 O O . GLY A 1 385 ? -14.287 0.876 9.522 1.00 97.81 385 GLY A O 1
ATOM 3039 N N . GLY A 1 386 ? -13.130 0.539 11.418 1.00 97.88 386 GLY A N 1
ATOM 3040 C CA . GLY A 1 386 ? -12.375 -0.600 10.913 1.00 97.88 386 GLY A CA 1
ATOM 3041 C C . GLY A 1 386 ? -13.244 -1.818 10.584 1.00 97.88 386 GLY A C 1
ATOM 3042 O O . GLY A 1 386 ? -13.093 -2.387 9.503 1.00 97.88 386 GLY A O 1
ATOM 3043 N N . ILE A 1 387 ? -14.221 -2.178 11.428 1.00 97.81 387 ILE A N 1
ATOM 3044 C CA . ILE A 1 387 ? -15.191 -3.243 11.097 1.00 97.81 387 ILE A CA 1
ATOM 3045 C C . ILE A 1 387 ? -16.004 -2.878 9.850 1.00 97.81 387 ILE A C 1
ATOM 3047 O O . ILE A 1 387 ? -16.189 -3.712 8.960 1.00 97.81 387 ILE A O 1
ATOM 3051 N N . ARG A 1 388 ? -16.446 -1.619 9.737 1.00 97.44 388 ARG A N 1
ATOM 3052 C CA . ARG A 1 388 ? -17.164 -1.133 8.548 1.00 97.44 388 ARG A CA 1
ATOM 3053 C C . ARG A 1 388 ? -16.299 -1.194 7.290 1.00 97.44 388 ARG A C 1
ATOM 3055 O O . ARG A 1 388 ? -16.804 -1.600 6.247 1.00 97.44 388 ARG A O 1
ATOM 3062 N N . ALA A 1 389 ? -15.012 -0.862 7.386 1.00 97.81 389 ALA A N 1
ATOM 3063 C CA . ALA A 1 389 ? -14.070 -0.942 6.271 1.00 97.81 389 ALA A CA 1
ATOM 3064 C C . ALA A 1 389 ? -13.889 -2.391 5.796 1.00 97.81 389 ALA A C 1
ATOM 3066 O O . ALA A 1 389 ? -14.016 -2.673 4.607 1.00 97.81 389 ALA A O 1
ATOM 3067 N N . VAL A 1 390 ? -13.683 -3.326 6.727 1.00 96.44 390 VAL A N 1
ATOM 3068 C CA . VAL A 1 390 ? -13.563 -4.765 6.433 1.00 96.44 390 VAL A CA 1
ATOM 3069 C C . VAL A 1 390 ? -14.843 -5.301 5.773 1.00 96.44 390 VAL A C 1
ATOM 3071 O O . VAL A 1 390 ? -14.772 -5.968 4.739 1.00 96.44 390 VAL A O 1
ATOM 3074 N N . ARG A 1 391 ? -16.024 -4.941 6.294 1.00 95.62 391 ARG A N 1
ATOM 3075 C CA . ARG A 1 391 ? -17.321 -5.319 5.703 1.00 95.62 391 ARG A CA 1
ATOM 3076 C C . ARG A 1 391 ? -17.521 -4.724 4.303 1.00 95.62 391 ARG A C 1
ATOM 3078 O O . ARG A 1 391 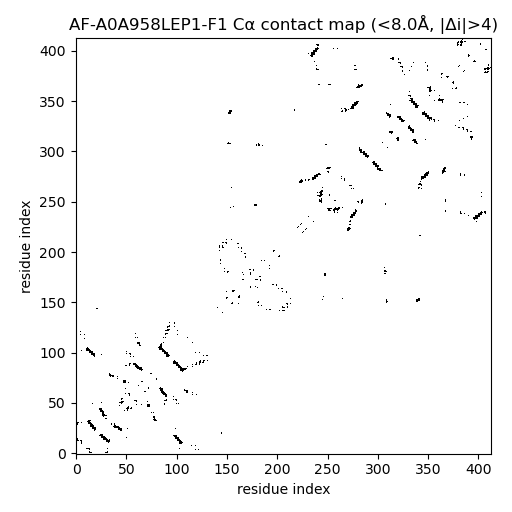? -17.985 -5.434 3.414 1.00 95.62 391 ARG A O 1
ATOM 3085 N N . ALA A 1 392 ? -17.140 -3.464 4.081 1.00 95.56 392 ALA A N 1
ATOM 3086 C CA . ALA A 1 392 ? -17.231 -2.796 2.777 1.00 95.56 392 ALA A CA 1
ATOM 3087 C C . ALA A 1 392 ? -16.292 -3.415 1.723 1.00 95.56 392 ALA A C 1
ATOM 3089 O O . ALA A 1 392 ? -16.658 -3.537 0.553 1.00 95.56 392 ALA A O 1
ATOM 3090 N N . MET A 1 393 ? -15.128 -3.908 2.155 1.00 93.88 393 MET A N 1
ATOM 3091 C CA . MET A 1 393 ? -14.231 -4.741 1.343 1.00 93.88 393 MET A CA 1
ATOM 3092 C C . MET A 1 393 ? -14.806 -6.136 1.055 1.00 93.88 393 MET A C 1
ATOM 3094 O O . MET A 1 393 ? -14.214 -6.921 0.315 1.00 93.88 393 MET A O 1
ATOM 3098 N N . GLY A 1 394 ? -15.963 -6.476 1.629 1.00 94.06 394 GLY A N 1
ATOM 3099 C CA . GLY A 1 394 ? -16.583 -7.772 1.431 1.00 94.06 394 GLY A CA 1
ATOM 3100 C C . GLY A 1 394 ? -15.939 -8.894 2.230 1.00 94.06 394 GLY A C 1
ATOM 3101 O O . GLY A 1 394 ? -16.033 -10.054 1.826 1.00 94.06 394 GLY A O 1
ATOM 3102 N N . ILE A 1 395 ? -15.263 -8.564 3.322 1.00 94.56 395 ILE A N 1
ATOM 3103 C CA . ILE A 1 395 ? -14.588 -9.528 4.178 1.00 94.56 395 ILE A CA 1
ATOM 3104 C C . ILE A 1 395 ? -15.469 -9.752 5.409 1.00 94.56 395 ILE A C 1
ATOM 3106 O O . ILE A 1 395 ? -15.879 -8.804 6.075 1.00 94.56 395 ILE A O 1
ATOM 3110 N N . ASP A 1 396 ? -15.765 -11.016 5.706 1.00 94.25 396 ASP A N 1
ATOM 3111 C CA . ASP A 1 396 ? -16.457 -11.426 6.930 1.00 94.25 396 ASP A CA 1
ATOM 3112 C C . ASP A 1 396 ? -15.453 -12.137 7.851 1.00 94.25 396 ASP A C 1
ATOM 3114 O O . ASP A 1 396 ? -15.129 -13.305 7.611 1.00 94.25 396 ASP A O 1
ATOM 3118 N N . PRO A 1 397 ? -14.886 -11.445 8.856 1.00 95.56 397 PRO A N 1
ATOM 3119 C CA . PRO A 1 397 ? -13.854 -12.024 9.699 1.00 95.56 397 PRO A CA 1
ATOM 3120 C C . PRO A 1 397 ? -14.422 -13.079 10.655 1.00 95.56 397 PRO A C 1
ATOM 3122 O O . PRO A 1 397 ? -15.492 -12.918 11.239 1.00 95.56 397 PRO A O 1
ATOM 3125 N N . GLY A 1 398 ? -13.673 -14.165 10.847 1.00 94.88 398 GLY A N 1
ATOM 3126 C CA . GLY A 1 398 ? -14.030 -15.239 11.781 1.00 94.88 398 GLY A CA 1
ATOM 3127 C C . GLY A 1 398 ? -13.500 -14.995 13.192 1.00 94.88 398 GLY A C 1
ATOM 3128 O O . GLY A 1 398 ? -14.031 -15.537 14.158 1.00 94.88 398 GLY A O 1
ATOM 3129 N N . VAL A 1 399 ? -12.451 -14.177 13.302 1.00 95.88 399 VAL A N 1
ATOM 3130 C CA . VAL A 1 399 ? -11.775 -13.826 14.553 1.00 95.88 399 VAL A CA 1
ATOM 3131 C C . VAL A 1 399 ? -11.416 -12.345 14.516 1.00 95.88 399 VAL A C 1
ATOM 3133 O O . VAL A 1 399 ? -10.856 -11.870 13.527 1.00 95.88 399 VAL A O 1
ATOM 3136 N N . LEU A 1 400 ? -11.695 -11.637 15.610 1.00 97.44 400 LEU A N 1
ATOM 3137 C CA . LEU A 1 400 ? -11.183 -10.291 15.853 1.00 97.44 400 LEU A CA 1
ATOM 3138 C C . LEU A 1 400 ? -9.998 -10.395 16.813 1.00 97.44 400 LEU A C 1
ATOM 3140 O O . LEU A 1 400 ? -10.148 -10.875 17.936 1.00 97.44 400 LEU A O 1
ATOM 3144 N N . HIS A 1 401 ? -8.823 -9.966 16.367 1.00 97.75 401 HIS A N 1
ATOM 3145 C CA . HIS A 1 401 ? -7.653 -9.823 17.223 1.00 97.75 401 HIS A CA 1
ATOM 3146 C C . HIS A 1 401 ? -7.459 -8.342 17.536 1.00 97.75 401 HIS A C 1
ATOM 3148 O O . HIS A 1 401 ? -7.248 -7.544 16.625 1.00 97.75 401 HIS A O 1
ATOM 3154 N N . LEU A 1 402 ? -7.539 -7.981 18.815 1.00 97.62 402 LEU A N 1
ATOM 3155 C CA . LEU A 1 402 ? -7.415 -6.603 19.280 1.00 97.62 402 LEU A CA 1
ATOM 3156 C C . LEU A 1 402 ? -6.055 -6.438 19.957 1.00 97.62 402 LEU A C 1
ATOM 3158 O O . LEU A 1 402 ? -5.827 -7.000 21.029 1.00 97.62 402 LEU A O 1
ATOM 3162 N N . ASN A 1 403 ? -5.145 -5.700 19.323 1.00 95.44 403 ASN A N 1
ATOM 3163 C CA . ASN A 1 403 ? -3.850 -5.391 19.913 1.00 95.44 403 ASN A CA 1
ATOM 3164 C C . ASN A 1 403 ? -4.019 -4.236 20.912 1.00 95.44 403 ASN A C 1
ATOM 3166 O O . ASN A 1 403 ? -4.006 -3.063 20.523 1.00 95.44 403 ASN A O 1
ATOM 3170 N N . GLU A 1 404 ? -4.208 -4.595 22.184 1.00 90.94 404 GLU A N 1
ATOM 3171 C CA . GLU A 1 404 ? -4.557 -3.700 23.298 1.00 90.94 404 GLU A CA 1
ATOM 3172 C C . GLU A 1 404 ? -5.944 -3.031 23.185 1.00 90.94 404 GLU A C 1
ATOM 3174 O O . GLU A 1 404 ? -6.703 -3.217 22.230 1.00 90.94 404 GLU A O 1
ATOM 3179 N N . GLY A 1 405 ? -6.298 -2.239 24.204 1.00 90.56 405 GLY A N 1
ATOM 3180 C CA . GLY A 1 405 ? -7.609 -1.589 24.339 1.00 90.56 405 GLY A CA 1
ATOM 3181 C C . GLY A 1 405 ? -7.961 -0.543 23.269 1.00 90.56 405 GLY A C 1
ATOM 3182 O O . GLY A 1 405 ? -9.126 -0.172 23.160 1.00 90.56 405 GLY A O 1
ATOM 3183 N N . HIS A 1 406 ? -7.009 -0.106 22.438 1.00 91.38 406 HIS A N 1
ATOM 3184 C CA . HIS A 1 406 ? -7.205 0.961 21.439 1.00 91.38 406 HIS A CA 1
ATOM 3185 C C . HIS A 1 406 ? -8.263 0.639 20.374 1.00 91.38 406 HIS A C 1
ATOM 3187 O O . HIS A 1 406 ? -8.813 1.528 19.734 1.00 91.38 406 HIS A O 1
ATOM 3193 N N . SER A 1 407 ? -8.533 -0.645 20.155 1.00 93.69 407 SER A N 1
ATOM 3194 C CA . SER A 1 407 ? -9.509 -1.121 19.171 1.00 93.69 407 SER A CA 1
ATOM 3195 C C . SER A 1 407 ? -10.738 -1.760 19.818 1.00 93.69 407 SER A C 1
ATOM 3197 O O . SER A 1 407 ? -11.535 -2.396 19.133 1.00 93.69 407 SER A O 1
ATOM 3199 N N . ALA A 1 408 ? -10.932 -1.567 21.130 1.00 95.19 408 ALA A N 1
ATOM 3200 C CA . ALA A 1 408 ? -11.997 -2.213 21.897 1.00 95.19 408 ALA A CA 1
ATOM 3201 C C . ALA A 1 408 ? -13.399 -1.958 21.325 1.00 95.19 408 ALA A C 1
ATOM 3203 O O . ALA A 1 408 ? -14.247 -2.842 21.384 1.00 95.19 408 ALA A O 1
ATOM 3204 N N . PHE A 1 409 ? -13.642 -0.797 20.708 1.00 95.75 409 PHE A N 1
ATOM 3205 C CA . PHE A 1 409 ? -14.935 -0.476 20.094 1.00 95.75 409 PHE A CA 1
ATOM 3206 C C . PHE A 1 409 ? -15.312 -1.377 18.906 1.00 95.75 409 PHE A C 1
ATOM 3208 O O . PHE A 1 409 ? -16.480 -1.397 18.528 1.00 95.75 409 PHE A O 1
ATOM 3215 N N . ALA A 1 410 ? -14.375 -2.154 18.348 1.00 95.69 410 ALA A N 1
ATOM 3216 C CA . ALA A 1 410 ? -14.666 -3.127 17.295 1.00 95.69 410 ALA A CA 1
ATOM 3217 C C . ALA A 1 410 ? -15.694 -4.188 17.729 1.00 95.69 410 ALA A C 1
ATOM 3219 O O . ALA A 1 410 ? -16.418 -4.704 16.889 1.00 95.69 410 ALA A O 1
ATOM 3220 N N . VAL A 1 411 ? -15.793 -4.502 19.027 1.00 94.31 411 VAL A N 1
ATOM 3221 C CA . VAL A 1 411 ? -16.719 -5.537 19.536 1.00 94.31 411 VAL A CA 1
ATOM 3222 C C . VAL A 1 411 ? -18.181 -5.085 19.606 1.00 94.31 411 VAL A C 1
ATOM 3224 O O . VAL A 1 411 ? -19.048 -5.883 19.955 1.00 94.31 411 VAL A O 1
ATOM 3227 N N . LEU A 1 412 ? -18.456 -3.804 19.342 1.00 91.88 412 LEU A N 1
ATOM 3228 C CA . LEU A 1 412 ? -19.808 -3.235 19.376 1.00 91.88 412 LEU A CA 1
ATOM 3229 C C . LEU A 1 412 ? -20.536 -3.318 18.023 1.00 91.88 412 LEU A C 1
ATOM 3231 O O . LEU A 1 412 ? -21.712 -2.966 17.956 1.00 91.88 412 LEU A O 1
ATOM 3235 N N . GLU A 1 413 ? -19.845 -3.751 16.966 1.00 87.50 413 GLU A N 1
ATOM 3236 C CA . GLU A 1 413 ? -20.346 -3.898 15.590 1.00 87.50 413 GLU A CA 1
ATOM 3237 C C . GLU A 1 413 ? -20.431 -5.363 15.173 1.00 87.50 413 GLU A C 1
ATOM 3239 O O . GLU A 1 413 ? -21.334 -5.677 14.358 1.00 87.50 413 GLU A O 1
#

Secondary structure (DSSP, 8-state):
-HHHHHHHHT-SEEEEEEE-TTSSEEEEEEEESS-GGGTTT-EEETTSHHHHHHHHH-S-EEES-GGGSTT----GGGTGGG--EEEEEEEEETTEEEEEEEEEESS--PPPHHHHHHHHHHHHHHHHHHHHHHHHHGGG--HHHHHHHHHHBGGGGG-HHHHHHHHHH-HHHHHHTTT-HHHHHHTS-HHHHHHHHHHTT-HHHHHHHHHHHHHHHH---SHHHHH-HHHHHS-EEEE-S---S-TTS----SHHHHHHHHHHHHHHHTT--EEEEEE--TT-SPEEEE-TTS-EEEE-PPP-GGGSS-EE-B-TTSSBPEEEEE-SS-EEEEEEEEEEETTEEEEEEE---TTS-HHHHGGGTSTT-S-HHHHHHHHHIIIIIHHHHHHHTT---SEEEESSGGGGGGGG-

Foldseek 3Di:
DFVVLCVVLVFQKKWWWFQALVNFKTATQDMDNWQPQRHRPDMDTLQAAPQSVCVVVQAKDKDQAQVPDPRHDDDVNGVCVQWGIKIKHFQDDPNDTGTIMMTTHSDRDGQDPVSNVVVNVVSPVCNVVSVVVVVVCVLCRDLLSLLVVCLLALQLVPPPLSLVLLCQLPVVVCVVLQNRSLVSSVVDDPVSSVVSCVVVVCSVSSSVSSVVLVCLQPDCPAQCNVPVVVCVQANEEEFDQAAPQGRNQQSDDDDLNPVNNVVLLVCLNRVGRYEYFYAAAQQRFWDWDQDPVRDTDTHGDGHDPSSHSKDFQAFPVRDRDKFWFDDPVGIQIWTWIWGHHRNYIYIHTASLDPPDDPLSNCLRHYRVDDDPVSQVVNLRCRQVVRLVRCVRNVHRHPHYHYSPPSNVNVVVD